Protein 3ZWF (pdb70)

CATH classification: 3.60.15.10

Sequence (518 aa):
MDVTFLGTGAAYPSPTRGASSAVVVLRCEGECWLFDCGEGTQTTQLMKSQLKAGRITKIFITHLHGDHFFGLPGLLCTTISLQSQPIEIYGPVGLRDFIWRTMELSHTELVFHYVVVHELVPTADQCPAQGRTILLDSEENSYLLFDDEQFVVKAFRLFHRIPSFGFSVVEKKVGRKICILGDCSSGVVGDGGVKLCFEADLLIHEATLDDAQMDKAKEHGHSTPQMAATFAKLCCRAKRLVLTHFSQRYQEVTLAEDFMVISIPIMDVTFLGTGAAYPSPTRGASSAVVVLRCEGECWLFDCGEGTQTTQLMKSQLKAGRITKIFITHLHGDHFFGLPGLLCTTISLQSVSKQPIEIYGPVGLRDFIWRTMELSHTELVFHYVVHELVPTADQCPAQGRTILLDSEENSYLLFDDEQFVVKAFRLFHRIPSFGFSSVVEKGRKICILGDCSSGVVGDGGVKLCFEADLLIHEATLDDAQMDKAKEHGHSTPQMAATFAKLCCRAKRLVLTHFSQRQEVTLAEDFMVISIPI

B-factor: mean 36.01, std 13.62, range [18.32, 132.37]

GO terms:
  GO:0072344 rescue of stalled cytosolic ribosome (P, IDA)
  GO:0005634 nucleus (C, IDA)
  GO:0005829 cytosol (C, IDA)
  GO:0042780 tRNA 3'-end processing (P, IDA)
  GO:0004549 tRNA-specific ribonuclease activity (F, IDA)
  GO:0042781 3'-tRNA processing endoribonuclease activity (F, EXP)
  GO:0005654 nucleoplasm (C, IDA)

Nearest PDB structures (foldseek):
  3zwf-assembly1_A  TM=1.004E+00  e=4.766E-61  Homo sapiens
  3zwf-assembly1_B  TM=9.864E-01  e=3.312E-57  Homo sapiens
  1y44-assembly1_A  TM=8.649E-01  e=3.195E-28  Bacillus subtilis
  2fk6-assembly1_A-2  TM=8.549E-01  e=3.438E-25  Bacillus subtilis
  8gyg-assembly1_A  TM=7.513E-01  e=4.691E-18  Paraglaciecola sp. T6c

Structure (mmCIF, N/CA/C/O backbone):
data_3ZWF
#
_entry.id   3ZWF
#
_cell.length_a   59.520
_cell.length_b   73.790
_cell.length_c   73.660
_cell.angle_alpha   90.00
_cell.angle_beta   98.69
_cell.angle_gamma   90.00
#
_symmetry.space_group_name_H-M   'P 1 21 1'
#
loop_
_entity.id
_entity.type
_entity.pdbx_description
1 polymer 'ZINC PHOSPHODIESTERASE ELAC PROTEIN 1'
2 non-polymer 1,2-ETHANEDIOL
3 non-polymer 'ZINC ION'
4 non-polymer 'PHOSPHATE ION'
5 non-polymer 'SODIUM ION'
6 water water
#
loop_
_atom_site.group_PDB
_atom_site.id
_atom_site.type_symbol
_atom_site.label_atom_id
_atom_site.label_alt_id
_atom_site.label_comp_id
_atom_site.label_asym_id
_atom_site.label_entity_id
_atom_site.label_seq_id
_atom_site.pdbx_PDB_ins_code
_atom_site.Cartn_x
_atom_site.Cartn_y
_atom_site.Cartn_z
_atom_site.occupancy
_atom_site.B_iso_or_equiv
_atom_site.auth_seq_id
_atom_site.auth_comp_id
_atom_site.auth_asym_id
_atom_site.auth_atom_id
_atom_site.pdbx_PDB_model_num
ATOM 1 N N . MET A 1 1 ? -41.656 10.680 -23.893 1.00 48.07 3 MET A N 1
ATOM 2 C CA . MET A 1 1 ? -40.454 9.991 -24.451 1.00 45.77 3 MET A CA 1
ATOM 3 C C . MET A 1 1 ? -39.294 10.965 -24.516 1.00 44.17 3 MET A C 1
ATOM 4 O O . MET A 1 1 ? -39.389 12.031 -25.120 1.00 42.73 3 MET A O 1
ATOM 9 N N . ASP A 1 2 ? -38.192 10.604 -23.875 1.00 39.32 4 ASP A N 1
ATOM 10 C CA . ASP A 1 2 ? -37.011 11.455 -23.949 1.00 38.30 4 ASP A CA 1
ATOM 11 C C . ASP A 1 2 ? -35.728 10.655 -24.041 1.00 35.19 4 ASP A C 1
ATOM 12 O O . ASP A 1 2 ? -35.694 9.459 -23.766 1.00 35.32 4 ASP A O 1
ATOM 17 N N . VAL A 1 3 ? -34.712 11.329 -24.542 1.00 33.43 5 VAL A N 1
ATOM 18 C CA . VAL A 1 3 ? -33.377 10.808 -24.652 1.00 32.25 5 VAL A CA 1
ATOM 19 C C . VAL A 1 3 ? -32.468 11.635 -23.749 1.00 31.31 5 VAL A C 1
ATOM 20 O O . VAL A 1 3 ? -32.459 12.848 -23.836 1.00 32.01 5 VAL A O 1
ATOM 24 N N . THR A 1 4 ? -31.718 10.961 -22.882 1.00 30.40 6 THR A N 1
ATOM 25 C CA . THR A 1 4 ? -30.755 11.615 -22.012 1.00 30.15 6 THR A CA 1
ATOM 26 C C . THR A 1 4 ? -29.332 11.143 -22.336 1.00 28.77 6 THR A C 1
ATOM 27 O O . THR A 1 4 ? -29.032 9.953 -22.264 1.00 28.15 6 THR A O 1
ATOM 31 N N . PHE A 1 5 ? -28.465 12.076 -22.690 1.00 28.76 7 PHE A N 1
ATOM 32 C CA . PHE A 1 5 ? -27.050 11.774 -22.936 1.00 28.04 7 PHE A CA 1
ATOM 33 C C . PHE A 1 5 ? -26.279 11.707 -21.644 1.00 27.69 7 PHE A C 1
ATOM 34 O O . PHE A 1 5 ? -26.200 12.679 -20.915 1.00 29.70 7 PHE A O 1
ATOM 42 N N . LEU A 1 6 ? -25.648 10.581 -21.366 1.00 26.94 8 LEU A N 1
ATOM 43 C CA . LEU A 1 6 ? -24.827 10.430 -20.183 1.00 27.95 8 LEU A CA 1
ATOM 44 C C . LEU A 1 6 ? -23.335 10.656 -20.471 1.00 29.85 8 LEU A C 1
ATOM 45 O O . LEU A 1 6 ? -22.598 11.217 -19.646 1.00 31.00 8 LEU A O 1
ATOM 50 N N . GLY A 1 7 ? -22.906 10.221 -21.641 1.00 26.53 9 GLY A N 1
ATOM 51 C CA . GLY A 1 7 ? -21.548 10.407 -22.092 1.00 25.26 9 GLY A CA 1
ATOM 52 C C . GLY A 1 7 ? -21.495 10.592 -23.582 1.00 25.51 9 GLY A C 1
ATOM 53 O O . GLY A 1 7 ? -22.076 9.779 -24.385 1.00 27.26 9 GLY A O 1
ATOM 54 N N . THR A 1 8 ? -20.790 11.631 -23.956 1.00 24.57 10 THR A N 1
ATOM 55 C CA . THR A 1 8 ? -20.755 12.169 -25.319 1.00 24.84 10 THR A CA 1
ATOM 56 C C . THR A 1 8 ? -19.340 12.189 -25.888 1.00 24.53 10 THR A C 1
ATOM 57 O O . THR A 1 8 ? -19.109 12.745 -26.934 1.00 24.97 10 THR A O 1
ATOM 61 N N . GLY A 1 9 ? -18.378 11.607 -25.167 1.00 24.08 11 GLY A N 1
ATOM 62 C CA . GLY A 1 9 ? -17.029 11.611 -25.668 1.00 23.99 11 GLY A CA 1
ATOM 63 C C . GLY A 1 9 ? -16.619 10.347 -26.391 1.00 23.48 11 GLY A C 1
ATOM 64 O O . GLY A 1 9 ? -17.170 9.235 -26.162 1.00 24.34 11 GLY A O 1
ATOM 65 N N . ALA A 1 10 ? -15.582 10.505 -27.203 1.00 23.65 12 ALA A N 1
ATOM 66 C CA . ALA A 1 10 ? -14.945 9.397 -27.948 1.00 23.41 12 ALA A CA 1
ATOM 67 C C . ALA A 1 10 ? -13.833 8.725 -27.185 1.00 23.20 12 ALA A C 1
ATOM 68 O O . ALA A 1 10 ? -13.078 9.383 -26.488 1.00 23.44 12 ALA A O 1
ATOM 70 N N . ALA A 1 11 ? -13.769 7.404 -27.332 1.00 22.88 13 ALA A N 1
ATOM 71 C CA . ALA A 1 11 ? -12.621 6.550 -26.977 1.00 23.06 13 ALA A CA 1
ATOM 72 C C . ALA A 1 11 ? -12.335 6.287 -25.491 1.00 22.99 13 ALA A C 1
ATOM 73 O O . ALA A 1 11 ? -11.830 5.214 -25.159 1.00 23.46 13 ALA A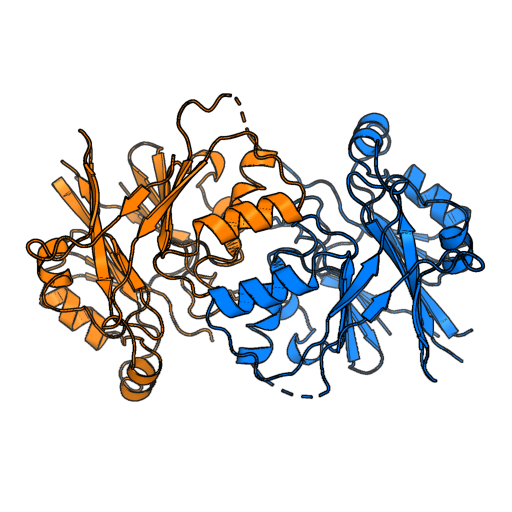 O 1
ATOM 75 N N . TYR A 1 12 ? -12.612 7.247 -24.620 1.00 23.18 14 TYR A N 1
ATOM 76 C CA . TYR A 1 12 ? -12.452 7.138 -23.188 1.00 23.40 14 TYR A CA 1
ATOM 77 C C . TYR A 1 12 ? -13.231 8.207 -22.485 1.00 23.89 14 TYR A C 1
ATOM 78 O O . TYR A 1 12 ? -13.548 9.238 -23.083 1.00 23.45 14 TYR A O 1
ATOM 87 N N . PRO A 1 13 ? -13.549 7.993 -21.213 1.00 23.24 15 PRO A N 1
ATOM 88 C CA . PRO A 1 13 ? -14.249 9.019 -20.464 1.00 23.98 15 PRO A CA 1
ATOM 89 C C . PRO A 1 13 ? -13.303 10.097 -20.030 1.00 24.94 15 PRO A C 1
ATOM 90 O O . PRO A 1 13 ? -12.162 9.784 -19.744 1.00 26.44 15 PRO A O 1
ATOM 94 N N . SER A 1 14 ? -13.782 11.333 -19.986 1.00 25.34 16 SER A N 1
ATOM 95 C CA . SER A 1 14 ? -13.022 12.460 -19.423 1.00 25.23 16 SER A CA 1
ATOM 96 C C . SER A 1 14 ? -13.897 13.231 -18.452 1.00 27.05 16 SER A C 1
ATOM 97 O O . SER A 1 14 ? -15.087 12.959 -18.329 1.00 30.12 16 SER A O 1
ATOM 100 N N . PRO A 1 15 ? -13.295 14.154 -17.705 1.00 28.77 17 PRO A N 1
ATOM 101 C CA . PRO A 1 15 ? -14.049 15.010 -16.802 1.00 32.50 17 PRO A CA 1
ATOM 102 C C . PRO A 1 15 ? -15.113 15.872 -17.510 1.00 32.97 17 PRO A C 1
ATOM 103 O O . PRO A 1 15 ? -16.132 16.207 -16.906 1.00 42.67 17 PRO A O 1
ATOM 107 N N . THR A 1 16 ? -14.907 16.163 -18.783 1.00 29.57 18 THR A N 1
ATOM 108 C CA . THR A 1 16 ? -15.878 17.021 -19.538 1.00 29.89 18 THR A CA 1
ATOM 109 C C . THR A 1 16 ? -16.881 16.258 -20.385 1.00 27.88 18 THR A C 1
ATOM 110 O O . THR A 1 16 ? -17.987 16.752 -20.658 1.00 28.49 18 THR A O 1
ATOM 114 N N . ARG A 1 17 ? -16.493 15.059 -20.821 1.00 26.24 19 ARG A N 1
ATOM 115 C CA . ARG A 1 17 ? -17.379 14.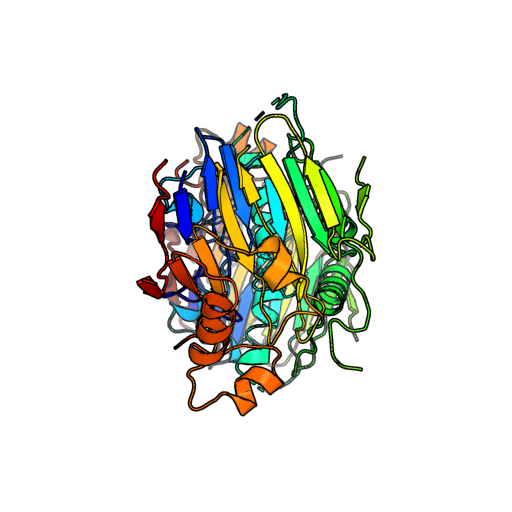169 -21.597 1.00 25.55 19 ARG A CA 1
ATOM 116 C C . ARG A 1 17 ? -17.176 12.706 -21.202 1.00 24.77 19 ARG A C 1
ATOM 117 O O . ARG A 1 17 ? -16.092 12.150 -21.412 1.00 24.40 19 ARG A O 1
ATOM 125 N N . GLY A 1 18 ? -18.220 12.119 -20.625 1.00 24.68 20 GLY A N 1
ATOM 126 C CA . GLY A 1 18 ? -18.210 10.709 -20.256 1.00 24.08 20 GLY A CA 1
ATOM 127 C C . GLY A 1 18 ? -18.110 9.811 -21.486 1.00 23.48 20 GLY A C 1
ATOM 128 O O . GLY A 1 18 ? -18.287 10.282 -22.624 1.00 23.56 20 GLY A O 1
ATOM 129 N N . ALA A 1 19 ? -17.756 8.563 -21.252 1.00 23.01 21 ALA A N 1
ATOM 130 C CA . ALA A 1 19 ? -17.773 7.563 -22.299 1.00 22.58 21 ALA A CA 1
ATOM 131 C C . ALA A 1 19 ? -19.205 7.268 -22.735 1.00 22.62 21 ALA A C 1
ATOM 132 O O . ALA A 1 19 ? -20.186 7.576 -22.035 1.00 24.02 21 ALA A O 1
ATOM 134 N N . SER A 1 20 ? -19.314 6.661 -23.905 1.00 22.42 22 SER A N 1
ATOM 135 C CA A SER A 1 20 ? -20.628 6.487 -24.542 0.50 22.61 22 SER A CA 1
ATOM 136 C CA B SER A 1 20 ? -20.612 6.463 -24.563 0.50 22.60 22 SER A CA 1
ATOM 137 C C . SER A 1 20 ? -21.705 5.868 -23.644 1.00 22.74 22 SER A C 1
ATOM 138 O O . SER A 1 20 ? -21.544 4.788 -23.089 1.00 22.70 22 SER A O 1
ATOM 143 N N . ALA A 1 21 ? -22.827 6.586 -23.518 1.00 23.28 23 ALA A N 1
ATOM 144 C CA . ALA A 1 21 ? -24.044 6.102 -22.870 1.00 23.65 23 ALA A CA 1
ATOM 145 C C . ALA A 1 21 ? -25.182 7.100 -23.136 1.00 24.41 23 ALA A C 1
ATOM 146 O O . ALA A 1 21 ? -25.017 8.307 -22.944 1.00 24.90 23 ALA A O 1
ATOM 148 N N . VAL A 1 22 ? -26.306 6.556 -23.554 1.00 24.78 24 VAL A N 1
ATOM 149 C CA A VAL A 1 22 ? -27.520 7.346 -23.810 0.50 25.69 24 VAL A CA 1
ATOM 150 C CA B VAL A 1 22 ? -27.507 7.359 -23.774 0.50 25.69 24 VAL A CA 1
ATOM 151 C C . VAL A 1 22 ? -28.700 6.545 -23.291 1.00 26.22 24 VAL A C 1
ATOM 152 O O . VAL A 1 22 ? -28.763 5.325 -23.519 1.00 25.90 24 VAL A O 1
ATOM 159 N N . VAL A 1 23 ? -29.643 7.207 -22.623 1.00 27.16 25 VAL A N 1
ATOM 160 C CA . VAL A 1 23 ? -30.861 6.559 -22.121 1.00 27.92 25 VAL A CA 1
ATOM 161 C C . VAL A 1 23 ? -32.114 7.054 -22.830 1.00 29.01 25 VAL A C 1
ATOM 162 O O . VAL A 1 23 ? -32.362 8.239 -22.919 1.00 29.67 25 VAL A O 1
ATOM 166 N N . LEU A 1 24 ? -32.868 6.098 -23.363 1.00 29.28 26 LEU A N 1
ATOM 167 C CA . LEU A 1 24 ? -34.209 6.317 -23.871 1.00 31.82 26 LEU A CA 1
ATOM 168 C C . LEU A 1 24 ? -35.231 5.938 -22.788 1.00 34.40 26 LEU A C 1
ATOM 169 O O . LEU A 1 24 ? -35.216 4.834 -22.211 1.00 33.11 26 LEU A O 1
ATOM 174 N N . ARG A 1 25 ? -36.133 6.871 -22.530 1.00 36.78 27 ARG A N 1
ATOM 175 C CA . ARG A 1 25 ? -37.106 6.731 -21.472 1.00 39.39 27 ARG A CA 1
ATOM 176 C C . ARG A 1 25 ? -38.477 6.844 -22.064 1.00 46.36 27 ARG A C 1
ATOM 177 O O . ARG A 1 25 ? -38.736 7.762 -22.812 1.00 43.50 27 ARG A O 1
ATOM 185 N N . CYS A 1 26 ? -39.316 5.866 -21.763 1.00 49.05 28 CYS A N 1
ATOM 186 C CA . CYS A 1 26 ? -40.736 5.884 -22.111 1.00 62.33 28 CYS A CA 1
ATOM 187 C C . CYS A 1 26 ? -41.545 5.502 -20.880 1.00 71.88 28 CYS A C 1
ATOM 188 O O . CYS A 1 26 ? -41.420 4.389 -20.376 1.00 59.08 28 CYS A O 1
ATOM 191 N N . GLU A 1 27 ? -42.354 6.438 -20.393 1.00 80.70 29 GLU A N 1
ATOM 192 C CA . GLU A 1 27 ? -43.288 6.177 -19.296 1.00 81.37 29 GLU A CA 1
ATOM 193 C C . GLU A 1 27 ? -42.599 5.495 -18.104 1.00 75.99 29 GLU A C 1
ATOM 194 O O . GLU A 1 27 ? -43.070 4.474 -17.603 1.00 83.71 29 GLU A O 1
ATOM 196 N N . GLY A 1 28 ? -41.471 6.064 -17.676 1.00 72.04 30 GLY A N 1
ATOM 197 C CA . GLY A 1 28 ? -40.718 5.567 -16.505 1.00 71.91 30 GLY A CA 1
ATOM 198 C C . GLY A 1 28 ? -39.766 4.395 -16.744 1.00 70.45 30 GLY A C 1
ATOM 199 O O . GLY A 1 28 ? -38.899 4.125 -15.908 1.00 78.20 30 GLY A O 1
ATOM 200 N N . GLU A 1 29 ? -39.954 3.691 -17.865 1.00 56.84 31 GLU A N 1
ATOM 201 C CA . GLU A 1 29 ? -39.074 2.589 -18.302 1.00 49.63 31 GLU A CA 1
ATOM 202 C C . GLU A 1 29 ? -37.864 3.115 -19.086 1.00 43.77 31 GLU A C 1
ATOM 203 O O . GLU A 1 29 ? -38.043 3.807 -20.101 1.00 41.33 31 GLU A O 1
ATOM 209 N N . CYS A 1 30 ? -36.652 2.774 -18.598 1.00 39.35 32 CYS A N 1
ATOM 210 C CA . CYS A 1 30 ? -35.376 3.232 -19.169 1.00 33.90 32 CYS A CA 1
ATOM 211 C C . CYS A 1 30 ? -34.667 2.138 -19.946 1.00 31.30 32 CYS A C 1
ATOM 212 O O . CYS A 1 30 ? -34.452 1.034 -19.428 1.00 30.48 32 CYS A O 1
ATOM 215 N N . TRP A 1 31 ? -34.269 2.464 -21.170 1.00 30.03 33 TRP A N 1
ATOM 216 C CA . TRP A 1 31 ? -33.371 1.627 -21.968 1.00 28.94 33 TRP A CA 1
ATOM 217 C C . TRP A 1 31 ? -32.021 2.330 -22.172 1.00 27.85 33 TRP A C 1
ATOM 218 O O . TRP A 1 31 ? -31.954 3.475 -22.631 1.00 27.93 33 TRP A O 1
ATOM 229 N N . LEU A 1 32 ? -30.955 1.637 -21.812 1.00 26.98 34 LEU A N 1
ATOM 230 C CA . LEU A 1 32 ? -29.611 2.169 -21.950 1.00 26.05 34 LEU A CA 1
ATOM 231 C C . LEU A 1 32 ? -28.926 1.678 -23.227 1.00 25.41 34 LEU A C 1
ATOM 232 O O . LEU A 1 32 ? -28.876 0.481 -23.511 1.00 25.54 34 LEU A O 1
ATOM 237 N N . PHE A 1 33 ? -28.374 2.616 -23.967 1.00 25.12 35 PHE A N 1
ATOM 238 C CA . PHE A 1 33 ? -27.635 2.357 -25.193 1.00 24.64 35 PHE A CA 1
ATOM 239 C C . PHE A 1 33 ? -26.182 2.723 -24.925 1.00 23.90 35 PHE A C 1
ATOM 240 O O . PHE A 1 33 ? -25.840 3.906 -24.765 1.00 23.90 35 PHE A O 1
ATOM 248 N N . ASP A 1 34 ? -25.368 1.670 -24.864 1.00 23.43 36 ASP A N 1
ATOM 249 C CA . ASP A 1 34 ? -23.938 1.696 -24.504 1.00 22.85 36 ASP A CA 1
ATOM 250 C C . ASP A 1 34 ? -23.700 2.021 -23.028 1.00 22.83 36 ASP A C 1
ATOM 251 O O . ASP A 1 34 ? -24.544 2.579 -22.323 1.00 23.26 36 ASP A O 1
ATOM 256 N N . CYS A 1 35 ? -22.538 1.593 -22.577 1.00 22.45 37 CYS A N 1
ATOM 257 C CA . CYS A 1 35 ? -22.220 1.621 -21.145 1.00 22.51 37 CYS A CA 1
ATOM 258 C C . CYS A 1 35 ? -20.716 1.697 -20.916 1.00 22.18 37 CYS A C 1
ATOM 259 O O . CYS A 1 35 ? -20.088 0.799 -20.380 1.00 22.41 37 CYS A O 1
ATOM 262 N N . GLY A 1 36 ? -20.124 2.756 -21.404 1.00 22.21 38 GLY A N 1
ATOM 263 C CA . GLY A 1 36 ? -18.707 3.050 -21.087 1.00 21.93 38 GLY A CA 1
ATOM 264 C C . GLY A 1 36 ? -18.427 3.209 -19.608 1.00 22.16 38 GLY A C 1
ATOM 265 O O . GLY A 1 36 ? -19.337 3.406 -18.781 1.00 22.48 38 GLY A O 1
ATOM 266 N N . GLU A 1 37 ? -17.140 3.152 -19.282 1.00 22.14 39 GLU A N 1
ATOM 267 C CA . GLU A 1 37 ? -16.714 3.332 -17.923 1.00 22.47 39 GLU A CA 1
ATOM 268 C C . GLU A 1 37 ? -17.229 4.663 -17.383 1.00 22.83 39 GLU A C 1
ATOM 269 O O . GLU A 1 37 ? -17.198 5.683 -18.077 1.00 22.83 39 GLU A O 1
ATOM 275 N N . GLY A 1 38 ? -17.757 4.639 -16.167 1.00 23.26 40 GLY A N 1
ATOM 276 C CA . GLY A 1 38 ? -18.332 5.819 -15.530 1.00 24.00 40 GLY A CA 1
ATOM 277 C C . GLY A 1 38 ? -19.805 6.069 -15.742 1.00 24.06 40 GLY A C 1
ATOM 278 O O . GLY A 1 38 ? -20.375 7.012 -15.181 1.00 24.94 40 GLY A O 1
ATOM 279 N N . THR A 1 39 ? -20.424 5.248 -16.566 1.00 23.68 41 THR A N 1
ATOM 280 C CA . THR A 1 39 ? -21.851 5.363 -16.775 1.00 24.02 41 THR A CA 1
ATOM 281 C C . THR A 1 39 ? -22.679 5.331 -15.497 1.00 24.78 41 THR A C 1
ATOM 282 O O . THR A 1 39 ? -23.549 6.162 -15.306 1.00 25.43 41 THR A O 1
ATOM 286 N N . GLN A 1 40 ? -22.341 4.445 -14.558 1.00 24.87 42 GLN A N 1
ATOM 287 C CA . GLN A 1 40 ? -23.130 4.381 -13.313 1.00 25.75 42 GLN A CA 1
ATOM 288 C C . GLN A 1 40 ? -23.095 5.701 -12.529 1.00 26.48 42 GLN A C 1
ATOM 289 O O . GLN A 1 40 ? -24.087 6.108 -11.913 1.00 27.38 42 GLN A O 1
ATOM 295 N N . THR A 1 41 ? -21.942 6.377 -12.522 1.00 26.25 43 THR A N 1
ATOM 296 C CA A THR A 1 41 ? -21.760 7.643 -11.813 0.50 27.02 43 THR A CA 1
ATOM 297 C CA B THR A 1 41 ? -21.788 7.640 -11.789 0.50 27.23 43 THR A CA 1
ATOM 298 C C . THR A 1 41 ? -22.469 8.782 -12.567 1.00 27.28 43 THR A C 1
ATOM 299 O O . THR A 1 41 ? -23.063 9.686 -11.977 1.00 28.26 43 THR A O 1
ATOM 306 N N . GLN A 1 42 ? -22.440 8.715 -13.889 1.00 26.54 44 GLN A N 1
ATOM 307 C CA . GLN A 1 42 ? -23.188 9.701 -14.682 1.00 26.88 44 GLN A CA 1
ATOM 308 C C . GLN A 1 42 ? -24.686 9.572 -14.384 1.00 27.65 44 GLN A C 1
ATOM 309 O O . GLN A 1 42 ? -25.390 10.571 -14.257 1.00 28.57 44 GLN A O 1
ATOM 315 N N . LEU A 1 43 ? -25.180 8.336 -14.344 1.00 27.39 45 LEU A N 1
ATOM 316 C CA . LEU A 1 43 ? -26.575 8.081 -13.951 1.00 28.27 45 LEU A CA 1
ATOM 317 C C . LEU A 1 43 ? -26.917 8.690 -12.614 1.00 29.70 45 LEU A C 1
ATOM 318 O O . LEU A 1 43 ? -27.929 9.371 -12.482 1.00 31.33 45 LEU A O 1
ATOM 323 N N . MET A 1 44 ? -26.030 8.518 -11.620 1.00 29.55 46 MET A N 1
ATOM 324 C CA . MET A 1 44 ? -26.273 9.109 -10.315 1.00 31.52 46 MET A CA 1
ATOM 325 C C . MET A 1 44 ? -26.412 10.623 -10.372 1.00 32.84 46 MET A C 1
ATOM 326 O O . MET A 1 44 ? -27.274 11.173 -9.713 1.00 35.90 46 MET A O 1
ATOM 331 N N . LYS A 1 45 ? -25.570 11.285 -11.175 1.00 32.04 47 LYS A N 1
ATOM 3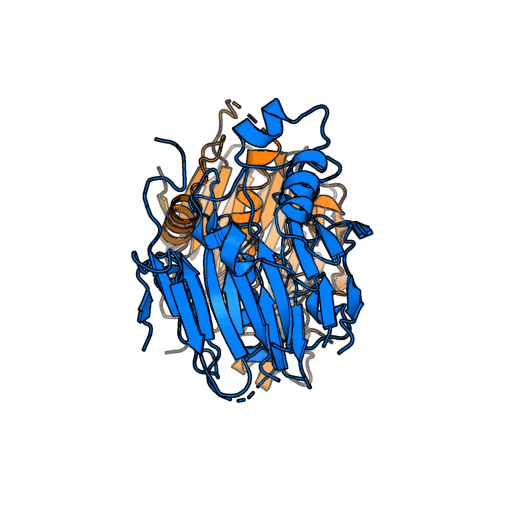32 C CA . LYS A 1 45 ? -25.552 12.740 -11.313 1.00 33.72 47 LYS A CA 1
ATOM 333 C C . LYS A 1 45 ? -26.776 13.238 -12.081 1.00 33.26 47 LYS A C 1
ATOM 334 O O . LYS A 1 45 ? -27.195 14.359 -11.897 1.00 34.96 47 LYS A O 1
ATOM 340 N N . SER A 1 46 ? -27.329 12.372 -12.925 1.00 31.96 48 SER A N 1
ATOM 341 C CA . SER A 1 46 ? -28.498 12.709 -13.739 1.00 32.62 48 SER A CA 1
ATOM 342 C C . SER A 1 46 ? -29.804 12.655 -12.942 1.00 35.57 48 SER A C 1
ATOM 343 O O . SER A 1 46 ? -29.835 12.217 -11.806 1.00 36.63 48 SER A O 1
ATOM 346 N N . GLN A 1 47 ? -30.902 13.074 -13.569 1.00 37.40 49 GLN A N 1
ATOM 347 C CA . GLN A 1 47 ? -32.252 12.884 -12.984 1.00 40.49 49 GLN A CA 1
ATOM 348 C C . GLN A 1 47 ? -32.808 11.463 -13.113 1.00 39.56 49 GLN A C 1
ATOM 349 O O . GLN A 1 47 ? -33.871 11.157 -12.580 1.00 44.55 49 GLN A O 1
ATOM 351 N N . LEU A 1 48 ? -32.084 10.593 -13.804 1.00 39.03 50 LEU A N 1
ATOM 352 C CA . LEU A 1 48 ? -32.501 9.200 -14.009 1.00 36.04 50 LEU A CA 1
ATOM 353 C C . LEU A 1 48 ? -32.072 8.328 -12.839 1.00 38.27 50 LEU A C 1
ATOM 354 O O . LEU A 1 48 ? -31.201 8.706 -12.061 1.00 37.95 50 LEU A O 1
ATOM 359 N N . LYS A 1 49 ? -32.672 7.148 -12.745 1.00 43.91 51 LYS A N 1
ATOM 360 C CA . LYS A 1 49 ? -32.335 6.173 -11.699 1.00 42.87 51 LYS A CA 1
ATOM 361 C C . LYS A 1 49 ? -31.955 4.828 -12.336 1.00 41.32 51 LYS A C 1
ATOM 362 O O . LYS A 1 49 ? -32.719 4.271 -13.142 1.00 38.41 51 LYS A O 1
ATOM 364 N N . ALA A 1 50 ? -30.764 4.338 -11.991 1.00 37.76 52 ALA A N 1
ATOM 365 C CA . ALA A 1 50 ? -30.239 3.058 -12.499 1.00 38.73 52 ALA A CA 1
ATOM 366 C C . ALA A 1 50 ? -31.251 1.928 -12.323 1.00 41.67 52 ALA A C 1
ATOM 367 O O . ALA A 1 50 ? -31.430 1.079 -13.207 1.00 38.96 52 ALA A O 1
ATOM 369 N N . GLY A 1 51 ? -31.933 1.944 -11.183 1.00 42.19 53 GLY A N 1
ATOM 370 C CA . GLY A 1 51 ? -32.940 0.924 -10.850 1.00 42.88 53 GLY A CA 1
ATOM 371 C C . GLY A 1 51 ? -34.129 0.812 -11.787 1.00 43.21 53 GLY A C 1
ATOM 372 O O . GLY A 1 51 ? -34.846 -0.178 -11.747 1.00 43.75 53 GLY A O 1
ATOM 373 N N . ARG A 1 52 ? -34.351 1.823 -12.627 1.00 41.26 54 ARG A N 1
ATOM 374 C CA . ARG A 1 52 ? -35.451 1.804 -13.607 1.00 39.96 54 ARG A CA 1
ATOM 375 C C . ARG A 1 52 ? -35.040 1.221 -14.970 1.00 36.97 54 ARG A C 1
ATOM 376 O O . ARG A 1 52 ? -35.849 1.139 -15.888 1.00 35.90 54 ARG A O 1
ATOM 380 N N . ILE A 1 53 ? -33.779 0.829 -15.112 1.00 33.55 55 ILE A N 1
ATOM 381 C CA . ILE A 1 53 ? -33.272 0.325 -16.400 1.00 31.26 55 ILE A CA 1
ATOM 382 C C . ILE A 1 53 ? -33.765 -1.093 -16.604 1.00 31.39 55 ILE A C 1
ATOM 383 O O . ILE A 1 53 ? -33.502 -1.954 -15.770 1.00 32.59 55 ILE A O 1
ATOM 388 N N . THR A 1 54 ? -34.473 -1.346 -17.703 1.00 30.88 56 THR A N 1
ATOM 389 C CA . THR A 1 54 ? -34.994 -2.691 -17.996 1.00 32.13 56 THR A CA 1
ATOM 390 C C . THR A 1 54 ? -34.307 -3.399 -19.177 1.00 30.54 56 THR A C 1
ATOM 391 O O . THR A 1 54 ? -34.388 -4.626 -19.328 1.00 30.81 56 THR A O 1
ATOM 395 N N . LYS A 1 55 ? -33.648 -2.611 -20.015 1.00 29.46 57 LYS A N 1
ATOM 396 C CA . LYS A 1 55 ? -32.933 -3.128 -21.167 1.00 28.66 57 LYS A CA 1
ATOM 397 C C . LYS A 1 55 ? -31.664 -2.334 -21.408 1.00 27.53 57 LYS A C 1
ATOM 398 O O . LYS A 1 55 ? -31.625 -1.132 -21.179 1.00 27.48 57 LYS A O 1
ATOM 404 N N . ILE A 1 56 ? -30.660 -3.039 -21.914 1.00 26.78 58 ILE A N 1
ATOM 405 C CA . ILE A 1 56 ? -29.377 -2.479 -22.269 1.00 25.81 58 ILE A CA 1
ATOM 406 C C . ILE A 1 56 ? -28.953 -2.986 -23.631 1.00 25.50 58 ILE A C 1
ATOM 407 O O . ILE A 1 56 ? -29.043 -4.192 -23.921 1.00 25.74 58 ILE A O 1
ATOM 412 N N . PHE A 1 57 ? -28.514 -2.074 -24.477 1.00 25.12 59 PHE A N 1
ATOM 413 C CA . PHE A 1 57 ? -28.113 -2.358 -25.832 1.00 24.96 59 PHE A CA 1
ATOM 414 C C . PHE A 1 57 ? -26.676 -1.889 -26.027 1.00 24.17 59 PHE A C 1
ATOM 415 O O . PHE A 1 57 ? -26.391 -0.706 -25.866 1.00 24.03 59 PHE A O 1
ATOM 423 N N . ILE A 1 58 ? -25.805 -2.799 -26.457 1.00 23.93 60 ILE A N 1
ATOM 424 C CA . ILE A 1 58 ? -24.381 -2.469 -26.685 1.00 23.35 60 ILE A CA 1
ATOM 425 C C . ILE A 1 58 ? -24.032 -2.516 -28.150 1.00 23.47 60 ILE A C 1
ATOM 426 O O . ILE A 1 58 ? -24.289 -3.535 -28.831 1.00 23.88 60 ILE A O 1
ATOM 431 N N . THR A 1 59 ? -23.533 -1.390 -28.677 1.00 23.27 61 THR A N 1
ATOM 432 C CA . THR A 1 59 ? -23.318 -1.233 -30.150 1.00 23.55 61 THR A CA 1
ATOM 433 C C . THR A 1 59 ? -22.111 -2.009 -30.665 1.00 23.50 61 THR A C 1
ATOM 434 O O . THR A 1 59 ? -22.127 -2.538 -31.752 1.00 23.96 61 THR A O 1
ATOM 438 N N . HIS A 1 60 ? -21.063 -2.135 -29.827 1.00 23.08 62 HIS A N 1
ATOM 439 C CA . HIS A 1 60 ? -19.844 -2.817 -30.216 1.00 23.16 62 HIS A CA 1
ATOM 440 C C . HIS A 1 60 ? -18.949 -3.018 -29.014 1.00 22.81 62 HIS A C 1
ATOM 441 O O . HIS A 1 60 ? -19.070 -2.266 -28.055 1.00 22.44 62 HIS A O 1
ATOM 448 N N . LEU A 1 61 ? -18.056 -3.993 -29.139 1.00 23.06 63 LEU A N 1
ATOM 449 C CA . LEU A 1 61 ? -17.185 -4.353 -28.017 1.00 22.91 63 LEU A CA 1
ATOM 450 C C . LEU A 1 61 ? -15.858 -3.584 -28.006 1.00 22.81 63 LEU A C 1
ATOM 451 O O . LEU A 1 61 ? -14.779 -4.203 -27.926 1.00 24.14 63 LEU A O 1
ATOM 456 N N . HIS A 1 62 ? -15.948 -2.247 -28.030 1.00 22.51 64 HIS A N 1
ATOM 457 C CA . HIS A 1 62 ? -14.837 -1.363 -27.663 1.00 22.42 64 HIS A CA 1
ATOM 458 C C . HIS A 1 62 ? -15.102 -0.910 -26.259 1.00 22.07 64 HIS A C 1
ATOM 459 O O . HIS A 1 62 ? -16.225 -0.686 -25.883 1.00 21.88 64 HIS A O 1
ATOM 466 N N . GLY A 1 63 ? -14.054 -0.792 -25.443 1.00 22.13 65 GLY A N 1
ATOM 467 C CA . GLY A 1 63 ? -14.241 -0.583 -24.030 1.00 21.97 65 GLY A CA 1
ATOM 468 C C . GLY A 1 63 ? -15.019 0.653 -23.599 1.00 21.74 65 GLY A C 1
ATOM 469 O O . GLY A 1 63 ? -15.730 0.619 -22.583 1.00 21.69 65 GLY A O 1
ATOM 470 N N . ASP A 1 64 ? -14.942 1.720 -24.394 1.00 21.75 66 ASP A N 1
ATOM 471 C CA . ASP A 1 64 ? -15.662 2.964 -24.141 1.00 21.70 66 ASP A CA 1
ATOM 472 C C . ASP A 1 64 ? -17.175 2.838 -24.362 1.00 21.65 66 ASP A C 1
ATOM 473 O O . ASP A 1 64 ? -17.911 3.796 -24.124 1.00 21.76 66 ASP A O 1
ATOM 478 N N . HIS A 1 65 ? -17.603 1.640 -24.784 1.00 21.63 67 HIS A N 1
ATOM 479 C CA . HIS A 1 65 ? -19.023 1.327 -24.924 1.00 21.72 67 HIS A CA 1
ATOM 480 C C . HIS A 1 65 ? -19.530 0.208 -24.006 1.00 21.77 67 HIS A C 1
ATOM 481 O O . HIS A 1 65 ? -20.738 -0.080 -24.033 1.00 21.97 67 HIS A O 1
ATOM 488 N N . PHE A 1 66 ? -18.652 -0.471 -23.249 1.00 21.73 68 PHE A N 1
ATOM 489 C CA . PHE A 1 66 ? -19.118 -1.554 -22.389 1.00 21.91 68 PHE A CA 1
ATOM 490 C C . PHE A 1 66 ? -18.357 -1.810 -21.095 1.00 21.99 68 PHE A C 1
ATOM 491 O O . PHE A 1 66 ? -18.852 -2.539 -20.255 1.00 22.24 68 PHE A O 1
ATOM 499 N N . PHE A 1 67 ? -17.202 -1.188 -20.915 1.00 21.90 69 PHE A N 1
ATOM 500 C CA . PHE A 1 67 ? -16.420 -1.451 -19.701 1.00 22.12 69 PHE A CA 1
ATOM 501 C C . PHE A 1 67 ? -17.157 -1.016 -18.434 1.00 22.31 69 PHE A C 1
ATOM 502 O O . PHE A 1 67 ? -16.794 -1.478 -17.338 1.00 22.63 69 PHE A O 1
ATOM 510 N N . GLY A 1 68 ? -18.121 -0.113 -18.546 1.00 22.26 70 GLY A N 1
ATOM 511 C CA . GLY A 1 68 ? -18.974 0.281 -17.420 1.00 22.63 70 GLY A CA 1
ATOM 512 C C . GLY A 1 68 ? -20.072 -0.692 -17.013 1.00 22.95 70 GLY A C 1
ATOM 513 O O . GLY A 1 68 ? -20.758 -0.495 -15.999 1.00 23.41 70 GLY A O 1
ATOM 514 N N . LEU A 1 69 ? -20.278 -1.718 -17.825 1.00 22.83 71 LEU A N 1
ATOM 515 C CA . LEU A 1 69 ? -21.404 -2.649 -17.627 1.00 23.22 71 LEU A CA 1
ATOM 516 C C . LEU A 1 69 ? -21.364 -3.492 -16.343 1.00 23.74 71 LEU A C 1
ATOM 517 O O . LEU A 1 69 ? -22.342 -3.566 -15.617 1.00 24.26 71 LEU A O 1
ATOM 522 N N . PRO A 1 70 ? -20.211 -4.088 -16.006 1.00 23.94 72 PRO A N 1
ATOM 523 C CA . PRO A 1 70 ? -20.183 -4.880 -14.763 1.00 25.65 72 PRO A CA 1
ATOM 524 C C . PRO A 1 70 ? -20.496 -4.046 -13.537 1.00 24.77 72 PRO A C 1
ATOM 525 O O . PRO A 1 70 ? -21.281 -4.467 -12.667 1.00 25.44 72 PRO A O 1
ATOM 529 N N . GLY A 1 71 ? -19.879 -2.864 -13.474 1.00 24.49 73 GLY A N 1
ATOM 530 C CA . GLY A 1 71 ? -20.118 -1.930 -12.387 1.00 24.98 73 GLY A CA 1
ATOM 531 C C . GLY A 1 71 ? -21.555 -1.517 -12.285 1.00 25.44 73 GLY A C 1
ATOM 532 O O . GLY A 1 71 ? -22.122 -1.495 -11.201 1.00 26.98 73 GLY A O 1
ATOM 533 N N . LEU A 1 72 ? -22.143 -1.176 -13.427 1.00 25.57 74 LEU A N 1
ATOM 534 C CA . LEU A 1 72 ? -23.550 -0.796 -13.477 1.00 25.64 74 LEU A CA 1
ATOM 535 C C . LEU A 1 72 ? -24.461 -1.897 -12.912 1.00 26.03 74 LEU A C 1
ATOM 536 O O . LEU A 1 72 ? -25.348 -1.616 -12.115 1.00 26.84 74 LEU A O 1
ATOM 541 N N . LEU A 1 73 ? -24.273 -3.136 -13.360 1.00 26.34 75 LEU A N 1
ATOM 542 C CA . LEU A 1 73 ? -25.122 -4.254 -12.894 1.00 26.60 75 LEU A CA 1
ATOM 543 C C . LEU A 1 73 ? -24.967 -4.439 -11.390 1.00 28.04 75 LEU A C 1
ATOM 544 O O . LEU A 1 73 ? -25.945 -4.599 -10.667 1.00 29.34 75 LEU A O 1
ATOM 549 N N . CYS A 1 74 ? -23.727 -4.385 -10.918 1.00 28.57 76 CYS A N 1
ATOM 550 C CA . CYS A 1 74 ? -23.446 -4.554 -9.483 1.00 30.16 76 CYS A CA 1
ATOM 551 C C . CYS A 1 74 ? -24.180 -3.514 -8.647 1.00 31.73 76 CYS A C 1
ATOM 552 O O . CYS A 1 74 ? -24.793 -3.818 -7.629 1.00 34.02 76 CYS A O 1
ATOM 555 N N . THR A 1 75 ? -24.105 -2.276 -9.094 1.00 34.99 77 THR A N 1
ATOM 556 C CA A THR A 1 75 ? -24.671 -1.157 -8.351 0.50 34.20 77 THR A CA 1
ATOM 557 C CA B THR A 1 75 ? -24.693 -1.147 -8.354 0.50 38.35 77 THR A CA 1
ATOM 558 C C . THR A 1 75 ? -26.212 -1.204 -8.396 1.00 35.84 77 THR A C 1
ATOM 559 O O . THR A 1 75 ? -26.871 -0.999 -7.376 1.00 41.68 77 THR A O 1
ATOM 566 N N . ILE A 1 76 ? -26.783 -1.548 -9.555 1.00 37.79 78 ILE A N 1
ATOM 567 C CA . ILE A 1 76 ? -28.227 -1.786 -9.651 1.00 36.38 78 ILE A CA 1
ATOM 568 C C . ILE A 1 76 ? -28.662 -2.852 -8.618 1.00 39.40 78 ILE A C 1
ATOM 569 O O . ILE A 1 76 ? -29.635 -2.678 -7.894 1.00 54.01 78 ILE A O 1
ATOM 574 N N . SER A 1 77 ? -27.915 -3.942 -8.544 1.00 37.60 79 SER A N 1
ATOM 575 C CA . SER A 1 77 ? -28.213 -5.003 -7.581 1.00 36.75 79 SER A CA 1
ATOM 576 C C . SER A 1 77 ? -28.111 -4.502 -6.129 1.00 43.85 79 SER A C 1
ATOM 577 O O . SER A 1 77 ? -29.037 -4.684 -5.339 1.00 48.18 79 SER A O 1
ATOM 580 N N . LEU A 1 78 ? -26.978 -3.883 -5.802 1.00 41.77 80 LEU A N 1
ATOM 581 C CA . LEU A 1 78 ? -26.711 -3.359 -4.439 1.00 54.16 80 LEU A CA 1
ATOM 582 C C . LEU A 1 78 ? -27.813 -2.437 -3.954 1.00 54.42 80 LEU A C 1
ATOM 583 O O . LEU A 1 78 ? -28.137 -2.408 -2.766 1.00 70.38 80 LEU A O 1
ATOM 588 N N . GLN A 1 79 ? -28.352 -1.660 -4.882 1.00 56.35 81 GLN A N 1
ATOM 589 C CA . GLN A 1 79 ? -29.335 -0.618 -4.551 1.00 71.86 81 GLN A CA 1
ATOM 590 C C . GLN A 1 79 ? -30.804 -1.023 -4.717 1.00 74.12 81 GLN A C 1
ATOM 591 O O . GLN A 1 79 ? -31.696 -0.235 -4.420 1.00 93.61 81 GLN A O 1
ATOM 597 N N . SER A 1 80 ? -31.065 -2.246 -5.167 1.00 78.31 82 SER A N 1
ATOM 598 C CA . SER A 1 80 ? -32.441 -2.726 -5.297 1.00 79.80 82 SER A CA 1
ATOM 599 C C . SER A 1 80 ? -32.731 -3.819 -4.268 1.00 82.14 82 SER A C 1
ATOM 600 O O . SER A 1 80 ? -33.399 -4.805 -4.562 1.00 86.62 82 SER A O 1
ATOM 603 N N . GLN A 1 87 ? -38.927 -7.684 -13.004 1.00 58.80 89 GLN A N 1
ATOM 604 C CA . GLN A 1 87 ? -38.621 -8.350 -14.275 1.00 75.69 89 GLN A CA 1
ATOM 605 C C . GLN A 1 87 ? -37.111 -8.535 -14.480 1.00 64.59 89 GLN A C 1
ATOM 606 O O . GLN A 1 87 ? -36.289 -7.834 -13.861 1.00 59.58 89 GLN A O 1
ATOM 608 N N . PRO A 1 88 ? -36.737 -9.489 -15.347 1.00 56.95 90 PRO A N 1
ATOM 609 C CA . PRO A 1 88 ? -35.335 -9.592 -15.729 1.00 55.63 90 PRO A CA 1
ATOM 610 C C . PRO A 1 88 ? -34.891 -8.416 -16.603 1.00 57.42 90 PRO A C 1
ATOM 611 O O . PRO A 1 88 ? -35.705 -7.850 -17.336 1.00 56.64 90 PRO A O 1
ATOM 615 N N . ILE A 1 89 ? -33.612 -8.063 -16.497 1.00 41.43 91 ILE A N 1
ATOM 616 C CA . ILE A 1 89 ? -32.981 -7.096 -17.393 1.00 36.36 91 ILE A CA 1
ATOM 617 C C . ILE A 1 89 ? -32.498 -7.836 -18.663 1.00 32.57 91 ILE A C 1
ATOM 618 O O . ILE A 1 89 ? -31.797 -8.831 -18.598 1.00 32.88 91 ILE A O 1
ATOM 623 N N . GLU A 1 90 ? -32.871 -7.308 -19.817 1.00 30.79 92 GLU A N 1
ATOM 624 C CA . GLU A 1 90 ? -32.414 -7.867 -21.092 1.00 29.74 92 GLU A CA 1
ATOM 625 C C . GLU A 1 90 ? -31.258 -7.082 -21.638 1.00 28.40 92 GLU A C 1
ATOM 626 O O . GLU A 1 90 ? -31.325 -5.843 -21.746 1.00 28.61 92 GLU A O 1
ATOM 632 N N . ILE A 1 91 ? -30.202 -7.791 -22.011 1.00 27.22 93 ILE A N 1
ATOM 633 C CA . ILE A 1 91 ? -29.017 -7.166 -22.547 1.00 26.37 93 ILE A CA 1
ATOM 634 C C . ILE A 1 91 ? -28.786 -7.672 -23.959 1.00 26.19 93 ILE A C 1
ATOM 635 O O . ILE A 1 91 ? -28.730 -8.886 -24.189 1.00 26.55 93 ILE A O 1
ATOM 640 N N . TYR A 1 92 ? -28.679 -6.751 -24.900 1.00 25.99 94 TYR A N 1
ATOM 641 C CA . TYR A 1 92 ? -28.402 -7.086 -26.295 1.00 25.95 94 TYR A CA 1
ATOM 642 C C . TYR A 1 92 ? -27.040 -6.585 -26.700 1.00 25.24 94 TYR A C 1
ATOM 643 O O . TYR A 1 92 ? -26.719 -5.424 -26.455 1.00 24.92 94 TYR A O 1
ATOM 652 N N . GLY A 1 93 ? -26.211 -7.422 -27.302 1.00 25.10 95 GLY A N 1
ATOM 653 C CA . GLY A 1 93 ? -24.927 -6.938 -27.814 1.00 24.62 95 GLY A CA 1
ATOM 654 C C . GLY A 1 93 ? -24.191 -7.981 -28.612 1.00 24.77 95 GLY A C 1
ATOM 655 O O . GLY A 1 93 ? -24.737 -9.068 -28.867 1.00 25.25 95 GLY A O 1
ATOM 656 N N . PRO A 1 94 ? -23.011 -7.633 -29.120 1.00 24.51 96 PRO A N 1
ATOM 657 C CA . PRO A 1 94 ? -22.304 -8.564 -29.949 1.00 24.84 96 PRO A CA 1
ATOM 658 C C . PRO A 1 94 ? -21.898 -9.860 -29.258 1.00 24.95 96 PRO A C 1
ATOM 659 O O . PRO A 1 94 ? -21.691 -9.885 -28.064 1.00 24.63 96 PRO A O 1
ATOM 663 N N . VAL A 1 95 ? -21.775 -10.918 -30.051 1.00 25.52 97 VAL A N 1
ATOM 664 C CA . VAL A 1 95 ? -21.159 -12.165 -29.587 1.00 25.76 97 VAL A CA 1
ATOM 665 C C . VAL A 1 95 ? -19.899 -11.860 -28.774 1.00 25.34 97 VAL A C 1
ATOM 666 O O . VAL A 1 95 ? -19.014 -11.145 -29.236 1.00 25.27 97 VAL A O 1
ATOM 670 N N . GLY A 1 96 ? -19.816 -12.472 -27.590 1.00 25.26 98 GLY A N 1
ATOM 671 C CA . GLY A 1 96 ? -18.705 -12.282 -26.659 1.00 25.03 98 GLY A CA 1
ATOM 672 C C . GLY A 1 96 ? -19.153 -11.592 -25.393 1.00 24.60 98 GLY A C 1
ATOM 673 O O . GLY A 1 96 ? -18.519 -11.738 -24.310 1.00 24.89 98 GLY A O 1
ATOM 674 N N . LEU A 1 97 ? -20.236 -10.836 -25.495 1.00 24.38 99 LEU A N 1
ATOM 675 C CA . LEU A 1 97 ? -20.708 -10.053 -24.353 1.00 24.13 99 LEU A CA 1
ATOM 676 C C . LEU A 1 97 ? -21.238 -10.930 -23.203 1.00 24.41 99 LEU A C 1
ATOM 677 O O . LEU A 1 97 ? -21.013 -10.640 -22.030 1.00 24.38 99 LEU A O 1
ATOM 682 N N . ARG A 1 98 ? -21.969 -11.985 -23.543 1.00 24.80 100 ARG A N 1
ATOM 683 C CA . ARG A 1 98 ? -22.568 -12.815 -22.503 1.00 25.16 100 ARG A CA 1
ATOM 684 C C . ARG A 1 98 ? -21.492 -13.404 -21.573 1.00 25.25 100 ARG A C 1
ATOM 685 O O . ARG A 1 98 ? -21.607 -13.324 -20.346 1.00 25.50 100 ARG A O 1
ATOM 693 N N . ASP A 1 99 ? -20.461 -13.989 -22.173 1.00 25.33 101 ASP A N 1
ATOM 694 C CA . ASP A 1 99 ? -19.373 -14.636 -21.376 1.00 26.45 101 ASP A CA 1
ATOM 695 C C . ASP A 1 99 ? -18.602 -13.605 -20.577 1.00 25.52 101 ASP A C 1
ATOM 696 O O . ASP A 1 99 ? -18.213 -13.859 -19.443 1.00 25.88 101 ASP A O 1
ATOM 701 N N . PHE A 1 100 ? -18.405 -12.413 -21.146 1.00 24.91 102 PHE A N 1
ATOM 702 C CA . PHE A 1 100 ? -17.737 -11.332 -20.464 1.00 24.74 102 PHE A CA 1
ATOM 703 C C . PHE A 1 100 ? -18.447 -11.008 -19.162 1.00 25.15 102 PHE A C 1
ATOM 704 O O . PHE A 1 100 ? -17.824 -10.909 -18.092 1.00 25.16 102 PHE A O 1
ATOM 712 N N . ILE A 1 101 ? -19.754 -10.827 -19.232 1.00 24.80 103 ILE A N 1
ATOM 713 C CA . ILE A 1 101 ? -20.544 -10.477 -18.045 1.00 25.09 103 ILE A CA 1
ATOM 714 C C . ILE A 1 101 ? -20.518 -11.640 -17.014 1.00 25.67 103 ILE A C 1
ATOM 715 O O . ILE A 1 101 ? -20.249 -11.428 -15.822 1.00 26.05 103 ILE A O 1
ATOM 720 N N . TRP A 1 102 ? -20.755 -12.872 -17.477 1.00 25.85 104 TRP A N 1
ATOM 721 C CA . TRP A 1 102 ? -20.807 -14.019 -16.594 1.00 28.00 104 TRP A CA 1
ATOM 722 C C . TRP A 1 102 ? -19.486 -14.175 -15.833 1.00 27.25 104 TRP A C 1
ATOM 723 O O . TRP A 1 102 ? -19.454 -14.349 -14.610 1.00 30.23 104 TRP A O 1
ATOM 734 N N . ARG A 1 103 ? -18.397 -14.128 -16.583 1.00 26.52 105 ARG A N 1
ATOM 735 C CA . ARG A 1 103 ? -17.052 -14.402 -16.005 1.00 27.61 105 ARG A CA 1
ATOM 736 C C . ARG A 1 103 ? -16.694 -13.292 -15.035 1.00 26.97 105 ARG A C 1
ATOM 737 O O . ARG A 1 103 ? -16.099 -13.531 -13.971 1.00 27.61 105 ARG A O 1
ATOM 745 N N . THR A 1 104 ? -17.054 -12.059 -15.395 1.00 26.46 106 THR A N 1
ATOM 746 C CA . THR A 1 104 ? -16.712 -10.888 -14.557 1.00 26.63 106 THR A CA 1
ATOM 747 C C . THR A 1 104 ? -17.494 -10.918 -13.229 1.00 27.23 106 THR A C 1
ATOM 748 O O . THR A 1 104 ? -16.952 -10.649 -12.161 1.00 27.86 106 THR A O 1
ATOM 752 N N . MET A 1 105 ? -18.759 -11.312 -13.298 1.00 27.20 107 MET A N 1
ATOM 753 C CA . MET A 1 105 ? -19.572 -11.478 -12.083 1.00 27.93 107 MET A CA 1
ATOM 754 C C . MET A 1 105 ? -19.009 -12.599 -11.199 1.00 28.68 107 MET A C 1
ATOM 755 O O . MET A 1 105 ? -18.948 -12.460 -9.972 1.00 29.47 107 MET A O 1
ATOM 760 N N . GLU A 1 106 ? -18.622 -13.707 -11.828 1.00 28.52 108 GLU A N 1
ATOM 761 C CA . GLU A 1 106 ? -18.054 -14.841 -11.086 1.00 30.46 108 GLU A CA 1
ATOM 762 C C . GLU A 1 106 ? -16.740 -14.425 -10.425 1.00 29.81 108 GLU A C 1
ATOM 763 O O . GLU A 1 106 ? -16.509 -14.729 -9.244 1.00 32.16 108 GLU A O 1
ATOM 769 N N . LEU A 1 107 ? -15.876 -13.758 -11.200 1.00 29.22 109 LEU A N 1
ATOM 770 C CA . LEU A 1 107 ? -14.526 -13.365 -10.706 1.00 29.75 109 LEU A CA 1
ATOM 771 C C . LEU A 1 107 ? -14.645 -12.452 -9.499 1.00 30.35 109 LEU A C 1
ATOM 772 O O . LEU A 1 107 ? -13.808 -12.515 -8.550 1.00 31.30 109 LEU A O 1
ATOM 777 N N . SER A 1 108 ? -15.647 -11.570 -9.528 1.00 29.96 110 SER A N 1
ATOM 778 C CA . SER A 1 108 ? -15.816 -10.551 -8.468 1.00 30.60 110 SER A CA 1
ATOM 779 C C . SER A 1 108 ? -16.724 -11.041 -7.325 1.00 32.08 110 SER A C 1
ATOM 780 O O . SER A 1 108 ? -17.086 -10.255 -6.440 1.00 33.99 110 SER A O 1
ATOM 783 N N . HIS A 1 109 ? -17.116 -12.310 -7.396 1.00 32.62 111 HIS A N 1
ATOM 784 C CA . HIS A 1 109 ? -18.036 -12.944 -6.430 1.00 35.44 111 HIS A CA 1
ATOM 785 C C . HIS A 1 109 ? -19.298 -12.116 -6.206 1.00 36.39 111 HIS A C 1
ATOM 786 O O . HIS A 1 109 ? -19.743 -11.889 -5.095 1.00 36.89 111 HIS A O 1
ATOM 793 N N . THR A 1 110 ? -19.874 -11.672 -7.310 1.00 37.35 112 THR A N 1
ATOM 794 C CA . THR A 1 110 ? -21.125 -10.934 -7.283 1.00 36.20 112 THR A CA 1
ATOM 795 C C . THR A 1 110 ? -22.278 -11.891 -7.551 1.00 36.40 112 THR A C 1
ATOM 796 O O . THR A 1 110 ? -22.307 -12.566 -8.589 1.00 35.63 112 THR A O 1
ATOM 800 N N . GLU A 1 111 ? -23.229 -11.923 -6.625 1.00 38.65 113 GLU A N 1
ATOM 801 C CA . GLU A 1 111 ? -24.529 -12.570 -6.827 1.00 40.84 113 GLU A CA 1
ATOM 802 C C . GLU A 1 111 ? -25.555 -11.464 -7.022 1.00 41.74 113 GLU A C 1
ATOM 803 O O . GLU A 1 111 ? -25.979 -10.816 -6.064 1.00 44.16 113 GLU A O 1
ATOM 805 N N . LEU A 1 112 ? -25.920 -11.207 -8.272 1.00 37.46 114 LEU A N 1
ATOM 806 C CA . LEU A 1 112 ? -26.895 -10.146 -8.564 1.00 36.32 114 LEU A CA 1
ATOM 807 C C . LEU A 1 112 ? -28.272 -10.569 -8.046 1.00 37.70 114 LEU A C 1
ATOM 808 O O . LEU A 1 112 ? -28.645 -11.727 -8.159 1.00 37.78 114 LEU A O 1
ATOM 813 N N . VAL A 1 113 ? -29.016 -9.639 -7.469 1.00 40.29 115 VAL A N 1
ATOM 814 C CA . VAL A 1 113 ? -30.313 -9.971 -6.865 1.00 40.12 115 VAL A CA 1
ATOM 815 C C . VAL A 1 113 ? -31.438 -10.037 -7.910 1.00 38.70 115 VAL A C 1
ATOM 816 O O . VAL A 1 113 ? -32.529 -10.493 -7.620 1.00 40.44 115 VAL A O 1
ATOM 820 N N . PHE A 1 114 ? -31.150 -9.582 -9.123 1.00 37.04 116 PHE A N 1
ATOM 821 C CA . PHE A 1 114 ? -32.087 -9.657 -10.252 1.00 35.72 116 PHE A CA 1
ATOM 822 C C . PHE A 1 114 ? -31.552 -10.644 -11.278 1.00 35.91 116 PHE A C 1
ATOM 823 O O . PHE A 1 114 ? -30.365 -10.951 -11.304 1.00 38.76 116 PHE A O 1
ATOM 831 N N . HIS A 1 115 ? -32.458 -11.156 -12.102 1.00 36.39 117 HIS A N 1
ATOM 832 C CA . HIS A 1 115 ? -32.119 -12.006 -13.231 1.00 37.26 117 HIS A CA 1
ATOM 833 C C . HIS A 1 115 ? -31.803 -11.130 -14.421 1.00 34.95 117 HIS A C 1
ATOM 834 O O . HIS A 1 115 ? -32.400 -10.062 -14.603 1.00 33.99 117 HIS A O 1
ATOM 836 N N . TYR A 1 116 ? -30.835 -11.571 -15.216 1.00 34.32 118 TYR A N 1
ATOM 837 C CA . TYR A 1 116 ? -30.581 -10.929 -16.504 1.00 33.93 118 TYR A CA 1
ATOM 838 C C . TYR A 1 116 ? -30.382 -11.994 -17.584 1.00 31.99 118 TYR A C 1
ATOM 839 O O . TYR A 1 116 ? -30.071 -13.137 -17.293 1.00 32.23 118 TYR A O 1
ATOM 848 N N . VAL A 1 117 ? -30.564 -11.578 -18.825 1.00 30.49 119 VAL A N 1
ATOM 849 C CA A VAL A 1 117 ? -30.305 -12.440 -19.988 0.50 29.99 119 VAL A CA 1
ATOM 850 C CA B VAL A 1 117 ? -30.344 -12.421 -20.012 0.50 30.79 119 VAL A CA 1
ATOM 851 C C . VAL A 1 117 ? -29.550 -11.613 -21.028 1.00 29.08 119 VAL A C 1
ATOM 852 O O . VAL A 1 117 ? -29.795 -10.417 -21.189 1.00 28.91 119 VAL A O 1
ATOM 859 N N . VAL A 1 118 ? -28.604 -12.268 -21.694 1.00 27.62 120 VAL A N 1
ATOM 860 C CA . VAL A 1 118 ? -27.842 -11.610 -22.744 1.00 26.51 120 VAL A CA 1
ATOM 861 C C . VAL A 1 118 ? -28.142 -12.277 -24.080 1.00 26.81 120 VAL A C 1
ATOM 862 O O . VAL A 1 118 ? -27.965 -13.506 -24.261 1.00 27.09 120 VAL A O 1
ATOM 866 N N . HIS A 1 119 ? -28.663 -11.478 -25.003 1.00 26.89 121 HIS A N 1
ATOM 867 C CA . HIS A 1 119 ? -28.969 -11.928 -26.380 1.00 27.31 121 HIS A CA 1
ATOM 868 C C . HIS A 1 119 ? -27.871 -11.419 -27.275 1.00 26.77 121 HIS A C 1
ATOM 869 O O . HIS A 1 119 ? -27.567 -10.185 -27.244 1.00 26.81 121 HIS A O 1
ATOM 876 N N . GLU A 1 120 ? -27.183 -12.333 -27.951 1.00 26.88 122 GLU A N 1
ATOM 877 C CA . GLU A 1 120 ? -26.027 -11.975 -28.751 1.00 26.52 122 GLU A CA 1
ATOM 878 C C . GLU A 1 120 ? -26.327 -11.824 -30.232 1.00 27.03 122 GLU A C 1
ATOM 879 O O . GLU A 1 120 ? -26.899 -12.722 -30.821 1.00 28.64 122 GLU A O 1
ATOM 885 N N . LEU A 1 121 ? -25.854 -10.714 -30.793 1.00 26.69 123 LEU A N 1
ATOM 886 C CA . LEU A 1 121 ? -25.910 -10.455 -32.232 1.00 27.42 123 LEU A CA 1
ATOM 887 C C . LEU A 1 121 ? -24.684 -10.977 -32.940 1.00 27.32 123 LEU A C 1
ATOM 888 O O . LEU A 1 121 ? -23.557 -10.703 -32.529 1.00 26.74 123 LEU A O 1
ATOM 893 N N . VAL A 1 122 ? -24.894 -11.759 -33.989 1.00 28.22 124 VAL A N 1
ATOM 894 C CA . VAL A 1 122 ? -23.792 -12.374 -34.740 1.00 28.62 124 VAL A CA 1
ATOM 895 C C . VAL A 1 122 ? -23.439 -11.445 -35.899 1.00 28.87 124 VAL A C 1
ATOM 896 O O . VAL A 1 122 ? -24.241 -11.299 -36.888 1.00 29.66 124 VAL A O 1
ATOM 900 N N . PRO A 1 123 ? -22.264 -10.824 -35.827 1.00 28.37 125 PRO A N 1
ATOM 901 C CA . PRO A 1 123 ? -21.852 -9.952 -36.910 1.00 28.67 125 PRO A CA 1
ATOM 902 C C . PRO A 1 123 ? -21.409 -10.704 -38.173 1.00 29.86 125 PRO A C 1
ATOM 903 O O . PRO A 1 123 ? -21.197 -11.924 -38.163 1.00 30.40 125 PRO A O 1
ATOM 907 N N . THR A 1 124 ? -21.283 -9.953 -39.257 1.00 30.37 126 THR A N 1
ATOM 908 C CA . THR A 1 124 ? -20.722 -10.487 -40.492 1.00 31.62 126 THR A CA 1
ATOM 909 C C . THR A 1 124 ? -19.315 -9.905 -40.658 1.00 31.78 126 THR A C 1
ATOM 910 O O . THR A 1 124 ? -19.014 -8.812 -40.167 1.00 30.90 126 THR A O 1
ATOM 914 N N . ALA A 1 125 ? -18.489 -10.654 -41.387 1.00 34.35 127 ALA A N 1
ATOM 915 C CA . ALA A 1 125 ? -17.055 -10.347 -41.547 1.00 35.14 127 ALA A CA 1
ATOM 916 C C . ALA A 1 125 ? -16.832 -9.017 -42.291 1.00 34.97 127 ALA A C 1
ATOM 917 O O . ALA A 1 125 ? -15.830 -8.330 -42.072 1.00 36.29 127 ALA A O 1
ATOM 919 N N . ASP A 1 126 ? -17.789 -8.636 -43.143 1.00 34.71 128 ASP A N 1
ATOM 920 C CA . ASP A 1 126 ? -17.660 -7.393 -43.926 1.00 35.70 128 ASP A CA 1
ATOM 921 C C . ASP A 1 126 ? -18.045 -6.120 -43.143 1.00 33.15 128 ASP A C 1
ATOM 922 O O . ASP A 1 126 ? -18.163 -5.064 -43.709 1.00 34.43 128 ASP A O 1
ATOM 927 N N . GLN A 1 127 ? -18.199 -6.251 -41.826 1.00 31.20 129 GLN A N 1
ATOM 928 C CA . GLN A 1 127 ? -18.450 -5.122 -40.950 1.00 29.86 129 GLN A CA 1
ATOM 929 C C . GLN A 1 127 ? -17.153 -4.510 -40.447 1.00 29.72 129 GLN A C 1
ATOM 930 O O . GLN A 1 127 ? -17.190 -3.553 -39.713 1.00 28.47 129 GLN A O 1
ATOM 936 N N . CYS A 1 128 ? -16.022 -5.105 -40.800 1.00 31.30 130 CYS A N 1
ATOM 937 C CA . CYS A 1 128 ? -14.749 -4.527 -40.397 1.00 32.95 130 CYS A CA 1
ATOM 938 C C . CYS A 1 128 ? -13.665 -4.898 -41.396 1.00 35.72 130 CYS A C 1
ATOM 939 O O . CYS A 1 128 ? -13.898 -5.705 -42.275 1.00 35.45 130 CYS A O 1
ATOM 942 N N . PRO A 1 129 ? -12.469 -4.299 -41.273 1.00 40.89 131 PRO A N 1
ATOM 943 C CA . PRO A 1 129 ? -11.488 -4.516 -42.334 1.00 46.59 131 PRO A CA 1
ATOM 944 C C . PRO A 1 129 ? -10.967 -5.944 -42.391 1.00 46.97 131 PRO A C 1
ATOM 945 O O . PRO A 1 129 ? -11.004 -6.665 -41.393 1.00 42.67 131 PRO A O 1
ATOM 949 N N . ALA A 1 130 ? -10.511 -6.337 -43.578 1.00 56.62 132 ALA A N 1
ATOM 950 C CA . ALA A 1 130 ? -9.934 -7.651 -43.800 1.00 65.09 132 ALA A CA 1
ATOM 951 C C . ALA A 1 130 ? -8.474 -7.623 -43.375 1.00 64.22 132 ALA A C 1
ATOM 952 O O . ALA A 1 130 ? -8.167 -7.454 -42.193 1.00 75.71 132 ALA A O 1
ATOM 954 N N . GLN A 1 150 ? -33.481 -18.013 -21.236 1.00 71.58 152 GLN A N 1
ATOM 955 C CA . GLN A 1 150 ? -32.096 -18.091 -21.688 1.00 54.69 152 GLN A CA 1
ATOM 956 C C . GLN A 1 150 ? -31.835 -17.232 -22.944 1.00 43.60 152 GLN A C 1
ATOM 957 O O . GLN A 1 150 ? -32.738 -16.829 -23.709 1.00 44.17 152 GLN A O 1
ATOM 959 N N . GLY A 1 151 ? -30.558 -16.960 -23.127 1.00 35.21 153 GLY A N 1
ATOM 960 C CA . GLY A 1 151 ? -30.114 -15.985 -24.101 1.00 33.04 153 GLY A CA 1
ATOM 961 C C . GLY A 1 151 ? -30.162 -16.557 -25.490 1.00 30.50 153 GLY A C 1
ATOM 962 O O . GLY A 1 151 ? -29.956 -17.742 -25.707 1.00 32.09 153 GLY A O 1
ATOM 963 N N . ARG A 1 152 ? -30.430 -15.683 -26.438 1.00 29.44 154 ARG A N 1
ATOM 964 C CA . ARG A 1 152 ? -30.522 -16.058 -27.836 1.00 30.03 154 ARG A CA 1
ATOM 965 C C . ARG A 1 152 ? -29.216 -15.718 -28.549 1.00 29.25 154 ARG A C 1
ATOM 966 O O . ARG A 1 152 ? -28.450 -14.860 -28.096 1.00 28.40 154 ARG A O 1
ATOM 974 N N . THR A 1 153 ? -28.960 -16.423 -29.634 1.00 29.79 155 THR A N 1
ATOM 975 C CA . THR A 1 153 ? -27.950 -16.078 -30.639 1.00 29.56 155 THR A CA 1
ATOM 976 C C . THR A 1 153 ? -28.698 -15.636 -31.904 1.00 30.27 155 THR A C 1
ATOM 977 O O . THR A 1 153 ? -29.300 -16.468 -32.572 1.00 31.29 155 THR A O 1
ATOM 981 N N . ILE A 1 154 ? -28.615 -14.345 -32.192 1.00 29.79 156 ILE A N 1
ATOM 982 C CA . ILE A 1 154 ? -29.468 -13.653 -33.153 1.00 30.41 156 ILE A CA 1
ATOM 983 C C . ILE A 1 154 ? -28.714 -13.465 -34.450 1.00 30.66 156 ILE A C 1
ATOM 984 O O . ILE A 1 154 ? -27.694 -12.772 -34.505 1.00 29.93 156 ILE A O 1
ATOM 989 N N . LEU A 1 155 ? -29.292 -14.030 -35.513 1.00 31.86 157 LEU A N 1
ATOM 990 C CA . LEU A 1 155 ? -28.665 -14.014 -36.830 1.00 32.44 157 LEU A CA 1
ATOM 991 C C . LEU A 1 155 ? -29.206 -12.877 -37.663 1.00 33.29 157 LEU A C 1
ATOM 992 O O . LEU A 1 155 ? -30.359 -12.481 -37.527 1.00 36.03 157 LEU A O 1
ATOM 997 N N . LEU A 1 156 ? -28.376 -12.378 -38.566 1.00 33.42 158 LEU A N 1
ATOM 998 C CA . LEU A 1 156 ? -28.842 -11.442 -39.577 1.00 34.25 158 LEU A CA 1
ATOM 999 C C . LEU A 1 156 ? -29.905 -12.093 -40.432 1.00 37.13 158 LEU A C 1
ATOM 1000 O O . LEU A 1 156 ? -29.751 -13.213 -40.873 1.00 37.82 158 LEU A O 1
ATOM 1005 N N . ASP A 1 157 ? -31.001 -11.401 -40.618 1.00 37.82 159 ASP A N 1
ATOM 1006 C CA . ASP A 1 157 ? -32.018 -11.892 -41.517 1.00 44.75 159 ASP A CA 1
ATOM 1007 C C . ASP A 1 157 ? -31.654 -11.431 -42.916 1.00 44.83 159 ASP A C 1
ATOM 1008 O O . ASP A 1 157 ? -31.626 -10.242 -43.163 1.00 57.46 159 ASP A O 1
ATOM 1013 N N . SER A 1 158 ? -31.425 -12.372 -43.824 1.00 68.78 160 SER A N 1
ATOM 1014 C CA . SER A 1 158 ? -30.912 -12.038 -45.158 1.00 88.91 160 SER A CA 1
ATOM 1015 C C . SER A 1 158 ? -31.939 -11.326 -46.030 1.00 91.83 160 SER A C 1
ATOM 1016 O O . SER A 1 158 ? -31.566 -10.560 -46.905 1.00 108.93 160 SER A O 1
ATOM 1019 N N . GLU A 1 159 ? -33.221 -11.593 -45.802 1.00 70.43 161 GLU A N 1
ATOM 1020 C CA . GLU A 1 159 ? -34.282 -10.910 -46.557 1.00 72.67 161 GLU A CA 1
ATOM 1021 C C . GLU A 1 159 ? -34.374 -9.428 -46.146 1.00 67.10 161 GLU A C 1
ATOM 1022 O O . GLU A 1 159 ? -34.386 -8.533 -46.988 1.00 67.06 161 GLU A O 1
ATOM 1024 N N . GLU A 1 160 ? -34.409 -9.191 -44.839 1.00 63.21 162 GLU A N 1
ATOM 1025 C CA . GLU A 1 160 ? -34.552 -7.846 -44.254 1.00 56.16 162 GLU A CA 1
ATOM 1026 C C . GLU A 1 160 ? -33.209 -7.122 -43.977 1.00 50.87 162 GLU A C 1
ATOM 1027 O O . GLU A 1 160 ? -33.176 -5.921 -43.769 1.00 45.82 162 GLU A O 1
ATOM 1033 N N . ASN A 1 161 ? -32.114 -7.870 -43.966 1.00 50.91 163 ASN A N 1
ATOM 1034 C CA . ASN A 1 161 ? -30.792 -7.288 -43.658 1.00 47.81 163 ASN A CA 1
ATOM 1035 C C . ASN A 1 161 ? -30.761 -6.600 -42.280 1.00 44.49 163 ASN A C 1
ATOM 1036 O O . ASN A 1 161 ? -30.090 -5.587 -42.089 1.00 37.65 163 ASN A O 1
ATOM 1041 N N . SER A 1 162 ? -31.479 -7.192 -41.333 1.00 39.99 164 SER A N 1
ATOM 1042 C CA . SER A 1 162 ? -31.557 -6.686 -39.956 1.00 37.55 164 SER A CA 1
ATOM 1043 C C . SER A 1 162 ? -31.671 -7.824 -38.960 1.00 35.52 164 SER A C 1
ATOM 1044 O O . SER A 1 162 ? -31.876 -8.977 -39.342 1.00 36.07 164 SER A O 1
ATOM 1047 N N . TYR A 1 163 ? -31.535 -7.477 -37.686 1.00 32.61 165 TYR A N 1
ATOM 1048 C CA . TYR A 1 163 ? -31.678 -8.412 -36.579 1.00 32.27 165 TYR A CA 1
ATOM 1049 C C . TYR A 1 163 ? -32.922 -8.019 -35.805 1.00 33.98 165 TYR A C 1
ATOM 1050 O O . TYR A 1 163 ? -33.029 -6.864 -35.354 1.00 35.35 165 TYR A O 1
ATOM 1059 N N . LEU A 1 164 ? -33.834 -8.971 -35.599 1.00 33.91 166 LEU A N 1
ATOM 1060 C CA . LEU A 1 164 ? -35.036 -8.701 -34.802 1.00 35.50 166 LEU A CA 1
ATOM 1061 C C . LEU A 1 164 ? -34.699 -8.890 -33.343 1.00 35.47 166 LEU A C 1
ATOM 1062 O O . LEU A 1 164 ? -34.313 -9.976 -32.924 1.00 35.97 166 LEU A O 1
ATOM 1067 N N . LEU A 1 165 ? -34.773 -7.808 -32.570 1.00 35.92 167 LEU A N 1
ATOM 1068 C CA . LEU A 1 165 ? -34.478 -7.907 -31.139 1.00 33.62 167 LEU A CA 1
ATOM 1069 C C . LEU A 1 165 ? -35.769 -8.295 -30.400 1.00 37.46 167 LEU A C 1
ATOM 1070 O O . LEU A 1 165 ? -35.820 -9.325 -29.714 1.00 38.90 167 LEU A O 1
ATOM 1075 N N . PHE A 1 166 ? -36.819 -7.501 -30.588 1.00 38.28 168 PHE A N 1
ATOM 1076 C CA . PHE A 1 166 ? -38.154 -7.850 -30.079 1.00 41.37 168 PHE A CA 1
ATOM 1077 C C . PHE A 1 166 ? -39.235 -7.055 -30.765 1.00 43.07 168 PHE A C 1
ATOM 1078 O O . PHE A 1 166 ? -38.980 -5.991 -31.321 1.00 41.06 168 PHE A O 1
ATOM 1086 N N . ASP A 1 167 ? -40.435 -7.630 -30.754 1.00 44.17 169 ASP A N 1
ATOM 1087 C CA . ASP A 1 167 ? -41.593 -7.069 -31.389 1.00 50.84 169 ASP A CA 1
ATOM 1088 C C . ASP A 1 167 ? -42.807 -7.339 -30.519 1.00 67.14 169 ASP A C 1
ATOM 1089 O O . ASP A 1 167 ? -43.366 -8.434 -30.558 1.00 59.90 169 ASP A O 1
ATOM 1094 N N . ASP A 1 168 ? -43.210 -6.353 -29.728 1.00 58.98 170 ASP A N 1
ATOM 1095 C CA . ASP A 1 168 ? -44.461 -6.472 -28.957 1.00 58.39 170 ASP A CA 1
ATOM 1096 C C . ASP A 1 168 ? -45.512 -5.429 -29.378 1.00 56.07 170 ASP A C 1
ATOM 1097 O O . ASP A 1 168 ? -45.414 -4.821 -30.442 1.00 50.59 170 ASP A O 1
ATOM 1102 N N . GLU A 1 169 ? -46.535 -5.254 -28.550 1.00 57.65 171 GLU A N 1
ATOM 1103 C CA . GLU A 1 169 ? -47.643 -4.363 -28.859 1.00 61.89 171 GLU A CA 1
ATOM 1104 C C . GLU A 1 169 ? -47.238 -2.886 -28.835 1.00 56.26 171 GLU A C 1
ATOM 1105 O O . GLU A 1 169 ? -47.854 -2.056 -29.500 1.00 63.83 171 GLU A O 1
ATOM 1111 N N . GLN A 1 170 ? -46.197 -2.579 -28.077 1.00 55.24 172 GLN A N 1
ATOM 1112 C CA . GLN A 1 170 ? -45.741 -1.200 -27.883 1.00 50.17 172 GLN A CA 1
ATOM 1113 C C . GLN A 1 170 ? -44.604 -0.805 -28.834 1.00 46.19 172 GLN A C 1
ATOM 1114 O O . GLN A 1 170 ? -44.586 0.297 -29.372 1.00 45.30 172 GLN A O 1
ATOM 1116 N N . PHE A 1 171 ? -43.643 -1.702 -29.021 1.00 44.51 173 PHE A N 1
ATOM 1117 C CA . PHE A 1 171 ? -42.409 -1.390 -29.754 1.00 42.66 173 PHE A CA 1
ATOM 1118 C C . PHE A 1 171 ? -41.973 -2.501 -30.681 1.00 43.29 173 PHE A C 1
ATOM 1119 O O . PHE A 1 171 ? -42.170 -3.682 -30.396 1.00 46.99 173 PHE A O 1
ATOM 1127 N N . VAL A 1 172 ? -41.323 -2.116 -31.767 1.00 41.26 174 VAL A N 1
ATOM 1128 C CA . VAL A 1 172 ? -40.494 -3.050 -32.548 1.00 41.78 174 VAL A CA 1
ATOM 1129 C C . VAL A 1 172 ? -39.087 -2.498 -32.527 1.00 38.55 174 VAL A C 1
ATOM 1130 O O . VAL A 1 172 ? -38.869 -1.337 -32.926 1.00 39.55 174 VAL A O 1
ATOM 1134 N N . VAL A 1 173 ? -38.147 -3.315 -32.052 1.00 35.58 175 VAL A N 1
ATOM 1135 C CA . VAL A 1 173 ? -36.734 -2.935 -31.987 1.00 33.74 175 VAL A CA 1
ATOM 1136 C C . VAL A 1 173 ? -35.860 -3.892 -32.796 1.00 33.16 175 VAL A C 1
ATOM 1137 O O . VAL A 1 173 ? -35.972 -5.122 -32.684 1.00 35.08 175 VAL A O 1
ATOM 1141 N N . LYS A 1 174 ? -35.032 -3.307 -33.658 1.00 32.37 176 LYS A N 1
ATOM 1142 C CA . LYS A 1 174 ? -34.171 -4.052 -34.574 1.00 32.30 176 LYS A CA 1
ATOM 1143 C C . LYS A 1 174 ? -32.778 -3.492 -34.522 1.00 31.37 176 LYS A C 1
ATOM 1144 O O . LYS A 1 174 ? -32.601 -2.340 -34.132 1.00 31.67 176 LYS A O 1
ATOM 1150 N N . ALA A 1 175 ? -31.799 -4.320 -34.886 1.00 30.10 177 ALA A N 1
ATOM 1151 C CA . ALA A 1 175 ? -30.420 -3.862 -35.076 1.00 29.18 177 ALA A CA 1
ATOM 1152 C C . ALA A 1 175 ? -30.053 -3.997 -36.558 1.00 29.78 177 ALA A C 1
ATOM 1153 O O . ALA A 1 175 ? -30.643 -4.777 -37.316 1.00 30.76 177 ALA A O 1
ATOM 1155 N N . PHE A 1 176 ? -29.068 -3.218 -36.957 1.00 29.29 178 PHE A N 1
ATOM 1156 C CA . PHE A 1 176 ? -28.510 -3.297 -38.299 1.00 29.85 178 PHE A CA 1
ATOM 1157 C C . PHE A 1 176 ? -26.994 -3.097 -38.251 1.00 29.03 178 PHE A C 1
ATOM 1158 O O . PHE A 1 176 ? -26.447 -2.586 -37.274 1.00 29.27 178 PHE A O 1
ATOM 1166 N N . ARG A 1 177 ? -26.341 -3.504 -39.328 1.00 29.58 179 ARG A N 1
ATOM 1167 C CA . ARG A 1 177 ? -24.893 -3.595 -39.374 1.00 29.10 179 ARG A CA 1
ATOM 1168 C C . ARG A 1 177 ? -24.269 -2.279 -39.818 1.00 28.95 179 ARG A C 1
ATOM 1169 O O . ARG A 1 177 ? -24.719 -1.650 -40.813 1.00 29.72 179 ARG A O 1
ATOM 1177 N N . LEU A 1 178 ? -23.235 -1.920 -39.067 1.00 28.05 180 LEU A N 1
ATOM 1178 C CA . LEU A 1 178 ? -22.350 -0.800 -39.363 1.00 27.85 180 LEU A CA 1
ATOM 1179 C C . LEU A 1 178 ? -20.933 -1.269 -39.635 1.00 27.90 180 LEU A C 1
ATOM 1180 O O . LEU A 1 178 ? -20.586 -2.405 -39.321 1.00 27.99 180 LEU A O 1
ATOM 1185 N N . PHE A 1 179 ? -20.141 -0.421 -40.278 1.00 28.14 181 PHE A N 1
ATOM 1186 C CA . PHE A 1 179 ? -18.738 -0.697 -40.555 1.00 28.34 181 PHE A CA 1
ATOM 1187 C C . PHE A 1 179 ? -17.880 0.092 -39.574 1.00 27.48 181 PHE A C 1
ATOM 1188 O O . PHE A 1 179 ? -18.006 1.308 -39.482 1.00 27.22 181 PHE A O 1
ATOM 1196 N N . HIS A 1 180 ? -17.007 -0.610 -38.852 1.00 27.16 182 HIS A N 1
ATOM 1197 C CA . HIS A 1 180 ? -16.129 0.018 -37.897 1.00 26.52 182 HIS A CA 1
ATOM 1198 C C . HIS A 1 180 ? -14.828 -0.803 -37.834 1.00 26.85 182 HIS A C 1
ATOM 1199 O O . HIS A 1 180 ? -14.667 -1.782 -38.578 1.00 28.16 182 HIS A O 1
ATOM 1206 N N . ARG A 1 181 ? -13.901 -0.437 -36.948 1.00 26.59 183 ARG A N 1
ATOM 1207 C CA . ARG A 1 181 ? -12.656 -1.200 -36.780 1.00 27.04 183 ARG A CA 1
ATOM 1208 C C . ARG A 1 181 ? -12.933 -2.617 -36.296 1.00 26.83 183 ARG A C 1
ATOM 1209 O O . ARG A 1 181 ? -12.208 -3.571 -36.621 1.00 27.53 183 ARG A O 1
ATOM 1217 N N . ILE A 1 182 ? -14.001 -2.762 -35.511 1.00 26.11 184 ILE A N 1
ATOM 1218 C CA . ILE A 1 182 ? -14.574 -4.076 -35.175 1.00 26.10 184 ILE A CA 1
ATOM 1219 C C . ILE A 1 182 ? -16.040 -3.958 -35.543 1.00 25.98 184 ILE A C 1
ATOM 1220 O O . ILE A 1 182 ? -16.510 -2.838 -35.784 1.00 25.85 184 ILE A O 1
ATOM 1225 N N . PRO A 1 183 ? -16.771 -5.089 -35.612 1.00 26.21 185 PRO A N 1
ATOM 1226 C CA . PRO A 1 183 ? -18.166 -4.937 -36.006 1.00 26.27 185 PRO A CA 1
ATOM 1227 C C . PRO A 1 183 ? -18.983 -4.100 -35.024 1.00 25.50 185 PRO A C 1
ATOM 1228 O O . PRO A 1 183 ? -18.824 -4.211 -33.796 1.00 24.99 185 PRO A O 1
ATOM 1232 N N . SER A 1 184 ? -19.842 -3.265 -35.582 1.00 25.64 186 SER A N 1
ATOM 1233 C CA . SER A 1 184 ? -20.622 -2.347 -34.813 1.00 25.13 186 SER A CA 1
ATOM 1234 C C . SER A 1 184 ? -22.053 -2.318 -35.352 1.00 25.61 186 SER A C 1
ATOM 1235 O O . SER A 1 184 ? -22.294 -2.646 -36.522 1.00 26.35 186 SER A O 1
ATOM 1238 N N . PHE A 1 185 ? -22.980 -1.973 -34.461 1.00 25.32 187 PHE A N 1
ATOM 1239 C CA . PHE A 1 185 ? -24.410 -2.047 -34.734 1.00 25.86 187 PHE A CA 1
ATOM 1240 C C . PHE A 1 185 ? -25.096 -0.735 -34.450 1.00 25.82 187 PHE A C 1
ATOM 1241 O O . PHE A 1 185 ? -24.703 0.041 -33.589 1.00 25.26 187 PHE A O 1
ATOM 1249 N N . GLY A 1 186 ? -26.135 -0.493 -35.241 1.00 26.57 188 GLY A N 1
ATOM 1250 C CA . GLY A 1 186 ? -27.125 0.505 -34.939 1.00 26.81 188 GLY A CA 1
ATOM 1251 C C . GLY A 1 186 ? -28.445 -0.134 -34.527 1.00 27.36 188 GLY A C 1
ATOM 1252 O O . GLY A 1 186 ? -28.736 -1.321 -34.841 1.00 27.74 188 GLY A O 1
ATOM 1253 N N . PHE A 1 187 ? -29.236 0.629 -33.800 1.00 27.49 189 PHE A N 1
ATOM 1254 C CA . PHE A 1 187 ? -30.499 0.169 -33.268 1.00 28.12 189 PHE A CA 1
ATOM 1255 C C . PHE A 1 187 ? -31.597 1.108 -33.700 1.00 29.05 189 PHE A C 1
ATOM 1256 O O . PHE A 1 187 ? -31.443 2.340 -33.650 1.00 28.95 189 PHE A O 1
ATOM 1264 N N . SER A 1 188 ? -32.692 0.493 -34.160 1.00 30.10 190 SER A N 1
ATOM 1265 C CA . SER A 1 188 ? -33.890 1.196 -34.524 1.00 32.31 190 SER A CA 1
ATOM 1266 C C . SER A 1 188 ? -35.003 0.883 -33.528 1.00 32.66 190 SER A C 1
ATOM 1267 O O . SER A 1 188 ? -35.362 -0.287 -33.337 1.00 33.88 190 SER A O 1
ATOM 1270 N N . VAL A 1 189 ? -35.589 1.922 -32.947 1.00 32.26 191 VAL A N 1
ATOM 1271 C CA . VAL A 1 189 ? -36.711 1.756 -32.037 1.00 33.11 191 VAL A CA 1
ATOM 1272 C C . VAL A 1 189 ? -37.948 2.408 -32.650 1.00 35.26 191 VAL A C 1
ATOM 1273 O O . VAL A 1 189 ? -37.971 3.629 -32.883 1.00 35.17 191 VAL A O 1
ATOM 1277 N N . VAL A 1 190 ? -38.957 1.590 -32.903 1.00 36.29 192 VAL A N 1
ATOM 1278 C CA . VAL A 1 190 ? -40.230 2.084 -33.442 1.00 39.59 192 VAL A CA 1
ATOM 1279 C C . VAL A 1 190 ? -41.339 1.878 -32.425 1.00 41.11 192 VAL A C 1
ATOM 1280 O O . VAL A 1 190 ? -41.607 0.769 -31.986 1.00 41.30 192 VAL A O 1
ATOM 1284 N N . GLU A 1 191 ? -41.970 2.978 -32.052 1.00 42.63 193 GLU A N 1
ATOM 1285 C CA . GLU A 1 191 ? -43.154 2.951 -31.213 1.00 47.43 193 GLU A CA 1
ATOM 1286 C C . GLU A 1 191 ? -44.354 2.671 -32.117 1.00 50.19 193 GLU A C 1
ATOM 1287 O O . GLU A 1 191 ? -44.427 3.186 -33.236 1.00 59.94 193 GLU A O 1
ATOM 1293 N N . LYS A 1 192 ? -45.279 1.832 -31.663 1.00 50.43 194 LYS A N 1
ATOM 1294 C CA . LYS A 1 192 ? -46.483 1.547 -32.449 1.00 53.58 194 LYS A CA 1
ATOM 1295 C C . LYS A 1 192 ? -47.627 2.460 -32.036 1.00 59.86 194 LYS A C 1
ATOM 1296 O O . LYS A 1 192 ? -47.776 2.772 -30.859 1.00 62.75 194 LYS A O 1
ATOM 1302 N N . LYS A 1 193 ? -48.419 2.883 -33.023 1.00 65.47 195 LYS A N 1
ATOM 1303 C CA . LYS A 1 193 ? -49.455 3.905 -32.855 1.00 69.40 195 LYS A CA 1
ATOM 1304 C C . LYS A 1 193 ? -50.883 3.330 -32.943 1.00 80.50 195 LYS A C 1
ATOM 1305 O O . LYS A 1 193 ? -51.103 2.106 -32.967 1.00 89.32 195 LYS A O 1
ATOM 1309 N N . VAL A 1 242 ? -44.659 3.705 -37.213 1.00 62.88 244 VAL A N 1
ATOM 1310 C CA . VAL A 1 242 ? -45.984 4.321 -37.136 1.00 65.72 244 VAL A CA 1
ATOM 1311 C C . VAL A 1 242 ? -45.935 5.529 -36.190 1.00 64.09 244 VAL A C 1
ATOM 1312 O O . VAL A 1 242 ? -46.178 6.681 -36.577 1.00 57.53 244 VAL A O 1
ATOM 1314 N N . GLY A 1 243 ? -45.623 5.243 -34.937 1.00 57.40 245 GLY A N 1
ATOM 1315 C CA . GLY A 1 243 ? -45.447 6.273 -33.936 1.00 54.17 245 GLY A CA 1
ATOM 1316 C C . GLY A 1 243 ? -44.056 6.858 -34.105 1.00 56.04 245 GLY A C 1
ATOM 1317 O O . GLY A 1 243 ? -43.553 7.013 -35.230 1.00 57.66 245 GLY A O 1
ATOM 1318 N N . ARG A 1 244 ? -43.414 7.141 -32.985 1.00 48.36 246 ARG A N 1
ATOM 1319 C CA . ARG A 1 244 ? -42.101 7.741 -33.018 1.00 44.46 246 ARG A CA 1
ATOM 1320 C C . ARG A 1 244 ? -41.047 6.695 -33.387 1.00 41.14 246 ARG A C 1
ATOM 1321 O O . ARG A 1 244 ? -41.202 5.513 -33.095 1.00 41.29 246 ARG A O 1
ATOM 1329 N N . LYS A 1 245 ? -39.983 7.158 -34.042 1.00 39.30 247 LYS A N 1
ATOM 1330 C CA . LYS A 1 245 ? -38.846 6.319 -34.436 1.00 37.05 247 LYS A CA 1
ATOM 1331 C C . LYS A 1 245 ? -37.555 6.999 -33.982 1.00 35.34 247 LYS A C 1
ATOM 1332 O O . LYS A 1 245 ? -37.263 8.131 -34.353 1.00 35.39 247 LYS A O 1
ATOM 1338 N N . ILE A 1 246 ? -36.803 6.264 -33.164 1.00 34.14 248 ILE A N 1
ATOM 1339 C CA . ILE A 1 246 ? -35.508 6.696 -32.662 1.00 33.22 248 ILE A CA 1
ATOM 1340 C C . ILE A 1 246 ? -34.442 5.700 -33.124 1.00 31.70 248 ILE A C 1
ATOM 1341 O O . ILE A 1 246 ? -34.592 4.510 -32.916 1.00 31.61 248 ILE A O 1
ATOM 1346 N N . CYS A 1 247 ? -33.415 6.213 -33.795 1.00 31.01 249 CYS A N 1
ATOM 1347 C CA . CYS A 1 247 ? -32.305 5.396 -34.283 1.00 30.11 249 CYS A CA 1
ATOM 1348 C C . CYS A 1 247 ? -30.996 5.884 -33.652 1.00 28.96 249 CYS A C 1
ATOM 1349 O O . CYS A 1 247 ? -30.695 7.062 -33.662 1.00 28.93 249 CYS A O 1
ATOM 1352 N N . ILE A 1 248 ? -30.253 4.934 -33.120 1.00 28.14 250 ILE A N 1
ATOM 1353 C CA . ILE A 1 248 ? -29.020 5.208 -32.373 1.00 27.29 250 ILE A CA 1
ATOM 1354 C C . ILE A 1 248 ? -27.944 4.336 -32.990 1.00 26.59 250 ILE A C 1
ATOM 1355 O O . ILE A 1 248 ? -28.052 3.091 -32.934 1.00 26.55 250 ILE A O 1
ATOM 1360 N N . LEU A 1 249 ? -26.944 4.965 -33.608 1.00 26.31 251 LEU A N 1
ATOM 1361 C CA . LEU A 1 249 ? -25.888 4.232 -34.302 1.00 25.99 251 LEU A CA 1
ATOM 1362 C C . LEU A 1 249 ? -24.594 4.200 -33.483 1.00 25.17 251 LEU A C 1
ATOM 1363 O O . LEU A 1 249 ? -24.161 5.251 -32.986 1.00 25.17 251 LEU A O 1
ATOM 1368 N N . GLY A 1 250 ? -24.001 3.015 -33.370 1.00 24.88 252 GLY A N 1
ATOM 1369 C CA . GLY A 1 250 ? -22.640 2.882 -32.811 1.00 24.30 252 GLY A CA 1
ATOM 1370 C C . GLY A 1 250 ? -21.578 3.540 -33.684 1.00 24.36 252 GLY A C 1
ATOM 1371 O O . GLY A 1 250 ? -21.849 4.043 -34.799 1.00 24.85 252 GLY A O 1
ATOM 1372 N N . ASP A 1 251 ? -20.348 3.539 -33.173 1.00 23.98 253 ASP A N 1
ATOM 1373 C CA . ASP A 1 251 ? -19.192 4.041 -33.916 1.00 24.13 253 ASP A CA 1
ATOM 1374 C C . ASP A 1 251 ? -19.193 3.386 -35.294 1.00 24.69 253 ASP A C 1
ATOM 1375 O O . ASP A 1 251 ? -19.439 2.199 -35.447 1.00 24.82 253 ASP A O 1
ATOM 1380 N N . CYS A 1 252 ? -18.892 4.198 -36.294 1.00 25.13 254 CYS A N 1
ATOM 1381 C CA . CYS A 1 252 ? -18.899 3.733 -37.693 1.00 25.88 254 CYS A CA 1
ATOM 1382 C C . CYS A 1 252 ? -18.315 4.781 -38.633 1.00 26.38 254 CYS A C 1
ATOM 1383 O O . CYS A 1 252 ? -18.315 5.963 -38.340 1.00 26.19 254 CYS A O 1
ATOM 1386 N N . SER A 1 253 ? -17.891 4.273 -39.785 1.00 28.11 255 SER A N 1
ATOM 1387 C CA A SER A 1 253 ? -17.491 5.044 -40.957 0.50 29.25 255 SER A CA 1
ATOM 1388 C CA B SER A 1 253 ? -17.507 5.064 -40.956 0.50 27.92 255 SER A CA 1
ATOM 1389 C C . SER A 1 253 ? -18.509 4.875 -42.092 1.00 29.65 255 SER A C 1
ATOM 1390 O O . SER A 1 253 ? -18.358 5.465 -43.169 1.00 30.65 255 SER A O 1
ATOM 1395 N N . GLY A 1 254 ? -19.522 4.056 -41.847 1.00 29.29 256 GLY A N 1
ATOM 1396 C CA . GLY A 1 254 ? -20.576 3.799 -42.824 1.00 30.79 256 GLY A CA 1
ATOM 1397 C C . GLY A 1 254 ? -21.489 2.654 -42.394 1.00 31.32 256 GLY A C 1
ATOM 1398 O O . GLY A 1 254 ? -21.282 2.015 -41.354 1.00 30.32 256 GLY A O 1
ATOM 1399 N N . VAL A 1 255 ? -22.512 2.414 -43.210 1.00 34.56 257 VAL A N 1
ATOM 1400 C CA . VAL A 1 255 ? -23.504 1.379 -42.955 1.00 34.83 257 VAL A CA 1
ATOM 1401 C C . VAL A 1 255 ? -23.249 0.282 -43.972 1.00 39.44 257 VAL A C 1
ATOM 1402 O O . VAL A 1 255 ? -22.905 0.579 -45.118 1.00 42.98 257 VAL A O 1
ATOM 1406 N N . VAL A 1 256 ? -23.464 -0.977 -43.584 1.00 34.35 258 VAL A N 1
ATOM 1407 C CA . VAL A 1 256 ? -23.171 -2.086 -44.446 1.00 36.96 258 VAL A CA 1
ATOM 1408 C C . VAL A 1 256 ? -24.462 -2.461 -45.152 1.00 44.83 258 VAL A C 1
ATOM 1409 O O . VAL A 1 256 ? -25.417 -2.909 -44.511 1.00 45.90 258 VAL A O 1
ATOM 1413 N N . GLY A 1 257 ? -24.472 -2.225 -46.455 1.00 49.11 259 GLY A N 1
ATOM 1414 C CA . GLY A 1 257 ? -25.635 -2.516 -47.301 1.00 49.96 259 GLY A CA 1
ATOM 1415 C C . GLY A 1 257 ? -26.823 -1.633 -46.975 1.00 49.60 259 GLY A C 1
ATOM 1416 O O . GLY A 1 257 ? -26.662 -0.555 -46.404 1.00 48.13 259 GLY A O 1
ATOM 1417 N N . ASP A 1 258 ? -28.024 -2.127 -47.314 1.00 51.92 260 ASP A N 1
ATOM 1418 C CA . ASP A 1 258 ? -29.272 -1.315 -47.275 1.00 49.76 260 ASP A CA 1
ATOM 1419 C C . ASP A 1 258 ? -30.194 -1.543 -46.042 1.00 51.71 260 ASP A C 1
ATOM 1420 O O . ASP A 1 258 ? -31.136 -0.785 -45.803 1.00 51.12 260 ASP A O 1
ATOM 1422 N N . GLY A 1 259 ? -29.882 -2.535 -45.209 1.00 50.15 261 GLY A N 1
ATOM 1423 C CA . GLY A 1 259 ? -30.656 -2.735 -43.962 1.00 50.64 261 GLY A CA 1
ATOM 1424 C C . GLY A 1 259 ? -30.810 -1.481 -43.102 1.00 55.28 261 GLY A C 1
ATOM 1425 O O . GLY A 1 259 ? -31.867 -1.223 -42.507 1.00 63.15 261 GLY A O 1
ATOM 1426 N N . GLY A 1 260 ? -29.744 -0.694 -43.050 1.00 58.10 262 GLY A N 1
ATOM 1427 C CA . GLY A 1 260 ? -29.684 0.500 -42.200 1.00 55.09 262 GLY A CA 1
ATOM 1428 C C . GLY A 1 260 ? -30.429 1.715 -42.719 1.00 48.72 262 GLY A C 1
ATOM 1429 O O . GLY A 1 260 ? -31.114 2.412 -41.967 1.00 48.60 262 GLY A O 1
ATOM 1430 N N . VAL A 1 261 ? -30.284 2.002 -44.001 1.00 56.89 263 VAL A N 1
ATOM 1431 C CA . VAL A 1 261 ? -30.994 3.148 -44.585 1.00 48.82 263 VAL A CA 1
ATOM 1432 C C . VAL A 1 261 ? -32.516 2.981 -44.467 1.00 53.93 263 VAL A C 1
ATOM 1433 O O . VAL A 1 261 ? -33.273 3.955 -44.208 1.00 46.23 263 VAL A O 1
ATOM 1437 N N . LYS A 1 262 ? -32.950 1.731 -44.656 1.00 49.90 264 LYS A N 1
ATOM 1438 C CA . LYS A 1 262 ? -34.368 1.393 -44.649 1.00 50.30 264 LYS A CA 1
ATOM 1439 C C . LYS A 1 262 ? -34.931 1.539 -43.240 1.00 44.61 264 LYS A C 1
ATOM 1440 O O . LYS A 1 262 ? -36.005 2.084 -43.055 1.00 44.91 264 LYS A O 1
ATOM 1442 N N . LEU A 1 263 ? -34.183 1.062 -42.245 1.00 43.83 265 LEU A N 1
ATOM 1443 C CA . LEU A 1 263 ? -34.653 1.106 -40.858 1.00 40.15 265 LEU A CA 1
ATOM 1444 C C . LEU A 1 263 ? -34.691 2.502 -40.260 1.00 41.55 265 LEU A C 1
ATOM 1445 O O . LEU A 1 263 ? -35.504 2.773 -39.391 1.00 48.50 265 LEU A O 1
ATOM 1450 N N . CYS A 1 264 ? -33.831 3.372 -40.758 1.00 37.02 266 CYS A N 1
ATOM 1451 C CA . CYS A 1 264 ? -33.704 4.745 -40.226 1.00 36.68 266 CYS A CA 1
ATOM 1452 C C . CYS A 1 264 ? -34.589 5.744 -40.928 1.00 37.41 266 CYS A C 1
ATOM 1453 O O . CYS A 1 264 ? -34.574 6.927 -40.569 1.00 38.50 266 CYS A O 1
ATOM 1456 N N . PHE A 1 265 ? -35.339 5.281 -41.934 1.00 39.23 267 PHE A N 1
ATOM 1457 C CA . PHE A 1 265 ? -36.142 6.172 -42.756 1.00 41.94 267 PHE A CA 1
ATOM 1458 C C . PHE A 1 265 ? -37.091 7.009 -41.905 1.00 41.02 267 PHE A C 1
ATOM 1459 O O . PHE A 1 265 ? -37.847 6.478 -41.103 1.00 42.28 267 PHE A O 1
ATOM 1467 N N . GLU A 1 266 ? -37.037 8.312 -42.110 1.00 41.10 268 GLU A N 1
ATOM 1468 C CA . GLU A 1 266 ? -37.869 9.301 -41.394 1.00 43.10 268 GLU A CA 1
ATOM 1469 C C . GLU A 1 266 ? -37.780 9.192 -39.865 1.00 43.04 268 GLU A C 1
ATOM 1470 O O . GLU A 1 266 ? -38.736 9.501 -39.140 1.00 44.97 268 GLU A O 1
ATOM 1476 N N . ALA A 1 267 ? -36.604 8.787 -39.377 1.00 38.79 269 ALA A N 1
ATOM 1477 C CA . ALA A 1 267 ? -36.334 8.827 -37.935 1.00 36.97 269 ALA A CA 1
ATOM 1478 C C . ALA A 1 267 ? -36.683 10.197 -37.356 1.00 36.83 269 ALA A C 1
ATOM 1479 O O . ALA A 1 267 ? -36.283 11.247 -37.893 1.00 37.84 269 ALA A O 1
ATOM 1481 N N . ASP A 1 268 ? -37.395 10.172 -36.239 1.00 36.73 270 ASP A N 1
ATOM 1482 C CA . ASP A 1 268 ? -37.696 11.386 -35.484 1.00 37.44 270 ASP A CA 1
ATOM 1483 C C . ASP A 1 268 ? -36.481 11.933 -34.790 1.00 36.79 270 ASP A C 1
ATOM 1484 O O . ASP A 1 268 ? -36.329 13.143 -34.648 1.00 39.90 270 ASP A O 1
ATOM 1489 N N . LEU A 1 269 ? -35.620 11.017 -34.361 1.00 34.68 271 LEU A N 1
ATOM 1490 C CA . LEU A 1 269 ? -34.311 11.357 -33.829 1.00 33.13 271 LEU A CA 1
ATOM 1491 C C . LEU A 1 269 ? -33.306 10.333 -34.338 1.00 31.99 271 LEU A C 1
ATOM 1492 O O . LEU A 1 269 ? -33.535 9.124 -34.243 1.00 31.85 271 LEU A O 1
ATOM 1497 N N . LEU A 1 270 ? -32.217 10.820 -34.905 1.00 31.35 272 LEU A N 1
ATOM 1498 C CA . LEU A 1 270 ? -31.104 9.998 -35.348 1.00 30.45 272 LEU A CA 1
ATOM 1499 C C . LEU A 1 270 ? -29.840 10.433 -34.581 1.00 29.32 272 LEU A C 1
ATOM 1500 O O . LEU A 1 270 ? -29.436 11.583 -34.685 1.00 29.37 272 LEU A O 1
ATOM 1505 N N . ILE A 1 271 ? -29.270 9.510 -33.814 1.00 28.48 273 ILE A N 1
ATOM 1506 C CA . ILE A 1 271 ? -28.026 9.742 -33.014 1.00 27.54 273 ILE A CA 1
ATOM 1507 C C . ILE A 1 271 ? -26.855 9.075 -33.734 1.00 26.91 273 ILE A C 1
ATOM 1508 O O . ILE A 1 271 ? -26.884 7.875 -34.037 1.00 26.79 273 ILE A O 1
ATOM 1513 N N . HIS A 1 272 ? -25.886 9.896 -34.108 1.00 26.71 274 HIS A N 1
ATOM 1514 C CA . HIS A 1 272 ? -24.771 9.472 -34.943 1.00 26.39 274 HIS A CA 1
ATOM 1515 C C . HIS A 1 272 ? -23.459 10.041 -34.360 1.00 25.81 274 HIS A C 1
ATOM 1516 O O . HIS A 1 272 ? -23.415 11.161 -33.879 1.00 25.91 274 HIS A O 1
ATOM 1523 N N . GLU A 1 273 ? -22.395 9.256 -34.468 1.00 25.37 275 GLU A N 1
ATOM 1524 C CA . GLU A 1 273 ? -21.083 9.816 -34.102 1.00 25.03 275 GLU A CA 1
ATOM 1525 C C . GLU A 1 273 ? -20.532 10.860 -35.086 1.00 25.44 275 GLU A C 1
ATOM 1526 O O . GLU A 1 273 ? -20.840 10.898 -36.272 1.00 25.95 275 GLU A O 1
ATOM 1532 N N . ALA A 1 274 ? -19.738 11.757 -34.550 1.00 25.33 276 ALA A N 1
ATOM 1533 C CA . ALA A 1 274 ? -18.896 12.637 -35.364 1.00 25.69 276 ALA A CA 1
ATOM 1534 C C . ALA A 1 274 ? -17.591 12.865 -34.614 1.00 25.41 276 ALA A C 1
ATOM 1535 O O . ALA A 1 274 ? -17.387 13.918 -34.021 1.00 25.52 276 ALA A O 1
ATOM 1537 N N . THR A 1 275 ? -16.759 11.831 -34.637 1.00 25.18 277 THR A N 1
ATOM 1538 C CA . THR A 1 275 ? -15.546 11.805 -33.808 1.00 24.99 277 THR A CA 1
ATOM 1539 C C . THR A 1 275 ? -14.585 12.955 -34.112 1.00 25.43 277 THR A C 1
ATOM 1540 O O . THR A 1 275 ? -14.064 13.621 -33.194 1.00 25.86 277 THR A O 1
ATOM 1544 N N . LEU A 1 276 ? -14.381 13.227 -35.404 1.00 25.92 278 LEU A N 1
ATOM 1545 C CA . LEU A 1 276 ? -13.437 14.238 -35.824 1.00 26.46 278 LEU A CA 1
ATOM 1546 C C . LEU A 1 276 ? -14.136 15.207 -36.768 1.00 26.94 278 LEU A C 1
ATOM 1547 O O . LEU A 1 276 ? -15.186 14.899 -37.327 1.00 26.97 278 LEU A O 1
ATOM 1552 N N . ASP A 1 277 ? -13.523 16.360 -36.939 1.00 27.46 279 ASP A N 1
ATOM 1553 C CA . ASP A 1 277 ? -14.053 17.368 -37.847 1.00 29.45 279 ASP A CA 1
ATOM 1554 C C . ASP A 1 277 ? -13.772 16.962 -39.293 1.00 28.77 279 ASP A C 1
ATOM 1555 O O . ASP A 1 277 ? -12.959 16.067 -39.573 1.00 28.67 279 ASP A O 1
ATOM 1560 N N . ASP A 1 278 ? -14.456 17.601 -40.215 1.00 29.92 280 ASP A N 1
ATOM 1561 C CA . ASP A 1 278 ? -14.407 17.184 -41.636 1.00 30.59 280 ASP A CA 1
ATOM 1562 C C . ASP A 1 278 ? -13.020 17.264 -42.256 1.00 31.41 280 ASP A C 1
ATOM 1563 O O . ASP A 1 278 ? -12.699 16.493 -43.141 1.00 33.14 280 ASP A O 1
ATOM 1568 N N . ALA A 1 279 ? -12.213 18.219 -41.812 1.00 32.35 281 ALA A N 1
ATOM 1569 C CA . ALA A 1 279 ? -10.835 18.343 -42.306 1.00 35.12 281 ALA A CA 1
ATOM 1570 C C . ALA A 1 279 ? -9.992 17.083 -41.991 1.00 35.62 281 ALA A C 1
ATOM 1571 O O . ALA A 1 279 ? -8.983 16.826 -42.632 1.00 37.98 281 ALA A O 1
ATOM 1573 N N . GLN A 1 280 ? -10.416 16.314 -40.999 1.00 32.80 282 GLN A N 1
ATOM 1574 C CA . GLN A 1 280 ? -9.730 15.035 -40.636 1.00 33.32 282 GLN A CA 1
ATOM 1575 C C . GLN A 1 280 ? -10.478 13.784 -41.084 1.00 32.20 282 GLN A C 1
ATOM 1576 O O . GLN A 1 280 ? -10.374 12.713 -40.458 1.00 30.87 282 GLN A O 1
ATOM 1582 N N . MET A 1 281 ? -11.195 13.901 -42.195 1.00 32.10 283 MET A N 1
ATOM 1583 C CA . MET A 1 281 ? -12.018 12.808 -42.708 1.00 33.66 283 MET A CA 1
ATOM 1584 C C . MET A 1 281 ? -11.178 11.562 -42.984 1.00 34.97 283 MET A C 1
ATOM 1585 O O . MET A 1 281 ? -11.613 10.461 -42.675 1.00 33.81 283 MET A O 1
ATOM 1590 N N . ASP A 1 282 ? -9.995 11.740 -43.563 1.00 35.98 284 ASP A N 1
ATOM 1591 C CA . ASP A 1 282 ? -9.113 10.594 -43.858 1.00 39.38 284 ASP A CA 1
ATOM 1592 C C . ASP A 1 282 ? -8.734 9.846 -42.581 1.00 35.92 284 ASP A C 1
ATOM 1593 O O . ASP A 1 282 ? -8.870 8.627 -42.512 1.00 39.33 284 ASP A O 1
ATOM 1598 N N . LYS A 1 283 ? -8.309 10.580 -41.563 1.00 34.75 285 LYS A N 1
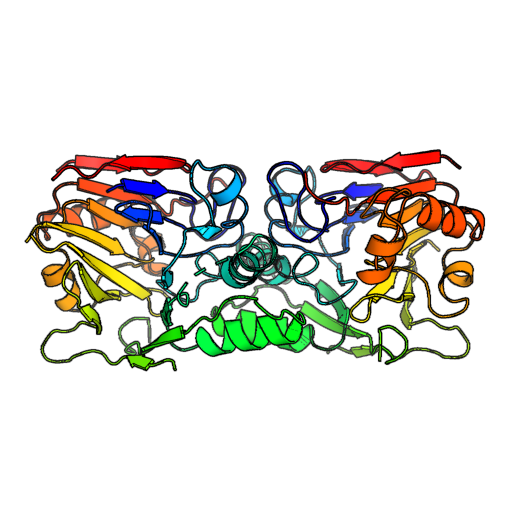ATOM 1599 C CA . LYS A 1 283 ? -8.018 9.997 -40.271 1.00 34.77 285 LYS A CA 1
ATOM 1600 C C . LYS A 1 283 ? -9.253 9.332 -39.640 1.00 34.39 285 LYS A C 1
ATOM 1601 O O . LYS A 1 283 ? -9.169 8.222 -39.104 1.00 31.48 285 LYS A O 1
ATOM 1607 N N . ALA A 1 284 ? -10.400 10.003 -39.736 1.00 30.01 286 ALA A N 1
ATOM 1608 C CA . ALA A 1 284 ? -11.651 9.445 -39.208 1.00 28.88 286 ALA A CA 1
ATOM 1609 C C . ALA A 1 284 ? -11.949 8.069 -39.836 1.00 29.64 286 ALA A C 1
ATOM 1610 O O . ALA A 1 284 ? -12.146 7.073 -39.139 1.00 29.80 286 ALA A O 1
ATOM 1612 N N . LYS A 1 285 ? -11.925 8.005 -41.154 1.00 30.76 287 LYS A N 1
ATOM 1613 C CA . LYS A 1 285 ? -12.260 6.770 -41.865 1.00 32.81 287 LYS A CA 1
ATOM 1614 C C . LYS A 1 285 ? -11.262 5.675 -41.544 1.00 35.20 287 LYS A C 1
ATOM 1615 O O . LYS A 1 285 ? -11.638 4.528 -41.369 1.00 33.21 287 LYS A O 1
ATOM 1621 N N . GLU A 1 286 ? -9.988 6.048 -41.450 1.00 35.74 288 GLU A N 1
ATOM 1622 C CA . GLU A 1 286 ? -8.911 5.105 -41.055 1.00 35.72 288 GLU A CA 1
ATOM 1623 C C . GLU A 1 286 ? -9.231 4.397 -39.734 1.00 34.63 288 GLU A C 1
ATOM 1624 O O . GLU A 1 286 ? -8.915 3.221 -39.565 1.00 34.33 288 GLU A O 1
ATOM 1626 N N . HIS A 1 287 ? -9.862 5.110 -38.809 1.00 30.92 289 HIS A N 1
ATOM 1627 C CA . HIS A 1 287 ? -10.232 4.570 -37.504 1.00 31.22 289 HIS A CA 1
ATOM 1628 C C . HIS A 1 287 ? -11.670 4.095 -37.394 1.00 28.89 289 HIS A C 1
ATOM 1629 O O . HIS A 1 287 ? -12.149 3.851 -36.281 1.00 29.61 289 HIS A O 1
ATOM 1636 N N . GLY A 1 288 ? -12.347 3.973 -38.531 1.00 27.40 290 GLY A N 1
ATOM 1637 C CA . GLY A 1 288 ? -13.754 3.511 -38.554 1.00 26.93 290 GLY A CA 1
ATOM 1638 C C . GLY A 1 288 ? -14.740 4.502 -37.960 1.00 26.34 290 GLY A C 1
ATOM 1639 O O . GLY A 1 288 ? -15.785 4.126 -37.386 1.00 25.96 290 GLY A O 1
ATOM 1640 N N . HIS A 1 289 ? -14.414 5.787 -38.128 1.00 26.40 291 HIS A N 1
ATOM 1641 C CA . HIS A 1 289 ? -15.204 6.875 -37.589 1.00 25.97 291 HIS A CA 1
ATOM 1642 C C . HIS A 1 289 ? -15.795 7.753 -38.715 1.00 26.55 291 HIS A C 1
ATOM 1643 O O . HIS A 1 289 ? -15.451 7.597 -39.884 1.00 27.31 291 HIS A O 1
ATOM 1650 N N . SER A 1 290 ? -16.638 8.672 -38.274 1.00 26.29 292 SER A N 1
ATOM 1651 C CA . SER A 1 290 ? -17.321 9.654 -39.145 1.00 26.85 292 SER A CA 1
ATOM 1652 C C . SER A 1 290 ? -17.005 11.087 -38.739 1.00 26.79 292 SER A C 1
ATOM 1653 O O . SER A 1 290 ? -16.585 11.401 -37.606 1.00 26.28 292 SER A O 1
ATOM 1656 N N . THR A 1 291 ? -17.236 11.970 -39.688 1.00 27.46 293 THR A N 1
ATOM 1657 C CA . THR A 1 291 ? -17.135 13.401 -39.451 1.00 27.58 293 THR A CA 1
ATOM 1658 C C . THR A 1 291 ? -18.548 14.019 -39.609 1.00 27.86 293 THR A C 1
ATOM 1659 O O . THR A 1 291 ? -19.494 13.321 -39.998 1.00 28.03 293 THR A O 1
ATOM 1663 N N . PRO A 1 292 ? -18.710 15.316 -39.275 1.00 28.01 294 PRO A N 1
ATOM 1664 C CA . PRO A 1 292 ? -20.075 15.823 -39.350 1.00 28.39 294 PRO A CA 1
ATOM 1665 C C . PRO A 1 292 ? -20.706 15.772 -40.751 1.00 29.27 294 PRO A C 1
ATOM 1666 O O . PRO A 1 292 ? -21.895 15.509 -40.861 1.00 29.55 294 PRO A O 1
ATOM 1670 N N . GLN A 1 293 ? -19.903 15.991 -41.782 1.00 29.80 295 GLN A N 1
ATOM 1671 C CA . GLN A 1 293 ? -20.450 15.916 -43.152 1.00 30.80 295 GLN A CA 1
ATOM 1672 C C . GLN A 1 293 ? -20.915 14.499 -43.490 1.00 30.83 295 GLN A C 1
ATOM 1673 O O . GLN A 1 293 ? -21.899 14.306 -44.183 1.00 31.55 295 GLN A O 1
ATOM 1679 N N . MET A 1 294 ? -20.225 13.492 -42.962 1.00 30.11 296 MET A N 1
ATOM 1680 C CA . MET A 1 294 ? -20.611 12.096 -43.260 1.00 30.18 296 MET A CA 1
ATOM 1681 C C . MET A 1 294 ? -21.925 11.765 -42.566 1.00 29.90 296 MET A C 1
ATOM 1682 O O . MET A 1 294 ? -22.841 11.142 -43.167 1.00 30.52 296 MET A O 1
ATOM 1687 N N . ALA A 1 295 ? -22.050 12.238 -41.330 1.00 29.16 297 ALA A N 1
ATOM 1688 C CA . ALA A 1 295 ? -23.262 12.021 -40.547 1.00 28.99 297 ALA A CA 1
ATOM 1689 C C . ALA A 1 295 ? -24.458 12.753 -41.193 1.00 29.98 297 ALA A C 1
ATOM 1690 O O . ALA A 1 295 ? -25.552 12.197 -41.306 1.00 30.55 297 ALA A O 1
ATOM 1692 N N . ALA A 1 296 ? -24.208 13.989 -41.616 1.00 30.42 298 ALA A N 1
ATOM 1693 C CA . ALA A 1 296 ? -25.228 14.863 -42.204 1.00 31.81 298 ALA A CA 1
ATOM 1694 C C . ALA A 1 296 ? -25.762 14.267 -43.514 1.00 34.47 298 ALA A C 1
ATOM 1695 O O . ALA A 1 296 ? -26.953 14.309 -43.805 1.00 33.94 298 ALA A O 1
ATOM 1697 N N . THR A 1 297 ? -24.848 13.694 -44.284 1.00 35.97 299 THR A N 1
ATOM 1698 C CA . THR A 1 297 ? -25.186 13.090 -45.556 1.00 35.29 299 THR A CA 1
ATOM 1699 C C . THR A 1 297 ? -26.069 11.854 -45.317 1.00 34.98 299 THR A C 1
ATOM 1700 O O . THR A 1 297 ? -27.083 11.633 -46.029 1.00 36.27 299 THR A O 1
ATOM 1704 N N . PHE A 1 298 ? -25.715 11.052 -44.316 1.00 33.69 300 PHE A N 1
ATOM 1705 C CA . PHE A 1 298 ? -26.565 9.905 -43.941 1.00 33.20 300 PHE A CA 1
ATOM 1706 C C . PHE A 1 298 ? -27.949 10.342 -43.428 1.00 33.76 300 PHE A C 1
ATOM 1707 O O . PHE A 1 298 ? -28.968 9.749 -43.795 1.00 36.22 300 PHE A O 1
ATOM 1715 N N . ALA A 1 299 ? -27.977 11.385 -42.594 1.00 32.97 301 ALA A N 1
ATOM 1716 C CA . ALA A 1 299 ? -29.255 11.932 -42.081 1.00 33.91 301 ALA A CA 1
ATOM 1717 C C . ALA A 1 299 ? -30.177 12.422 -43.207 1.00 35.56 301 ALA A C 1
ATOM 1718 O O . ALA A 1 299 ? -31.392 12.182 -43.189 1.00 39.18 301 ALA A O 1
ATOM 1720 N N . LYS A 1 300 ? -29.571 13.077 -44.188 1.00 35.68 302 LYS A N 1
ATOM 1721 C CA . LYS A 1 300 ? -30.297 13.557 -45.401 1.00 39.44 302 LYS A CA 1
ATOM 1722 C C . LYS A 1 300 ? -30.802 12.379 -46.236 1.00 40.31 302 LYS A C 1
ATOM 1723 O O . LYS A 1 300 ? -31.943 12.359 -46.715 1.00 44.06 302 LYS A O 1
ATOM 1726 N N . LEU A 1 301 ? -29.966 11.364 -46.400 1.00 38.85 303 LEU A N 1
ATOM 1727 C CA . LEU A 1 301 ? -30.349 10.179 -47.167 1.00 41.07 303 LEU A CA 1
ATOM 1728 C C . LEU A 1 301 ? -31.557 9.442 -46.538 1.00 42.35 303 LEU A C 1
ATOM 1729 O O . LEU A 1 301 ? -32.465 8.999 -47.274 1.00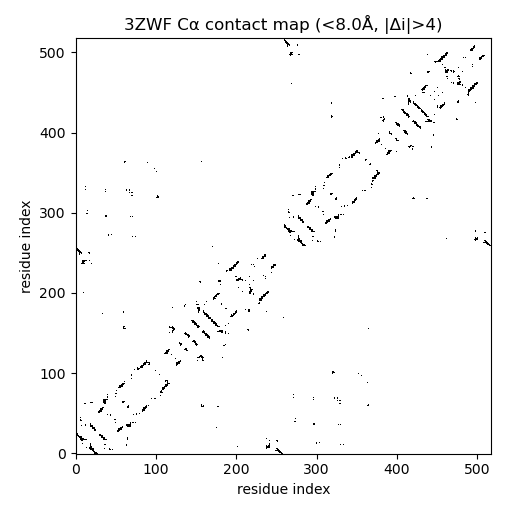 44.71 303 LEU A O 1
ATOM 1734 N N . CYS A 1 302 ? -31.607 9.360 -45.208 1.00 40.73 304 CYS A N 1
ATOM 1735 C CA A CYS A 1 302 ? -32.695 8.745 -44.430 0.50 42.44 304 CYS A CA 1
ATOM 1736 C CA B CYS A 1 302 ? -32.743 8.673 -44.549 0.50 43.30 304 CYS A CA 1
ATOM 1737 C C . CYS A 1 302 ? -33.891 9.626 -44.148 1.00 44.25 304 CYS A C 1
ATOM 1738 O O . CYS A 1 302 ? -34.852 9.184 -43.503 1.00 46.08 304 CYS A O 1
ATOM 1743 N N . ARG A 1 303 ? -33.818 10.881 -44.586 1.00 43.28 305 ARG A N 1
ATOM 1744 C CA . ARG A 1 303 ? -34.845 11.894 -44.295 1.00 43.37 305 ARG A CA 1
ATOM 1745 C C . ARG A 1 303 ? -35.146 11.969 -42.787 1.00 42.41 305 ARG A C 1
ATOM 1746 O O . ARG A 1 303 ? -36.285 12.117 -42.362 1.00 42.45 305 ARG A O 1
ATOM 1748 N N . ALA A 1 304 ? -34.102 11.866 -41.955 1.00 40.80 306 ALA A N 1
ATOM 1749 C CA . ALA A 1 304 ? -34.290 12.039 -40.532 1.00 40.21 306 ALA A CA 1
ATOM 1750 C C . ALA A 1 304 ? -34.738 13.442 -40.194 1.00 40.39 306 ALA A C 1
ATOM 1751 O O . ALA A 1 304 ? -34.297 14.434 -40.790 1.00 44.01 306 ALA A O 1
ATOM 1753 N N . LYS A 1 305 ? -35.627 13.551 -39.216 1.00 42.28 307 LYS A N 1
ATOM 1754 C CA . LYS A 1 305 ? -36.155 14.860 -38.805 1.00 42.74 307 LYS A CA 1
ATOM 1755 C C . LYS A 1 305 ? -35.158 15.678 -38.011 1.00 41.21 307 LYS A C 1
ATOM 1756 O O . LYS A 1 305 ? -35.081 16.888 -38.152 1.00 40.94 307 LYS A O 1
ATOM 1760 N N . ARG A 1 306 ? -34.413 14.999 -37.140 1.00 38.44 308 ARG A N 1
ATOM 1761 C CA . ARG A 1 306 ? -33.435 15.631 -36.292 1.00 38.24 308 ARG A CA 1
ATOM 1762 C C . ARG A 1 306 ? -32.198 14.705 -36.210 1.00 34.53 308 ARG A C 1
ATOM 1763 O O . ARG A 1 306 ? -32.314 13.483 -36.075 1.00 33.41 308 ARG A O 1
ATOM 1771 N N . LEU A 1 307 ? -31.025 15.320 -36.341 1.00 32.32 309 LEU A N 1
ATOM 1772 C CA . LEU A 1 307 ? -29.743 14.633 -36.203 1.00 31.05 309 LEU A CA 1
ATOM 1773 C C . LEU A 1 307 ? -29.047 15.137 -34.939 1.00 30.35 309 LEU A C 1
ATOM 1774 O O . LEU A 1 307 ? -28.939 16.308 -34.756 1.00 30.69 309 LEU A O 1
ATOM 1779 N N . VAL A 1 308 ? -28.637 14.207 -34.086 1.00 29.52 310 VAL A N 1
ATOM 1780 C CA . VAL A 1 308 ? -27.845 14.545 -32.895 1.00 28.89 310 VAL A CA 1
ATOM 1781 C C . VAL A 1 308 ? -26.485 13.897 -33.071 1.00 27.90 310 VAL A C 1
ATOM 1782 O O . VAL A 1 308 ? -26.374 12.689 -33.220 1.00 27.60 310 VAL A O 1
ATOM 1786 N N . LEU A 1 309 ? -25.440 14.721 -32.995 1.00 27.64 311 LEU A N 1
ATOM 1787 C CA . LEU A 1 309 ? -24.052 14.256 -33.113 1.00 26.88 311 LEU A CA 1
ATOM 1788 C C . LEU A 1 309 ? -23.464 14.079 -31.719 1.00 26.37 311 LEU A C 1
ATOM 1789 O O . LEU A 1 309 ? -23.769 14.838 -30.798 1.00 26.68 311 LEU A O 1
ATOM 1794 N N . THR A 1 310 ? -22.674 13.027 -31.613 1.00 25.73 312 THR A N 1
ATOM 1795 C CA . THR A 1 310 ? -22.073 12.660 -30.329 1.00 25.30 312 THR A CA 1
ATOM 1796 C C . THR A 1 310 ? -20.776 11.942 -30.581 1.00 24.77 312 THR A C 1
ATOM 1797 O O . THR A 1 310 ? -20.263 11.906 -31.690 1.00 24.80 312 THR A O 1
ATOM 1801 N N . HIS A 1 311 ? -20.169 11.445 -29.491 1.00 24.44 313 HIS A N 1
ATOM 1802 C CA . HIS A 1 311 ? -18.880 10.729 -29.576 1.00 24.07 313 HIS A CA 1
ATOM 1803 C C . HIS A 1 311 ? -17.797 11.601 -30.166 1.00 24.26 313 HIS A C 1
ATOM 1804 O O . HIS A 1 311 ? -17.078 11.204 -31.063 1.00 24.24 313 HIS A O 1
ATOM 1811 N N . PHE A 1 312 ? -17.631 12.768 -29.565 1.00 24.55 314 PHE A N 1
ATOM 1812 C CA . PHE A 1 312 ? -16.627 13.723 -29.957 1.00 24.84 314 PHE A CA 1
ATOM 1813 C C . PHE A 1 312 ? -15.235 13.456 -29.382 1.00 25.10 314 PHE A C 1
ATOM 1814 O O . PHE A 1 312 ? -15.108 13.060 -28.245 1.00 24.69 314 PHE A O 1
ATOM 1822 N N . SER A 1 313 ? -14.222 13.604 -30.233 1.00 25.87 315 SER A N 1
ATOM 1823 C CA . SER A 1 313 ? -12.837 13.506 -29.821 1.00 26.84 315 SER A CA 1
ATOM 1824 C C . SER A 1 313 ? -12.628 14.346 -28.545 1.00 25.89 315 SER A C 1
ATOM 1825 O O . SER A 1 313 ? -13.113 15.493 -28.428 1.00 25.81 315 SER A O 1
ATOM 1828 N N . GLN A 1 314 ? -11.894 13.738 -27.597 1.00 25.57 316 GLN A N 1
ATOM 1829 C CA . GLN A 1 314 ? -11.661 14.398 -26.318 1.00 27.55 316 GLN A CA 1
ATOM 1830 C C . GLN A 1 314 ? -10.590 15.501 -26.477 1.00 37.22 316 GLN A C 1
ATOM 1831 O O . GLN A 1 314 ? -9.738 15.450 -27.366 1.00 37.81 316 GLN A O 1
ATOM 1837 N N . ARG A 1 315 ? -10.672 16.506 -25.616 1.00 42.26 317 ARG A N 1
ATOM 1838 C CA . ARG A 1 315 ? -9.697 17.592 -25.610 1.00 66.05 317 ARG A CA 1
ATOM 1839 C C . ARG A 1 315 ? -8.473 17.020 -24.900 1.00 84.97 317 ARG A C 1
ATOM 1840 O O . ARG A 1 315 ? -8.379 17.087 -23.676 1.00 106.28 317 ARG A O 1
ATOM 1842 N N . TYR A 1 316 ? -7.593 16.378 -25.674 1.00 109.19 318 TYR A N 1
ATOM 1843 C CA . TYR A 1 316 ? -6.305 15.862 -25.175 1.00 105.95 318 TYR A CA 1
ATOM 1844 C C . TYR A 1 316 ? -5.136 16.395 -26.012 1.00 104.23 318 TYR A C 1
ATOM 1845 O O . TYR A 1 316 ? -4.509 15.654 -26.778 1.00 64.72 318 TYR A O 1
ATOM 1854 N N . GLN A 1 344 ? -33.002 20.432 -42.396 1.00 62.71 346 GLN A N 1
ATOM 1855 C CA . GLN A 1 344 ? -32.355 19.462 -41.519 1.00 78.50 346 GLN A CA 1
ATOM 1856 C C . GLN A 1 344 ? -31.843 20.122 -40.222 1.00 87.67 346 GLN A C 1
ATOM 1857 O O . GLN A 1 344 ? -31.009 21.026 -40.280 1.00 96.13 346 GLN A O 1
ATOM 1859 N N . GLU A 1 345 ? -32.340 19.661 -39.067 1.00 67.89 347 GLU A N 1
ATOM 1860 C CA . GLU A 1 345 ? -31.910 20.183 -37.756 1.00 47.32 347 GLU A CA 1
ATOM 1861 C C . GLU A 1 345 ? -30.774 19.345 -37.185 1.00 39.72 347 GLU A C 1
ATOM 1862 O O . GLU A 1 345 ? -30.927 18.131 -37.086 1.00 36.66 347 GLU A O 1
ATOM 1868 N N . VAL A 1 346 ? -29.661 19.981 -36.807 1.00 36.58 348 VAL A N 1
ATOM 1869 C CA . VAL A 1 346 ? -28.493 19.267 -36.216 1.00 34.29 348 VAL A CA 1
ATOM 1870 C C . VAL A 1 346 ? -28.147 19.792 -34.825 1.00 35.01 348 VAL A C 1
ATOM 1871 O O . VAL A 1 346 ? -27.962 21.016 -34.641 1.00 37.87 348 VAL A O 1
ATOM 1875 N N . THR A 1 347 ? -28.063 18.885 -33.862 1.00 33.27 349 THR A N 1
ATOM 1876 C CA . THR A 1 347 ? -27.812 19.229 -32.475 1.00 32.80 349 THR A CA 1
ATOM 1877 C C . THR A 1 347 ? -26.511 18.565 -32.028 1.00 31.22 349 THR A C 1
ATOM 1878 O O . THR A 1 347 ? -26.238 17.435 -32.430 1.00 30.13 349 THR A O 1
ATOM 1882 N N . LEU A 1 348 ? -25.694 19.294 -31.255 1.00 30.53 350 LEU A N 1
ATOM 1883 C CA . LEU A 1 348 ? -24.468 18.701 -30.678 1.00 30.31 350 LEU A CA 1
ATOM 1884 C C . LEU A 1 348 ? -24.747 18.249 -29.259 1.00 29.13 350 LEU A C 1
ATOM 1885 O O . LEU A 1 348 ? -25.066 19.053 -28.388 1.00 31.19 350 LEU A O 1
ATOM 1890 N N . ALA A 1 349 ? -24.573 16.947 -29.026 1.00 28.69 351 ALA A N 1
ATOM 1891 C CA . ALA A 1 349 ? -24.803 16.354 -27.716 1.00 27.87 351 ALA A CA 1
ATOM 1892 C C . ALA A 1 349 ? -23.783 16.884 -26.691 1.00 28.18 351 ALA A C 1
ATOM 1893 O O . ALA A 1 349 ? -22.614 17.101 -27.010 1.00 27.66 351 ALA A O 1
ATOM 1895 N N . GLU A 1 350 ? -24.285 17.135 -25.502 1.00 29.19 352 GLU A N 1
ATOM 1896 C CA . GLU A 1 350 ? -23.452 17.358 -24.315 1.00 30.22 352 GLU A CA 1
ATOM 1897 C C . GLU A 1 350 ? -23.922 16.416 -23.220 1.00 29.13 352 GLU A C 1
ATOM 1898 O O . GLU A 1 350 ? -25.089 16.031 -23.199 1.00 28.92 352 GLU A O 1
ATOM 1904 N N . ASP A 1 351 ? -23.028 16.061 -22.272 1.00 28.39 353 ASP A N 1
ATOM 1905 C CA . ASP A 1 351 ? -23.460 15.244 -21.166 1.00 28.61 353 ASP A CA 1
ATOM 1906 C C . ASP A 1 351 ? -24.609 15.960 -20.429 1.00 29.84 353 ASP A C 1
ATOM 1907 O O . ASP A 1 351 ? -24.574 17.189 -20.181 1.00 30.64 353 ASP A O 1
ATOM 1912 N N . PHE A 1 352 ? -25.609 15.144 -20.107 1.00 30.06 354 PHE A N 1
ATOM 1913 C CA . PHE A 1 352 ? -26.816 15.485 -19.314 1.00 31.34 354 PHE A CA 1
ATOM 1914 C C . PHE A 1 352 ? -27.885 16.218 -20.106 1.00 32.00 354 PHE A C 1
ATOM 1915 O O . PHE A 1 352 ? -28.943 16.573 -19.568 1.00 33.23 354 PHE A O 1
ATOM 1923 N N . MET A 1 353 ? -27.618 16.401 -21.395 1.00 31.29 355 MET A N 1
ATOM 1924 C CA . MET A 1 353 ? -28.623 16.939 -22.302 1.00 32.20 355 MET A CA 1
ATOM 1925 C C . MET A 1 353 ? -29.809 15.968 -22.369 1.00 32.16 355 MET A C 1
ATOM 1926 O O . MET A 1 353 ? -29.637 14.749 -22.449 1.00 31.34 355 MET A O 1
ATOM 1931 N N . VAL A 1 354 ? -31.017 16.534 -22.279 1.00 33.48 356 VAL A N 1
ATOM 1932 C CA . VAL A 1 354 ? -32.228 15.769 -22.442 1.00 34.01 356 VAL A CA 1
ATOM 1933 C C . VAL A 1 354 ? -32.990 16.325 -23.624 1.00 34.58 356 VAL A C 1
ATOM 1934 O O . VAL A 1 354 ? -33.215 17.510 -23.681 1.00 35.47 356 VAL A O 1
ATOM 1938 N N . ILE A 1 355 ? -33.342 15.456 -24.560 1.00 34.13 357 ILE A N 1
ATOM 1939 C CA . ILE A 1 355 ? -34.155 15.816 -25.727 1.00 35.48 357 ILE A CA 1
ATOM 1940 C C . ILE A 1 355 ? -35.472 15.055 -25.641 1.00 36.06 357 ILE A C 1
ATOM 1941 O O . ILE A 1 355 ? -35.487 13.861 -25.533 1.00 35.20 357 ILE A O 1
ATOM 1946 N N . SER A 1 356 ? -36.575 15.794 -25.733 1.00 39.16 358 SER A N 1
ATOM 1947 C CA . SER A 1 356 ? -37.913 15.243 -25.600 1.00 42.03 358 SER A CA 1
ATOM 1948 C C . SER A 1 356 ? -38.396 14.989 -27.025 1.00 45.28 358 SER A C 1
ATOM 1949 O O . SER A 1 356 ? -38.131 15.808 -27.899 1.00 44.12 358 SER A O 1
ATOM 1952 N N . ILE A 1 357 ? -39.090 13.873 -27.277 1.00 44.21 359 ILE A N 1
ATOM 1953 C CA . ILE A 1 357 ? -39.601 13.601 -28.633 1.00 48.88 359 ILE A CA 1
ATOM 1954 C C . ILE A 1 357 ? -41.125 13.656 -28.568 1.00 52.78 359 ILE A C 1
ATOM 1955 O O . ILE A 1 357 ? -41.762 12.777 -27.997 1.00 47.23 359 ILE A O 1
ATOM 1960 N N . PRO A 1 358 ? -41.718 14.719 -29.130 1.00 49.80 360 PRO A N 1
ATOM 1961 C CA . PRO A 1 358 ? -43.168 14.819 -29.083 1.00 48.89 360 PRO A CA 1
ATOM 1962 C C . PRO A 1 358 ? -43.824 13.828 -30.033 1.00 47.97 360 PRO A C 1
ATOM 1963 O O . PRO A 1 358 ? -43.205 13.363 -30.996 1.00 45.86 360 PRO A O 1
ATOM 1967 N N . ILE A 1 359 ? -45.083 13.535 -29.745 1.00 60.94 361 ILE A N 1
ATOM 1968 C CA . ILE A 1 359 ? -45.895 12.661 -30.582 1.00 76.90 361 ILE A CA 1
ATOM 1969 C C . ILE A 1 359 ? -46.443 13.443 -31.780 1.00 51.44 361 ILE A C 1
ATOM 1970 O O . ILE A 1 359 ? -45.702 14.071 -32.538 1.00 68.40 361 ILE A O 1
ATOM 1975 N N . MET B 1 1 ? 7.942 11.948 -1.333 1.00 40.93 3 MET B N 1
ATOM 1976 C CA . MET B 1 1 ? 7.131 10.718 -1.222 1.00 38.00 3 MET B CA 1
ATOM 1977 C C . MET B 1 1 ? 5.744 11.067 -0.723 1.00 36.23 3 MET B C 1
ATOM 1978 O O . MET B 1 1 ? 5.568 11.646 0.353 1.00 35.79 3 MET B O 1
ATOM 1983 N N . ASP B 1 2 ? 4.750 10.794 -1.550 1.00 33.00 4 ASP B N 1
ATOM 1984 C CA . ASP B 1 2 ? 3.392 11.178 -1.208 1.00 32.32 4 ASP B CA 1
ATOM 1985 C C . ASP B 1 2 ? 2.321 10.229 -1.715 1.00 30.86 4 ASP B C 1
ATOM 1986 O O . ASP B 1 2 ? 2.566 9.468 -2.624 1.00 30.26 4 ASP B O 1
ATOM 1991 N N . VAL B 1 3 ? 1.189 10.239 -1.027 1.00 30.48 5 VAL B N 1
ATOM 1992 C CA . VAL B 1 3 ? 0.024 9.478 -1.444 1.00 29.28 5 VAL B CA 1
ATOM 1993 C C . VAL B 1 3 ? -1.086 10.460 -1.848 1.00 29.06 5 VAL B C 1
ATOM 1994 O O . VAL B 1 3 ? -1.356 11.435 -1.154 1.00 29.79 5 VAL B O 1
ATOM 1998 N N . THR B 1 4 ? -1.660 10.223 -3.031 1.00 28.19 6 THR B N 1
ATOM 1999 C CA . THR B 1 4 ? -2.800 11.011 -3.523 1.00 27.95 6 THR B CA 1
ATOM 2000 C C . THR B 1 4 ? -4.025 10.090 -3.582 1.00 27.06 6 THR B C 1
ATOM 2001 O O . THR B 1 4 ? -3.978 9.035 -4.226 1.00 26.36 6 THR B O 1
ATOM 2005 N N . PHE B 1 5 ? -5.057 10.417 -2.821 1.00 27.27 7 PHE B N 1
ATOM 2006 C CA . PHE B 1 5 ? -6.294 9.634 -2.826 1.00 26.66 7 PHE B CA 1
ATOM 2007 C C . PHE B 1 5 ? -7.134 9.983 -4.019 1.00 26.21 7 PHE B C 1
ATOM 2008 O O . PHE B 1 5 ? -7.522 11.138 -4.189 1.00 26.83 7 PHE B O 1
ATOM 2016 N N . LEU B 1 6 ? -7.467 8.996 -4.839 1.00 25.44 8 LEU B N 1
ATOM 2017 C CA . LEU B 1 6 ? -8.311 9.214 -6.003 1.00 25.09 8 LEU B CA 1
ATOM 2018 C C . LEU B 1 6 ? -9.753 8.862 -5.742 1.00 25.06 8 LEU B C 1
ATOM 2019 O O . LEU B 1 6 ? -10.681 9.523 -6.265 1.00 26.91 8 LEU B O 1
ATOM 2024 N N . GLY B 1 7 ? -9.957 7.826 -4.948 1.00 25.11 9 GLY B N 1
ATOM 2025 C CA . GLY B 1 7 ? -11.279 7.389 -4.576 1.00 25.32 9 GLY B CA 1
ATOM 2026 C C . GLY B 1 7 ? -11.276 6.855 -3.179 1.00 25.92 9 GLY B C 1
ATOM 2027 O O . GLY B 1 7 ? -10.459 5.983 -2.813 1.00 27.09 9 GLY B O 1
ATOM 2028 N N . THR B 1 8 ? -12.212 7.383 -2.403 1.00 26.15 10 THR B N 1
ATOM 2029 C CA . THR B 1 8 ? -12.312 7.136 -0.987 1.00 26.87 10 THR B CA 1
ATOM 2030 C C . THR B 1 8 ? -13.626 6.507 -0.573 1.00 27.27 10 THR B C 1
ATOM 2031 O O . THR B 1 8 ? -13.921 6.405 0.603 1.00 28.09 10 THR B O 1
ATOM 2035 N N . GLY B 1 9 ? -14.430 6.088 -1.537 1.00 26.86 11 GLY B N 1
ATOM 2036 C CA . GLY B 1 9 ? -15.720 5.504 -1.208 1.00 27.41 11 GLY B CA 1
ATOM 2037 C C . GLY B 1 9 ? -15.742 3.984 -1.217 1.00 27.19 11 GLY B C 1
ATOM 2038 O O . GLY B 1 9 ? -14.921 3.327 -1.878 1.00 28.54 11 GLY B O 1
ATOM 2039 N N . ALA B 1 10 ? -16.694 3.451 -0.458 1.00 27.96 12 ALA B N 1
ATOM 2040 C CA . ALA B 1 10 ? -16.936 2.009 -0.337 1.00 28.00 12 ALA B CA 1
ATOM 2041 C C . ALA B 1 10 ? -17.921 1.534 -1.398 1.00 27.87 12 ALA B C 1
ATOM 2042 O O . ALA B 1 10 ? -18.870 2.236 -1.754 1.00 28.27 12 ALA B O 1
ATOM 2044 N N . ALA B 1 11 ? -17.650 0.334 -1.909 1.00 27.38 13 ALA B N 1
ATOM 2045 C CA . ALA B 1 11 ? -18.570 -0.520 -2.726 1.00 27.55 13 ALA B CA 1
ATOM 2046 C C . ALA B 1 11 ? -18.859 -0.100 -4.160 1.00 27.69 13 ALA B C 1
ATOM 2047 O O . ALA B 1 11 ? -19.068 -0.975 -5.044 1.00 27.68 13 ALA B O 1
ATOM 2049 N N . TYR B 1 12 ? -18.887 1.209 -4.409 1.00 27.34 14 TYR B N 1
ATOM 2050 C CA . TYR B 1 12 ? -19.099 1.759 -5.756 1.00 27.38 14 TYR B CA 1
ATOM 2051 C C . TYR B 1 12 ? -18.669 3.224 -5.800 1.00 27.21 14 TYR B C 1
ATOM 2052 O O . TYR B 1 12 ? -18.608 3.872 -4.763 1.00 26.95 14 TYR B O 1
ATOM 2061 N N . PRO B 1 13 ? -18.395 3.752 -7.003 1.00 26.31 15 PRO B N 1
ATOM 2062 C CA . PRO B 1 13 ? -18.092 5.133 -7.163 1.00 26.86 15 PRO B CA 1
ATOM 2063 C C . PRO B 1 13 ? -19.336 5.984 -7.118 1.00 27.48 15 PRO B C 1
ATOM 2064 O O . PRO B 1 13 ? -20.385 5.581 -7.594 1.00 28.41 15 PRO B O 1
ATOM 2068 N N . SER B 1 14 ? -19.212 7.145 -6.516 1.00 27.06 16 SER B N 1
ATOM 2069 C CA . SER B 1 14 ? -20.299 8.112 -6.492 1.00 28.79 16 SER B CA 1
ATOM 2070 C C . SER B 1 14 ? -19.779 9.469 -6.939 1.00 28.96 16 SER B C 1
ATOM 2071 O O . SER B 1 14 ? -18.557 9.631 -7.150 1.00 31.05 16 SER B O 1
ATOM 2074 N N . PRO B 1 15 ? -20.686 10.440 -7.085 1.00 31.12 17 PRO B N 1
ATOM 2075 C CA . PRO B 1 15 ? -20.285 11.790 -7.458 1.00 32.66 17 PRO B CA 1
ATOM 2076 C C . PRO B 1 15 ? -19.426 12.475 -6.394 1.00 36.23 17 PRO B C 1
ATOM 2077 O O . PRO B 1 15 ? -18.625 13.335 -6.723 1.00 41.55 17 PRO B O 1
ATOM 2081 N N . THR B 1 16 ? -19.542 12.038 -5.144 1.00 32.84 18 THR B N 1
ATOM 2082 C CA . THR B 1 16 ? -18.785 12.664 -4.040 1.00 33.28 18 THR B CA 1
ATOM 2083 C C . THR B 1 16 ? -17.516 11.918 -3.608 1.00 30.03 18 THR B C 1
ATOM 2084 O O . THR B 1 16 ? -16.565 12.496 -3.052 1.00 29.87 18 THR B O 1
ATOM 2088 N N . ARG B 1 17 ? -17.503 10.613 -3.844 1.00 28.88 19 ARG B N 1
ATOM 2089 C CA . ARG B 1 17 ? -16.349 9.756 -3.532 1.00 27.71 19 ARG B CA 1
ATOM 2090 C C . ARG B 1 17 ? -16.200 8.700 -4.607 1.00 26.77 19 ARG B C 1
ATOM 2091 O O . ARG B 1 17 ? -17.065 7.827 -4.781 1.00 26.79 19 ARG B O 1
ATOM 2099 N N . GLY B 1 18 ? -15.075 8.752 -5.308 1.00 26.08 20 GLY B N 1
ATOM 2100 C CA . GLY B 1 18 ? -14.722 7.703 -6.263 1.00 25.27 20 GLY B CA 1
ATOM 2101 C C . GLY B 1 18 ? -14.488 6.346 -5.629 1.00 25.04 20 GLY B C 1
ATOM 2102 O O . GLY B 1 18 ? -14.355 6.209 -4.414 1.00 25.44 20 GLY B O 1
ATOM 2103 N N . ALA B 1 19 ? -14.465 5.314 -6.447 1.00 24.51 21 ALA B N 1
ATOM 2104 C CA . ALA B 1 19 ? -14.144 3.944 -5.994 1.00 24.31 21 ALA B CA 1
ATOM 2105 C C . ALA B 1 19 ? -12.673 3.844 -5.667 1.00 24.01 21 ALA B C 1
ATOM 2106 O O . ALA B 1 19 ? -11.857 4.692 -6.069 1.00 25.03 21 ALA B O 1
ATOM 2108 N N . SER B 1 20 ? -12.322 2.812 -4.900 1.00 24.05 22 SER B N 1
ATOM 2109 C CA A SER B 1 20 ? -10.990 2.715 -4.311 0.50 24.01 22 SER B CA 1
ATOM 2110 C CA B SER B 1 20 ? -10.994 2.705 -4.312 0.50 24.01 22 SER B CA 1
ATOM 2111 C C . SER B 1 20 ? -9.852 2.907 -5.310 1.00 23.55 22 SER B C 1
ATOM 2112 O O . SER B 1 20 ? -9.771 2.213 -6.322 1.00 23.30 22 SER B O 1
ATOM 2117 N N . ALA B 1 21 ? -8.949 3.839 -4.976 1.00 23.78 23 ALA B N 1
ATOM 2118 C CA . ALA B 1 21 ? -7.711 4.057 -5.714 1.00 23.61 23 ALA B CA 1
ATOM 2119 C C . ALA B 1 21 ? -6.866 5.105 -4.977 1.00 24.16 23 ALA B C 1
ATOM 2120 O O . ALA B 1 21 ? -7.361 6.184 -4.637 1.00 24.53 23 ALA B O 1
ATOM 2122 N N A VAL B 1 22 ? -5.595 4.770 -4.782 0.50 24.32 24 VAL B N 1
ATOM 2123 N N B VAL B 1 22 ? -5.608 4.767 -4.703 0.50 24.34 24 VAL B N 1
ATOM 2124 C CA A VAL B 1 22 ? -4.617 5.688 -4.163 0.50 24.98 24 VAL B CA 1
ATOM 2125 C CA B VAL B 1 22 ? -4.651 5.768 -4.194 0.50 24.99 24 VAL B CA 1
ATOM 2126 C C A VAL B 1 22 ? -3.322 5.557 -4.951 0.50 25.04 24 VAL B C 1
ATOM 2127 C C B VAL B 1 22 ? -3.347 5.579 -4.948 0.50 25.04 24 VAL B C 1
ATOM 2128 O O A VAL B 1 22 ? -2.917 4.435 -5.299 0.50 25.85 24 VAL B O 1
ATOM 2129 O O B VAL B 1 22 ? -2.972 4.454 -5.277 0.50 25.02 24 VAL B O 1
ATOM 2136 N N . VAL B 1 23 ? -2.656 6.673 -5.196 1.00 25.55 25 VAL B N 1
ATOM 2137 C CA . VAL B 1 23 ? -1.352 6.656 -5.881 1.00 25.89 25 VAL B CA 1
ATOM 2138 C C . VAL B 1 23 ? -0.213 7.067 -4.960 1.00 26.82 25 VAL B C 1
ATOM 2139 O O . VAL B 1 23 ? -0.268 8.113 -4.338 1.00 27.40 25 VAL B O 1
ATOM 2143 N N . LEU B 1 24 ? 0.791 6.192 -4.896 1.00 27.04 26 LEU B N 1
ATOM 2144 C CA . LEU B 1 24 ? 2.032 6.464 -4.183 1.00 28.07 26 LEU B CA 1
ATOM 2145 C C . LEU B 1 24 ? 3.073 6.946 -5.207 1.00 28.76 26 LEU B C 1
ATOM 2146 O O . LEU B 1 24 ? 3.333 6.317 -6.246 1.00 28.39 26 LEU B O 1
ATOM 2151 N N . ARG B 1 25 ? 3.648 8.094 -4.907 1.00 30.84 27 ARG B N 1
ATOM 2152 C CA . ARG B 1 25 ? 4.597 8.712 -5.791 1.00 34.10 27 ARG B CA 1
ATOM 2153 C C . ARG B 1 25 ? 5.928 8.809 -5.072 1.00 45.69 27 ARG B C 1
ATOM 2154 O O . ARG B 1 25 ? 5.987 9.243 -3.927 1.00 41.57 27 ARG B O 1
ATOM 2162 N N . CYS B 1 26 ? 6.967 8.375 -5.767 1.00 50.13 28 CYS B N 1
ATOM 2163 C CA . CYS B 1 26 ? 8.353 8.582 -5.357 1.00 69.40 28 CYS B CA 1
ATOM 2164 C C . CYS B 1 26 ? 9.159 9.060 -6.574 1.00 58.19 28 CYS B C 1
ATOM 2165 O O . CYS B 1 26 ? 9.305 8.336 -7.563 1.00 56.23 28 CYS B O 1
ATOM 2168 N N . GLU B 1 27 ? 9.665 10.282 -6.510 1.00 55.49 29 GLU B N 1
ATOM 2169 C CA . GLU B 1 27 ? 10.567 10.797 -7.547 1.00 62.66 29 GLU B CA 1
ATOM 2170 C C . GLU B 1 27 ? 9.994 10.654 -8.975 1.00 65.29 29 GLU B C 1
ATOM 2171 O O . GLU B 1 27 ? 10.669 10.169 -9.885 1.00 66.02 29 GLU B O 1
ATOM 2173 N N . GLY B 1 28 ? 8.736 11.059 -9.147 1.00 55.02 30 GLY B N 1
ATOM 2174 C CA . GLY B 1 28 ? 8.044 11.019 -10.459 1.00 54.15 30 GLY B CA 1
ATOM 2175 C C . GLY B 1 28 ? 7.469 9.668 -10.894 1.00 52.33 30 GLY B C 1
ATOM 2176 O O . GLY B 1 28 ? 6.639 9.616 -11.818 1.00 52.03 30 GLY B O 1
ATOM 2177 N N . GLU B 1 29 ? 7.922 8.593 -10.240 1.00 49.01 31 GLU B N 1
ATOM 2178 C CA . GLU B 1 29 ? 7.404 7.211 -10.457 1.00 46.88 31 GLU B CA 1
ATOM 2179 C C . GLU B 1 29 ? 6.165 6.947 -9.596 1.00 40.91 31 GLU B C 1
ATOM 2180 O O . GLU B 1 29 ? 6.203 7.134 -8.361 1.00 38.70 31 GLU B O 1
ATOM 2186 N N . CYS B 1 30 ? 5.071 6.579 -10.271 1.00 38.94 32 CYS B N 1
ATOM 2187 C CA . CYS B 1 30 ? 3.764 6.419 -9.646 1.00 31.71 32 CYS B CA 1
ATOM 2188 C C . CYS B 1 30 ? 3.422 4.940 -9.535 1.00 28.27 32 CYS B C 1
ATOM 2189 O O . CYS B 1 30 ? 3.458 4.212 -10.532 1.00 27.47 32 CYS B O 1
ATOM 2192 N N . TRP B 1 31 ? 2.997 4.543 -8.340 1.00 27.28 33 TRP B N 1
ATOM 2193 C CA . TRP B 1 31 ? 2.380 3.248 -8.109 1.00 26.54 33 TRP B CA 1
ATOM 2194 C C . TRP B 1 31 ? 0.929 3.343 -7.693 1.00 25.72 33 TRP B C 1
ATOM 2195 O O . TRP B 1 31 ? 0.581 4.075 -6.763 1.00 26.86 33 TRP B O 1
ATOM 2206 N N . LEU B 1 32 ? 0.062 2.638 -8.419 1.00 25.02 34 LEU B N 1
ATOM 2207 C CA . LEU B 1 32 ? -1.371 2.678 -8.128 1.00 24.38 34 LEU B CA 1
ATOM 2208 C C . LEU B 1 32 ? -1.802 1.516 -7.256 1.00 24.13 34 LEU B C 1
ATOM 2209 O O . LEU B 1 32 ? -1.514 0.363 -7.566 1.00 24.05 34 LEU B O 1
ATOM 2214 N N . PHE B 1 33 ? -2.535 1.825 -6.200 1.00 24.11 35 PHE B N 1
ATOM 2215 C CA . PHE B 1 33 ? -3.102 0.845 -5.283 1.00 24.03 35 PHE B CA 1
ATOM 2216 C C . PHE B 1 33 ? -4.607 0.882 -5.403 1.00 23.61 35 PHE B C 1
ATOM 2217 O O . PHE B 1 33 ? -5.255 1.876 -4.979 1.00 23.89 35 PHE B O 1
ATOM 2225 N N . ASP B 1 34 ? -5.126 -0.173 -6.034 1.00 23.26 36 ASP B N 1
ATOM 2226 C CA . ASP B 1 34 ? -6.514 -0.381 -6.377 1.00 22.97 36 ASP B CA 1
ATOM 2227 C C . ASP B 1 34 ? -6.946 0.514 -7.553 1.00 22.72 36 ASP B C 1
ATOM 2228 O O . ASP B 1 34 ? -6.347 1.567 -7.840 1.00 22.83 36 ASP B O 1
ATOM 2233 N N . CYS B 1 35 ? -7.971 0.043 -8.239 1.00 22.50 37 CYS B N 1
ATOM 2234 C CA . CYS B 1 35 ? -8.403 0.658 -9.483 1.00 22.35 37 CYS B CA 1
ATOM 2235 C C . CYS B 1 35 ? -9.888 0.407 -9.723 1.00 22.33 37 CYS B C 1
ATOM 2236 O O . CYS B 1 35 ? -10.294 -0.233 -10.710 1.00 22.25 37 CYS B O 1
ATOM 2239 N N . GLY B 1 36 ? -10.715 0.930 -8.844 1.00 22.54 38 GLY B N 1
ATOM 2240 C CA . GLY B 1 36 ? -12.150 0.954 -9.087 1.00 22.72 38 GLY B CA 1
ATOM 2241 C C . GLY B 1 36 ? -12.578 1.718 -10.345 1.00 22.68 38 GLY B C 1
ATOM 2242 O O . GLY B 1 36 ? -11.830 2.498 -10.944 1.00 22.57 38 GLY B O 1
ATOM 2243 N N . GLU B 1 37 ? -13.812 1.470 -10.726 1.00 22.91 39 GLU B N 1
ATOM 2244 C CA . GLU B 1 37 ? -14.369 2.175 -11.852 1.00 23.03 39 GLU B CA 1
ATOM 2245 C C . GLU B 1 37 ? -14.267 3.692 -11.673 1.00 23.17 39 GLU B C 1
ATOM 2246 O O . GLU B 1 37 ? -14.530 4.213 -10.589 1.00 23.42 39 GLU B O 1
ATOM 2252 N N . GLY B 1 38 ? -13.821 4.406 -12.714 1.00 23.13 40 GLY B N 1
ATOM 2253 C CA . GLY B 1 38 ? -13.631 5.825 -12.671 1.00 23.37 40 GLY B CA 1
ATOM 2254 C C . GLY B 1 38 ? -12.256 6.316 -12.294 1.00 23.26 40 GLY B C 1
ATOM 2255 O O . GLY B 1 38 ? -12.040 7.510 -12.285 1.00 23.56 40 GLY B O 1
ATOM 2256 N N . THR B 1 39 ? -11.367 5.386 -11.928 1.00 22.95 41 THR B N 1
ATOM 2257 C CA . THR B 1 39 ? -10.008 5.768 -11.544 1.00 22.98 41 THR B CA 1
ATOM 2258 C C . THR B 1 39 ? -9.318 6.587 -12.643 1.00 23.20 41 THR B C 1
ATOM 2259 O O . THR B 1 39 ? -8.720 7.626 -12.381 1.00 23.55 41 THR B O 1
ATOM 2263 N N . GLN B 1 40 ? -9.495 6.165 -13.904 1.00 23.15 42 GLN B N 1
ATOM 2264 C CA . GLN B 1 40 ? -8.815 6.901 -14.957 1.00 23.51 42 GLN B CA 1
ATOM 2265 C C . GLN B 1 40 ? -9.257 8.387 -15.044 1.00 23.97 42 GLN B C 1
ATOM 2266 O O . GLN B 1 40 ? -8.433 9.274 -15.319 1.00 24.82 42 GLN B O 1
ATOM 2272 N N . THR B 1 41 ? -10.544 8.671 -14.804 1.00 23.98 43 THR B N 1
ATOM 2273 C CA A THR B 1 41 ? -11.062 10.026 -14.858 0.50 24.50 43 THR B CA 1
ATOM 2274 C CA B THR B 1 41 ? -11.064 10.050 -14.854 0.50 24.51 43 THR B CA 1
ATOM 2275 C C . THR B 1 41 ? -10.615 10.824 -13.605 1.00 24.74 43 THR B C 1
ATOM 2276 O O . THR B 1 41 ? -10.335 12.000 -13.668 1.00 25.29 43 THR B O 1
ATOM 2283 N N . GLN B 1 42 ? -10.550 10.139 -12.464 1.00 24.42 44 GLN B N 1
ATOM 2284 C CA . GLN B 1 42 ? -10.019 10.790 -11.268 1.00 24.74 44 GLN B CA 1
ATOM 2285 C C . GLN B 1 42 ? -8.549 11.187 -11.478 1.00 25.01 44 GLN B C 1
ATOM 2286 O O . GLN B 1 42 ? -8.132 12.292 -11.118 1.00 25.62 44 GLN B O 1
ATOM 2292 N N . LEU B 1 43 ? -7.771 10.317 -12.077 1.00 24.70 45 LEU B N 1
ATOM 2293 C CA . LEU B 1 43 ? -6.405 10.648 -12.496 1.00 25.12 45 LEU B CA 1
ATOM 2294 C C . LEU B 1 43 ? -6.322 11.872 -13.366 1.00 25.78 45 LEU B C 1
ATOM 2295 O O . LEU B 1 43 ? -5.522 12.740 -13.120 1.00 26.45 45 LEU B O 1
ATOM 2300 N N . MET B 1 44 ? -7.200 11.943 -14.387 1.00 25.70 46 MET B N 1
ATOM 2301 C CA . MET B 1 44 ? -7.222 13.071 -15.260 1.00 26.41 46 MET B CA 1
ATOM 2302 C C . MET B 1 44 ? -7.453 14.379 -14.478 1.00 27.00 46 MET B C 1
ATOM 2303 O O . MET B 1 44 ? -6.846 15.400 -14.787 1.00 27.82 46 MET B O 1
ATOM 2308 N N . LYS B 1 45 ? -8.353 14.351 -13.498 1.00 26.74 47 LYS B N 1
ATOM 2309 C CA . LYS B 1 45 ? -8.693 15.545 -12.690 1.00 27.40 47 LYS B CA 1
ATOM 2310 C C . LYS B 1 45 ? -7.554 15.940 -11.750 1.00 27.86 47 LYS B C 1
ATOM 2311 O O . LYS B 1 45 ? -7.444 17.103 -11.392 1.00 28.70 47 LYS B O 1
ATOM 2317 N N . SER B 1 46 ? -6.763 14.948 -11.379 1.00 27.40 48 SER B N 1
ATOM 2318 C CA . SER B 1 46 ? -5.654 15.143 -10.420 1.00 27.87 48 SER B CA 1
ATOM 2319 C C . SER B 1 46 ? -4.437 15.754 -11.093 1.00 28.64 48 SER B C 1
ATOM 2320 O O . SER B 1 46 ? -4.376 15.885 -12.302 1.00 29.08 48 SER B O 1
ATOM 2323 N N . GLN B 1 47 ? -3.418 16.102 -10.293 1.00 29.33 49 GLN B N 1
ATOM 2324 C CA . GLN B 1 47 ? -2.148 16.516 -10.873 1.00 30.22 49 GLN B CA 1
ATOM 2325 C C . GLN B 1 47 ? -1.304 15.387 -11.462 1.00 29.88 49 GLN B C 1
ATOM 2326 O O . GLN B 1 47 ? -0.325 15.634 -12.167 1.00 31.11 49 GLN B O 1
ATOM 2332 N N . LEU B 1 48 ? -1.681 14.152 -11.182 1.00 28.95 50 LEU B N 1
ATOM 2333 C CA . LEU B 1 48 ? -0.942 12.976 -11.645 1.00 29.77 50 LEU B CA 1
ATOM 2334 C C . LEU B 1 48 ? -1.252 12.676 -13.102 1.00 31.70 50 LEU B C 1
ATOM 2335 O O . LEU B 1 48 ? -2.253 13.165 -13.654 1.00 30.73 50 LEU B O 1
ATOM 2340 N N . LYS B 1 49 ? -0.376 11.911 -13.730 1.00 32.72 51 LYS B N 1
ATOM 2341 C CA . LYS B 1 49 ? -0.556 11.522 -15.134 1.00 35.57 51 LYS B CA 1
ATOM 2342 C C . LYS B 1 49 ? -0.502 10.011 -15.229 1.00 32.97 51 LYS B C 1
ATOM 2343 O O . LYS B 1 49 ? 0.455 9.382 -14.735 1.00 34.52 51 LYS B O 1
ATOM 2348 N N . ALA B 1 50 ? -1.539 9.432 -15.839 1.00 32.41 52 ALA B N 1
ATOM 2349 C CA . ALA B 1 50 ? -1.650 7.967 -15.994 1.00 29.77 52 ALA B CA 1
ATOM 2350 C C . ALA B 1 50 ? -0.403 7.358 -16.616 1.00 33.65 52 ALA B C 1
ATOM 2351 O O . ALA B 1 50 ? 0.048 6.264 -16.212 1.00 31.81 52 ALA B O 1
ATOM 2353 N N . GLY B 1 51 ? 0.196 8.088 -17.547 1.00 34.37 53 GLY B N 1
ATOM 2354 C CA . GLY B 1 51 ? 1.415 7.650 -18.245 1.00 38.94 53 GLY B CA 1
ATOM 2355 C C . GLY B 1 51 ? 2.643 7.416 -17.390 1.00 41.19 53 GLY B C 1
ATOM 2356 O O . GLY B 1 51 ? 3.581 6.749 -17.825 1.00 39.80 53 GLY B O 1
ATOM 2357 N N . ARG B 1 52 ? 2.641 7.960 -16.177 1.00 37.48 54 ARG B N 1
ATOM 2358 C CA . ARG B 1 52 ? 3.765 7.775 -15.235 1.00 34.48 54 ARG B CA 1
ATOM 2359 C C . ARG B 1 52 ? 3.607 6.562 -14.299 1.00 31.93 54 ARG B C 1
ATOM 2360 O O . ARG B 1 52 ? 4.476 6.284 -13.505 1.00 30.95 54 ARG B O 1
ATOM 2365 N N . ILE B 1 53 ? 2.505 5.839 -14.422 1.00 28.45 55 ILE B N 1
ATOM 2366 C CA . ILE B 1 53 ? 2.241 4.684 -13.564 1.00 27.07 55 ILE B CA 1
ATOM 2367 C C . ILE B 1 53 ? 3.097 3.517 -14.054 1.00 27.44 55 ILE B C 1
ATOM 2368 O O . ILE B 1 53 ? 2.990 3.112 -15.212 1.00 27.60 55 ILE B O 1
ATOM 2373 N N . THR B 1 54 ? 3.948 2.977 -13.171 1.00 27.79 56 THR B N 1
ATOM 2374 C CA . THR B 1 54 ? 4.818 1.848 -13.526 1.00 28.42 56 THR B CA 1
ATOM 2375 C C . THR B 1 54 ? 4.404 0.509 -12.868 1.00 27.65 56 THR B C 1
ATOM 2376 O O . THR B 1 54 ? 4.828 -0.566 -13.299 1.00 27.94 56 THR B O 1
ATOM 2380 N N . LYS B 1 55 ? 3.623 0.611 -11.802 1.00 26.92 57 LYS B N 1
ATOM 2381 C CA . LYS B 1 55 ? 3.149 -0.547 -11.081 1.00 26.39 57 LYS B CA 1
ATOM 2382 C C . LYS B 1 55 ? 1.770 -0.319 -10.546 1.00 25.48 57 LYS B C 1
ATOM 2383 O O . LYS B 1 55 ? 1.411 0.769 -10.186 1.00 25.38 57 LYS B O 1
ATOM 2389 N N . ILE B 1 56 ? 1.033 -1.405 -10.489 1.00 24.98 58 ILE B N 1
ATOM 2390 C CA . ILE B 1 56 ? -0.340 -1.421 -10.006 1.00 24.26 58 ILE B CA 1
ATOM 2391 C C . ILE B 1 56 ? -0.512 -2.613 -9.057 1.00 24.20 58 ILE B C 1
ATOM 2392 O O . ILE B 1 56 ? -0.110 -3.734 -9.377 1.00 24.40 58 ILE B O 1
ATOM 2397 N N . PHE B 1 57 ? -1.179 -2.374 -7.942 1.00 24.00 59 PHE B N 1
ATOM 2398 C CA . PHE B 1 57 ? -1.356 -3.370 -6.873 1.00 24.11 59 PHE B CA 1
ATOM 2399 C C . PHE B 1 57 ? -2.828 -3.439 -6.543 1.00 23.68 59 PHE B C 1
ATOM 2400 O O . PHE B 1 57 ? -3.466 -2.397 -6.233 1.00 23.53 59 PHE B O 1
ATOM 2408 N N . ILE B 1 58 ? -3.411 -4.598 -6.729 1.00 23.57 60 ILE B N 1
ATOM 2409 C CA . ILE B 1 58 ? -4.847 -4.816 -6.456 1.00 23.35 60 ILE B CA 1
ATOM 2410 C C . ILE B 1 58 ? -5.039 -5.622 -5.166 1.00 23.75 60 ILE B C 1
ATOM 2411 O O . ILE B 1 58 ? -4.529 -6.760 -5.061 1.00 24.05 60 ILE B O 1
ATOM 2416 N N . THR B 1 59 ? -5.790 -5.062 -4.215 1.00 23.88 61 THR B N 1
ATOM 2417 C CA . THR B 1 59 ? -5.947 -5.675 -2.902 1.00 24.43 61 THR B CA 1
ATOM 2418 C C . THR B 1 59 ? -6.833 -6.934 -2.894 1.00 24.63 61 THR B C 1
ATOM 2419 O O . THR B 1 59 ? -6.576 -7.866 -2.146 1.00 25.16 61 THR B O 1
ATOM 2423 N N . HIS B 1 60 ? -7.883 -6.931 -3.714 1.00 24.33 62 HIS B N 1
ATOM 2424 C CA . HIS B 1 60 ? -8.842 -7.997 -3.775 1.00 24.64 62 HIS B CA 1
ATOM 2425 C C . HIS B 1 60 ? -9.746 -7.816 -4.979 1.00 24.28 62 HIS B C 1
ATOM 2426 O O . HIS B 1 60 ? -9.898 -6.706 -5.478 1.00 23.87 62 HIS B O 1
ATOM 2433 N N . LEU B 1 61 ? -10.311 -8.939 -5.394 1.00 24.58 63 LEU B N 1
ATOM 2434 C CA . LEU B 1 61 ? -11.120 -8.954 -6.643 1.00 24.40 63 LEU B CA 1
ATOM 2435 C C . LEU B 1 61 ? -12.602 -8.663 -6.357 1.00 24.76 63 LEU B C 1
ATOM 2436 O O . LEU B 1 61 ? -13.498 -9.403 -6.817 1.00 26.34 63 LEU B O 1
ATOM 2441 N N . HIS B 1 62 ? -12.867 -7.553 -5.665 1.00 24.71 64 HIS B N 1
ATOM 2442 C CA . HIS B 1 62 ? -14.212 -6.951 -5.667 1.00 25.02 64 HIS B CA 1
ATOM 2443 C C . HIS B 1 62 ? -14.188 -5.830 -6.687 1.00 24.42 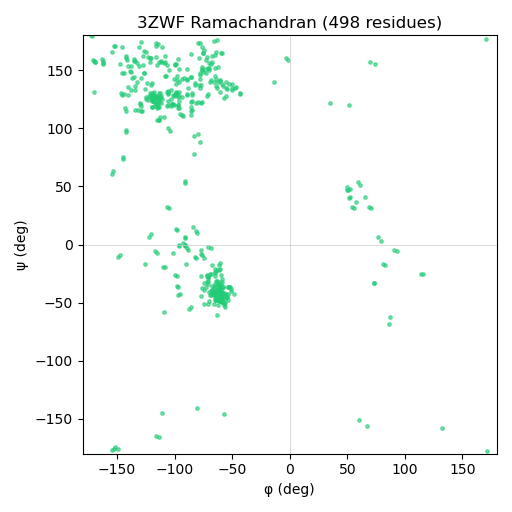64 HIS B C 1
ATOM 2444 O O . HIS B 1 62 ? -13.193 -5.151 -6.821 1.00 23.91 64 HIS B O 1
ATOM 2451 N N . GLY B 1 63 ? -15.291 -5.608 -7.401 1.00 24.62 65 GLY B N 1
ATOM 2452 C CA . GLY B 1 63 ? -15.289 -4.692 -8.532 1.00 24.17 65 GLY B CA 1
ATOM 2453 C C . GLY B 1 63 ? -14.898 -3.240 -8.289 1.00 23.83 65 GLY B C 1
ATOM 2454 O O . GLY B 1 63 ? -14.274 -2.602 -9.147 1.00 24.04 65 GLY B O 1
ATOM 2455 N N . ASP B 1 64 ? -15.222 -2.742 -7.102 1.00 24.19 66 ASP B N 1
ATOM 2456 C CA . ASP B 1 64 ? -14.848 -1.378 -6.670 1.00 24.05 66 ASP B CA 1
ATOM 2457 C C . ASP B 1 64 ? -13.345 -1.193 -6.443 1.00 23.60 66 ASP B C 1
ATOM 2458 O O . ASP B 1 64 ? -12.927 -0.108 -6.153 1.00 23.56 66 ASP B O 1
ATOM 2463 N N . HIS B 1 65 ? -12.580 -2.272 -6.594 1.00 23.41 67 HIS B N 1
ATOM 2464 C CA . HIS B 1 65 ? -11.129 -2.260 -6.529 1.00 23.11 67 HIS B CA 1
ATOM 2465 C C . HIS B 1 65 ? -10.402 -2.619 -7.822 1.00 22.72 67 HIS B C 1
ATOM 2466 O O . HIS B 1 65 ? -9.183 -2.501 -7.880 1.00 22.60 67 HIS B O 1
ATOM 2473 N N . PHE B 1 66 ? -11.125 -3.066 -8.873 1.00 22.68 68 PHE B N 1
ATOM 2474 C CA . PHE B 1 66 ? -10.433 -3.416 -10.118 1.00 22.47 68 PHE B CA 1
ATOM 2475 C C . PHE B 1 66 ? -11.185 -3.187 -11.427 1.00 22.47 68 PHE B C 1
ATOM 2476 O O . PHE B 1 66 ? -10.572 -3.304 -12.464 1.00 22.40 68 PHE B O 1
ATOM 2484 N N . PHE B 1 67 ? -12.464 -2.873 -11.357 1.00 22.66 69 PHE B N 1
ATOM 2485 C CA . PHE B 1 67 ? -13.243 -2.748 -12.627 1.00 22.80 69 PHE B CA 1
ATOM 2486 C C . PHE B 1 67 ? -12.742 -1.594 -13.487 1.00 22.62 69 PHE B C 1
ATOM 2487 O O . PHE B 1 67 ? -13.030 -1.595 -14.700 1.00 22.78 69 PHE B O 1
ATOM 2495 N N . GLY B 1 68 ? -12.038 -0.608 -12.882 1.00 22.42 70 GLY B N 1
ATOM 2496 C CA . GLY B 1 68 ? -11.417 0.468 -13.656 1.00 22.38 70 GLY B CA 1
ATOM 2497 C C . GLY B 1 68 ? -10.129 0.112 -14.379 1.00 22.34 70 GLY B C 1
ATOM 2498 O O . GLY B 1 68 ? -9.587 0.905 -15.166 1.00 22.47 70 GLY B O 1
ATOM 2499 N N . LEU B 1 69 ? -9.614 -1.066 -14.113 1.00 22.31 71 LEU B N 1
ATOM 2500 C CA . LEU B 1 69 ? -8.316 -1.473 -14.680 1.00 22.42 71 LEU B CA 1
ATOM 2501 C C . LEU B 1 69 ? -8.198 -1.603 -16.203 1.00 22.72 71 LEU B C 1
ATOM 2502 O O . LEU B 1 69 ? -7.277 -1.054 -16.812 1.00 22.96 71 LEU B O 1
ATOM 2507 N N . PRO B 1 70 ? -9.171 -2.257 -16.850 1.00 22.86 72 PRO B N 1
ATOM 2508 C CA . PRO B 1 70 ? -9.084 -2.351 -18.316 1.00 23.30 72 PRO B CA 1
ATOM 2509 C C . PRO B 1 70 ? -9.102 -0.968 -18.962 1.00 23.44 72 PRO B C 1
ATOM 2510 O O . PRO B 1 70 ? -8.301 -0.688 -19.874 1.00 23.85 72 PRO B O 1
ATOM 2514 N N . GLY B 1 71 ? -10.019 -0.116 -18.496 1.00 23.24 73 GLY B N 1
ATOM 2515 C CA . GLY B 1 71 ? -10.127 1.262 -18.990 1.00 24.04 73 GLY B CA 1
ATOM 2516 C C . GLY B 1 71 ? -8.872 2.027 -18.808 1.00 23.50 73 GLY B C 1
ATOM 2517 O O . GLY B 1 71 ? -8.411 2.671 -19.733 1.00 23.95 73 GLY B O 1
ATOM 2518 N N . LEU B 1 72 ? -8.261 1.904 -17.612 1.00 23.37 74 LEU B N 1
ATOM 2519 C CA . LEU B 1 72 ? -7.016 2.602 -17.315 1.00 23.41 74 LEU B CA 1
ATOM 2520 C C . LEU B 1 72 ? -5.892 2.181 -18.268 1.00 23.88 74 LEU B C 1
ATOM 2521 O O . LEU B 1 72 ? -5.195 3.025 -18.832 1.00 24.52 74 LEU B O 1
ATOM 2526 N N . LEU B 1 73 ? -5.700 0.877 -18.456 1.00 23.84 75 LEU B N 1
ATOM 2527 C CA . LEU B 1 73 ? -4.649 0.416 -19.371 1.00 24.46 75 LEU B CA 1
ATOM 2528 C C . LEU B 1 73 ? -4.879 0.917 -20.796 1.00 25.77 75 LEU B C 1
ATOM 2529 O O . LEU B 1 73 ? -3.951 1.362 -21.490 1.00 27.04 75 LEU B O 1
ATOM 2534 N N . CYS B 1 74 ? -6.129 0.832 -21.241 1.00 26.96 76 CYS B N 1
ATOM 2535 C CA . CYS B 1 74 ? -6.456 1.246 -22.620 1.00 28.12 76 CYS B CA 1
ATOM 2536 C C . CYS B 1 74 ? -6.106 2.701 -22.856 1.00 30.47 76 CYS B C 1
ATOM 2537 O O . CYS B 1 74 ? -5.542 3.077 -23.880 1.00 38.99 76 CYS B O 1
ATOM 2540 N N . THR B 1 75 ? -6.472 3.524 -21.903 1.00 29.25 77 THR B N 1
ATOM 2541 C CA A THR B 1 75 ? -6.309 4.969 -22.012 0.50 30.92 77 THR B CA 1
ATOM 2542 C CA B THR B 1 75 ? -6.289 4.972 -22.027 0.50 35.62 77 THR B CA 1
ATOM 2543 C C . THR B 1 75 ? -4.822 5.330 -21.944 1.00 37.98 77 THR B C 1
ATOM 2544 O O . THR B 1 75 ? -4.350 6.145 -22.731 1.00 36.14 77 THR B O 1
ATOM 2551 N N . ILE B 1 76 ? -4.082 4.679 -21.034 1.00 35.93 78 ILE B N 1
ATOM 2552 C CA . ILE B 1 76 ? -2.612 4.849 -21.010 1.00 37.53 78 ILE B CA 1
ATOM 2553 C C . ILE B 1 76 ? -2.024 4.532 -22.405 1.00 39.01 78 ILE B C 1
ATOM 2554 O O . ILE B 1 76 ? -1.219 5.282 -22.950 1.00 40.67 78 ILE B O 1
ATOM 2559 N N . SER B 1 77 ? -2.470 3.444 -23.009 1.00 34.53 79 SER B N 1
ATOM 2560 C CA . SER B 1 77 ? -1.956 3.063 -24.318 1.00 33.59 79 SER B CA 1
ATOM 2561 C C . SER B 1 77 ?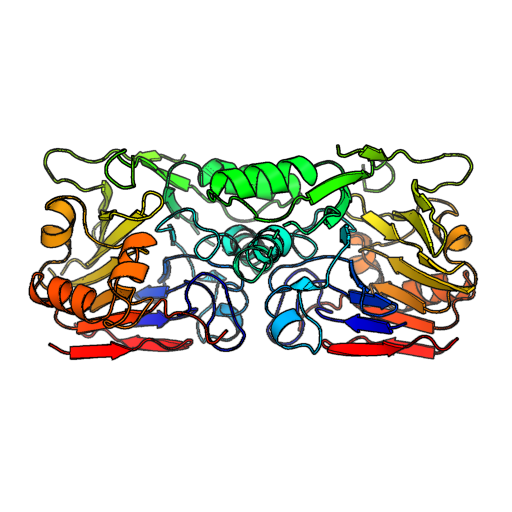 -2.346 4.103 -25.404 1.00 43.74 79 SER B C 1
ATOM 2562 O O . SER B 1 77 ? -1.489 4.579 -26.152 1.00 41.90 79 SER B O 1
ATOM 2565 N N . LEU B 1 78 ? -3.641 4.434 -25.466 1.00 38.55 80 LEU B N 1
ATOM 2566 C CA . LEU B 1 78 ? -4.196 5.416 -26.446 1.00 43.07 80 LEU B CA 1
ATOM 2567 C C . LEU B 1 78 ? -3.455 6.729 -26.409 1.00 44.89 80 LEU B C 1
ATOM 2568 O O . LEU B 1 78 ? -3.277 7.402 -27.445 1.00 49.86 80 LEU B O 1
ATOM 2573 N N . GLN B 1 79 ? -3.053 7.112 -25.205 1.00 38.88 81 GLN B N 1
ATOM 2574 C CA . GLN B 1 79 ? -2.399 8.417 -24.998 1.00 43.04 81 GLN B CA 1
ATOM 2575 C C . GLN B 1 79 ? -0.856 8.394 -24.994 1.00 51.17 81 GLN B C 1
ATOM 2576 O O . GLN B 1 79 ? -0.236 9.455 -24.884 1.00 53.05 81 GLN B O 1
ATOM 2582 N N . SER B 1 80 ? -0.242 7.225 -25.173 1.00 48.56 82 SER B N 1
ATOM 2583 C CA . SER B 1 80 ? 1.239 7.067 -25.025 1.00 51.35 82 SER B CA 1
ATOM 2584 C C . SER B 1 80 ? 2.083 7.984 -25.924 1.00 55.19 82 SER B C 1
ATOM 2585 O O . SER B 1 80 ? 1.998 7.923 -27.152 1.00 65.34 82 SER B O 1
ATOM 2587 N N . VAL B 1 84 ? 9.316 2.434 -27.634 1.00 82.59 86 VAL B N 1
ATOM 2588 C CA . VAL B 1 84 ? 9.148 1.293 -26.742 1.00 75.42 86 VAL B CA 1
ATOM 2589 C C . VAL B 1 84 ? 9.432 1.710 -25.300 1.00 84.89 86 VAL B C 1
ATOM 2590 O O . VAL B 1 84 ? 10.478 2.283 -25.015 1.00 90.57 86 VAL B O 1
ATOM 2592 N N . SER B 1 85 ? 8.497 1.406 -24.398 1.00 100.81 87 SER B N 1
ATOM 2593 C CA . SER B 1 85 ? 8.571 1.864 -22.994 1.00 87.79 87 SER B CA 1
ATOM 2594 C C . SER B 1 85 ? 9.717 1.222 -22.212 1.00 84.68 87 SER B C 1
ATOM 2595 O O . SER B 1 85 ? 10.096 1.717 -21.151 1.00 75.07 87 SER B O 1
ATOM 2597 N N . LYS B 1 86 ? 10.245 0.114 -22.734 1.00 106.91 88 LYS B N 1
ATOM 2598 C CA . LYS B 1 86 ? 11.422 -0.560 -22.174 1.00 106.12 88 LYS B CA 1
ATOM 2599 C C . LYS B 1 86 ? 11.028 -1.548 -21.075 1.00 97.32 88 LYS B C 1
ATOM 2600 O O . LYS B 1 86 ? 11.156 -2.758 -21.260 1.00 99.92 88 LYS B O 1
ATOM 2602 N N . GLN B 1 87 ? 10.545 -1.030 -19.945 1.00 78.79 89 GLN B N 1
ATOM 2603 C CA . GLN B 1 87 ? 10.147 -1.866 -18.810 1.00 63.72 89 GLN B CA 1
ATOM 2604 C C . GLN B 1 87 ? 8.632 -2.061 -18.811 1.00 44.91 89 GLN B C 1
ATOM 2605 O O . GLN B 1 87 ? 7.892 -1.114 -19.070 1.00 41.71 89 GLN B O 1
ATOM 2607 N N . PRO B 1 88 ? 8.160 -3.288 -18.529 1.00 44.86 90 PRO B N 1
ATOM 2608 C CA . PRO B 1 88 ? 6.715 -3.511 -18.500 1.00 38.58 90 PRO B CA 1
ATOM 2609 C C . PRO B 1 88 ? 6.051 -2.893 -17.287 1.00 40.44 90 PRO B C 1
ATOM 2610 O O . PRO B 1 88 ? 6.676 -2.765 -16.222 1.00 41.19 90 PRO B O 1
ATOM 2614 N N . ILE B 1 89 ? 4.787 -2.510 -17.438 1.00 32.42 91 ILE B N 1
ATOM 2615 C CA . ILE B 1 89 ? 4.010 -2.102 -16.273 1.00 30.02 91 ILE B CA 1
ATOM 2616 C C . ILE B 1 89 ? 3.763 -3.388 -15.505 1.00 29.03 91 ILE B C 1
ATOM 2617 O O . ILE B 1 89 ? 3.359 -4.395 -16.089 1.00 27.22 91 ILE B O 1
ATOM 2622 N N . GLU B 1 90 ? 4.059 -3.377 -14.213 1.00 27.52 92 GLU B N 1
ATOM 2623 C CA . GLU B 1 90 ? 3.903 -4.582 -13.394 1.00 28.75 92 GLU B CA 1
ATOM 2624 C C . GLU B 1 90 ? 2.622 -4.498 -12.622 1.00 26.58 92 GLU B C 1
ATOM 2625 O O . GLU B 1 90 ? 2.367 -3.507 -11.939 1.00 29.97 92 GLU B O 1
ATOM 2631 N N . ILE B 1 91 ? 1.822 -5.538 -12.710 1.00 24.01 93 ILE B N 1
ATOM 2632 C CA . ILE B 1 91 ? 0.537 -5.591 -12.028 1.00 23.24 93 ILE B CA 1
ATOM 2633 C C . ILE B 1 91 ? 0.539 -6.728 -11.062 1.00 23.19 93 ILE B C 1
ATOM 2634 O O . ILE B 1 91 ? 0.815 -7.855 -11.452 1.00 24.01 93 ILE B O 1
ATOM 2639 N N . TYR B 1 92 ? 0.276 -6.433 -9.790 1.00 22.99 94 TYR B N 1
ATOM 2640 C CA . TYR B 1 92 ? 0.242 -7.419 -8.718 1.00 23.02 94 TYR B CA 1
ATOM 2641 C C . TYR B 1 92 ? -1.159 -7.563 -8.153 1.00 22.56 94 TYR B C 1
ATOM 2642 O O . TYR B 1 92 ? -1.824 -6.575 -7.855 1.00 22.32 94 TYR B O 1
ATOM 2651 N N . GLY B 1 93 ? -1.696 -8.764 -8.107 1.00 22.51 95 GLY B N 1
ATOM 2652 C CA . GLY B 1 93 ? -3.043 -8.960 -7.542 1.00 22.22 95 GLY B CA 1
ATOM 2653 C C . GLY B 1 93 ? -3.412 -10.411 -7.388 1.00 22.34 95 GLY B C 1
ATOM 2654 O O . GLY B 1 93 ? -2.595 -11.273 -7.656 1.00 22.65 95 GLY B O 1
ATOM 2655 N N . PRO B 1 94 ? -4.622 -10.689 -6.875 1.00 22.21 96 PRO B N 1
ATOM 2656 C CA . PRO B 1 94 ? -4.986 -12.051 -6.646 1.00 22.43 96 PRO B CA 1
ATOM 2657 C C . PRO B 1 94 ? -5.095 -12.890 -7.901 1.00 22.45 96 PRO B C 1
ATOM 2658 O O . PRO B 1 94 ? -5.378 -12.394 -8.990 1.00 23.23 96 PRO B O 1
ATOM 2662 N N . VAL B 1 95 ? -4.856 -14.156 -7.727 1.00 22.80 97 VAL B N 1
ATOM 2663 C CA . VAL B 1 95 ? -5.094 -15.167 -8.732 1.00 22.97 97 VAL B CA 1
ATOM 2664 C C . VAL B 1 95 ? -6.448 -14.901 -9.386 1.00 22.67 97 VAL B C 1
ATOM 2665 O O . VAL B 1 95 ? -7.506 -14.743 -8.723 1.00 22.79 97 VAL B O 1
ATOM 2669 N N . GLY B 1 96 ? -6.429 -14.874 -10.709 1.00 22.85 98 GLY B N 1
ATOM 2670 C CA . GLY B 1 96 ? -7.639 -14.605 -11.505 1.00 22.97 98 GLY B CA 1
ATOM 2671 C C . GLY B 1 96 ? -7.493 -13.324 -12.279 1.00 23.41 98 GLY B C 1
ATOM 2672 O O . GLY B 1 96 ? -8.179 -13.125 -13.327 1.00 23.77 98 GLY B O 1
ATOM 2673 N N . LEU B 1 97 ? -6.641 -12.430 -11.763 1.00 22.07 99 LEU B N 1
ATOM 2674 C CA . LEU B 1 97 ? -6.472 -11.121 -12.354 1.00 21.80 99 LEU B CA 1
ATOM 2675 C C . LEU B 1 97 ? -5.818 -11.187 -13.727 1.00 22.06 99 LEU B C 1
ATOM 2676 O O . LEU B 1 97 ? -6.207 -10.459 -14.635 1.00 22.89 99 LEU B O 1
ATOM 2681 N N . ARG B 1 98 ? -4.840 -12.056 -13.896 1.00 22.47 100 ARG B N 1
ATOM 2682 C CA . ARG B 1 98 ? -4.099 -12.143 -15.173 1.00 22.90 100 ARG B CA 1
ATOM 2683 C C . ARG B 1 98 ? -5.038 -12.518 -16.324 1.00 22.97 100 ARG B C 1
ATOM 2684 O O . ARG B 1 98 ? -5.090 -11.793 -17.341 1.00 23.53 100 ARG B O 1
ATOM 2692 N N . ASP B 1 99 ? -5.845 -13.546 -16.108 1.00 23.04 101 ASP B N 1
ATOM 2693 C CA . ASP B 1 99 ? -6.782 -13.980 -17.178 1.00 25.18 101 ASP B CA 1
ATOM 2694 C C . ASP B 1 99 ? -7.846 -12.932 -17.432 1.00 23.70 101 ASP B C 1
ATOM 2695 O O . ASP B 1 99 ? -8.243 -12.700 -18.607 1.00 23.78 101 ASP B O 1
ATOM 2700 N N . PHE B 1 100 ? -8.303 -12.242 -16.384 1.00 23.01 102 PHE B N 1
ATOM 2701 C CA . PHE B 1 100 ? -9.271 -11.144 -16.559 1.00 22.71 102 PHE B CA 1
ATOM 2702 C C . PHE B 1 100 ? -8.758 -10.066 -17.518 1.00 23.23 102 PHE B C 1
ATOM 2703 O O . PHE B 1 100 ? -9.465 -9.624 -18.421 1.00 22.75 102 PHE B O 1
ATOM 2711 N N . ILE B 1 101 ? -7.536 -9.599 -17.266 1.00 22.69 103 ILE B N 1
ATOM 2712 C CA . ILE B 1 101 ? -6.968 -8.563 -18.103 1.00 22.74 103 ILE B CA 1
ATOM 2713 C C . ILE B 1 101 ? -6.771 -9.056 -19.536 1.00 24.30 103 ILE B C 1
ATOM 2714 O O . ILE B 1 101 ? -7.187 -8.384 -20.500 1.00 23.19 103 ILE B O 1
ATOM 2719 N N . TRP B 1 102 ? -6.183 -10.242 -19.682 1.00 23.78 104 TRP B N 1
ATOM 2720 C CA . TRP B 1 102 ? -5.882 -10.786 -20.997 1.00 25.05 104 TRP B CA 1
ATOM 2721 C C . TRP B 1 102 ? -7.158 -10.944 -21.867 1.00 24.66 104 TRP B C 1
ATOM 2722 O O . TRP B 1 102 ? -7.227 -10.491 -23.012 1.00 26.65 104 TRP B O 1
ATOM 2733 N N . ARG B 1 103 ? -8.172 -11.532 -21.267 1.00 23.81 105 ARG B N 1
ATOM 2734 C CA . ARG B 1 103 ? -9.432 -11.809 -21.946 1.00 25.35 105 ARG B CA 1
ATOM 2735 C C . ARG B 1 103 ? -10.134 -10.498 -22.286 1.00 23.76 105 ARG B C 1
ATOM 2736 O O . ARG B 1 103 ? -10.738 -10.372 -23.377 1.00 24.11 105 ARG B O 1
ATOM 2740 N N . THR B 1 104 ? -10.120 -9.546 -21.363 1.00 22.81 106 THR B N 1
ATOM 2741 C CA . THR B 1 104 ? -10.819 -8.277 -21.580 1.00 22.59 106 THR B CA 1
ATOM 2742 C C . THR B 1 104 ? -10.160 -7.491 -22.700 1.00 23.00 106 THR B C 1
ATOM 2743 O O . THR B 1 104 ? -10.836 -6.913 -23.550 1.00 23.17 106 THR B O 1
ATOM 2747 N N . MET B 1 105 ? -8.834 -7.493 -22.731 1.00 23.27 107 MET B N 1
ATOM 2748 C CA . MET B 1 105 ? -8.086 -6.837 -23.815 1.00 23.84 107 MET B CA 1
ATOM 2749 C C . MET B 1 105 ? -8.340 -7.519 -25.147 1.00 24.60 107 MET B C 1
ATOM 2750 O O . MET B 1 105 ? -8.547 -6.838 -26.166 1.00 25.11 107 MET B O 1
ATOM 2755 N N . GLU B 1 106 ? -8.380 -8.856 -25.147 1.00 24.69 108 GLU B N 1
ATOM 2756 C CA . GLU B 1 106 ? -8.667 -9.604 -26.362 1.00 26.23 108 GLU B CA 1
ATOM 2757 C C . GLU B 1 106 ? -10.094 -9.285 -26.842 1.00 25.81 108 GLU B C 1
ATOM 2758 O O . GLU B 1 106 ? -10.312 -9.026 -28.048 1.00 25.98 108 GLU B O 1
ATOM 2764 N N . LEU B 1 107 ? -11.058 -9.328 -25.922 1.00 24.71 109 LEU B N 1
ATOM 2765 C CA . LEU B 1 107 ? -12.509 -9.117 -26.287 1.00 24.75 109 LEU B CA 1
ATOM 2766 C C . LEU B 1 107 ? -12.758 -7.765 -26.894 1.00 24.91 109 LEU B C 1
ATOM 2767 O O . LEU B 1 107 ? -13.585 -7.604 -27.841 1.00 27.04 109 LEU B O 1
ATOM 2772 N N . SER B 1 108 ? -12.049 -6.760 -26.382 1.00 24.70 110 SER B N 1
ATOM 2773 C CA . SER B 1 108 ? -12.202 -5.387 -26.850 1.00 24.74 110 SER B CA 1
ATOM 2774 C C . SER B 1 108 ? -11.248 -5.027 -27.998 1.00 26.21 110 SER B C 1
ATOM 2775 O O . SER B 1 108 ? -11.196 -3.876 -28.420 1.00 28.55 110 SER B O 1
ATOM 2778 N N . HIS B 1 109 ? -10.510 -6.014 -28.500 1.00 27.25 111 HIS B N 1
ATOM 2779 C CA . HIS B 1 109 ? -9.545 -5.857 -29.603 1.00 30.26 111 HIS B CA 1
ATOM 2780 C C . HIS B 1 109 ? -8.597 -4.694 -29.328 1.00 33.95 111 HIS B C 1
ATOM 2781 O O . HIS B 1 109 ? -8.369 -3.821 -30.167 1.00 34.49 111 HIS B O 1
ATOM 2788 N N . THR B 1 110 ? -8.080 -4.677 -28.107 1.00 30.85 112 THR B N 1
ATOM 2789 C CA . THR B 1 110 ? -7.104 -3.675 -27.665 1.00 29.90 112 THR B CA 1
ATOM 2790 C C . THR B 1 110 ? -5.719 -4.318 -27.814 1.00 32.33 112 THR B C 1
ATOM 2791 O O . THR B 1 110 ? -5.455 -5.402 -27.256 1.00 33.51 112 THR B O 1
ATOM 2795 N N . GLU B 1 111 ? -4.884 -3.687 -28.632 1.00 35.17 113 GLU B N 1
ATOM 2796 C CA . GLU B 1 111 ? -3.457 -4.012 -28.719 1.00 44.58 113 GLU B CA 1
ATOM 2797 C C . GLU B 1 111 ? -2.726 -2.886 -27.970 1.00 39.71 113 GLU B C 1
ATOM 2798 O O . GLU B 1 111 ? -2.553 -1.788 -28.502 1.00 41.99 113 GLU B O 1
ATOM 2800 N N . LEU B 1 112 ? -2.382 -3.134 -26.713 1.00 40.93 114 LEU B N 1
ATOM 2801 C CA . LEU B 1 112 ? -1.730 -2.091 -25.897 1.00 34.42 114 LEU B CA 1
ATOM 2802 C C . LEU B 1 112 ? -0.338 -1.838 -26.454 1.00 34.97 114 LEU B C 1
ATOM 2803 O O . LEU B 1 112 ? 0.326 -2.770 -26.887 1.00 39.19 114 LEU B O 1
ATOM 2808 N N . VAL B 1 113 ? 0.097 -0.585 -26.466 1.00 32.42 115 VAL B N 1
ATOM 2809 C CA . VAL B 1 113 ? 1.383 -0.257 -27.089 1.00 35.43 115 VAL B CA 1
ATOM 2810 C C . VAL B 1 113 ? 2.568 -0.551 -26.153 1.00 36.05 115 VAL B C 1
ATOM 2811 O O . VAL B 1 113 ? 3.719 -0.562 -26.578 1.00 40.11 115 VAL B O 1
ATOM 2815 N N . PHE B 1 114 ? 2.251 -0.802 -24.893 1.00 33.63 116 PHE B N 1
ATOM 2816 C CA . PHE B 1 114 ? 3.255 -1.134 -23.882 1.00 33.40 116 PHE B CA 1
ATOM 2817 C C . PHE B 1 114 ? 3.062 -2.580 -23.479 1.00 33.71 116 PHE B C 1
ATOM 2818 O O . PHE B 1 114 ? 1.995 -3.140 -23.647 1.00 31.35 116 PHE B O 1
ATOM 2826 N N . HIS B 1 115 ? 4.121 -3.167 -22.955 1.00 34.75 117 HIS B N 1
ATOM 2827 C CA . HIS B 1 115 ? 4.061 -4.492 -22.338 1.00 38.63 117 HIS B CA 1
ATOM 2828 C C . HIS B 1 115 ? 3.641 -4.360 -20.889 1.00 33.73 117 HIS B C 1
ATOM 2829 O O . HIS B 1 115 ? 3.983 -3.385 -20.209 1.00 32.04 117 HIS B O 1
ATOM 2836 N N . TYR B 1 116 ? 2.870 -5.336 -20.430 1.00 32.26 118 TYR B N 1
ATOM 2837 C CA . TYR B 1 116 ? 2.568 -5.466 -19.014 1.00 29.70 118 TYR B CA 1
ATOM 2838 C C . TYR B 1 116 ? 2.733 -6.914 -18.591 1.00 28.33 118 TYR B C 1
ATOM 2839 O O . TYR B 1 116 ? 2.673 -7.839 -19.411 1.00 29.29 118 TYR B O 1
ATOM 2848 N N . VAL B 1 117 ? 2.934 -7.094 -17.302 1.00 28.27 119 VAL B N 1
ATOM 2849 C CA . VAL B 1 117 ? 3.042 -8.433 -16.701 1.00 28.46 119 VAL B CA 1
ATOM 2850 C C . VAL B 1 117 ? 2.157 -8.451 -15.457 1.00 26.31 119 VAL B C 1
ATOM 2851 O O . VAL B 1 117 ? 2.075 -7.444 -14.725 1.00 27.12 119 VAL B O 1
ATOM 2855 N N . VAL B 1 118 ? 1.462 -9.555 -15.236 1.00 24.58 120 VAL B N 1
ATOM 2856 C CA . VAL B 1 118 ? 0.616 -9.701 -14.060 1.00 23.94 120 VAL B CA 1
ATOM 2857 C C . VAL B 1 118 ? 1.218 -10.819 -13.158 1.00 24.20 120 VAL B C 1
ATOM 2858 O O . VAL B 1 118 ? 1.372 -11.966 -13.598 1.00 25.85 120 VAL B O 1
ATOM 2862 N N . HIS B 1 119 ? 1.515 -10.436 -11.931 1.00 24.07 121 HIS B N 1
ATOM 2863 C CA . HIS B 1 119 ? 2.073 -11.322 -10.922 1.00 24.34 121 HIS B CA 1
ATOM 2864 C C . HIS B 1 119 ? 0.959 -11.613 -9.939 1.00 24.22 121 HIS B C 1
ATOM 2865 O O . HIS B 1 119 ? 0.366 -10.704 -9.367 1.00 26.42 121 HIS B O 1
ATOM 2872 N N . GLU B 1 120 ? 0.607 -12.885 -9.810 1.00 23.94 122 GLU B N 1
ATOM 2873 C CA . GLU B 1 120 ? -0.571 -13.249 -9.031 1.00 23.58 122 GLU B CA 1
ATOM 2874 C C . GLU B 1 120 ? -0.199 -13.774 -7.640 1.00 24.88 122 GLU B C 1
ATOM 2875 O O . GLU B 1 120 ? 0.563 -14.710 -7.546 1.00 24.37 122 GLU B O 1
ATOM 2881 N N . LEU B 1 121 ? -0.846 -13.186 -6.631 1.00 24.88 123 LEU B N 1
ATOM 2882 C CA . LEU B 1 121 ? -0.761 -13.634 -5.236 1.00 25.68 123 LEU B CA 1
ATOM 2883 C C . LEU B 1 121 ? -1.759 -14.769 -4.959 1.00 24.04 123 LEU B C 1
ATOM 2884 O O . LEU B 1 121 ? -2.957 -14.657 -5.241 1.00 23.58 123 LEU B O 1
ATOM 2889 N N . VAL B 1 122 ? -1.273 -15.842 -4.360 1.00 24.42 124 VAL B N 1
ATOM 2890 C CA . VAL B 1 122 ? -2.118 -16.999 -4.071 1.00 24.69 124 VAL B CA 1
ATOM 2891 C C . VAL B 1 122 ? -2.668 -16.885 -2.674 1.00 24.86 124 VAL B C 1
ATOM 2892 O O . VAL B 1 122 ? -1.894 -17.055 -1.674 1.00 25.25 124 VAL B O 1
ATOM 2896 N N . PRO B 1 123 ? -3.972 -16.666 -2.537 1.00 24.91 125 PRO B N 1
ATOM 2897 C CA . PRO B 1 123 ? -4.554 -16.577 -1.220 1.00 25.65 125 PRO B CA 1
ATOM 2898 C C . PRO B 1 123 ? -4.733 -17.917 -0.529 1.00 27.30 125 PRO B C 1
ATOM 2899 O O . PRO B 1 123 ? -4.648 -18.994 -1.170 1.00 26.40 125 PRO B O 1
ATOM 2903 N N . THR B 1 124 ? -5.070 -17.842 0.747 1.00 26.67 126 THR B N 1
ATOM 2904 C CA . THR B 1 124 ? -5.453 -19.034 1.506 1.00 26.98 126 THR B CA 1
ATOM 2905 C C . THR B 1 124 ? -6.914 -18.951 1.948 1.00 27.48 126 THR B C 1
ATOM 2906 O O . THR B 1 124 ? -7.485 -17.874 2.078 1.00 27.31 126 THR B O 1
ATOM 2910 N N . ALA B 1 125 ? -7.507 -20.109 2.155 1.00 29.48 127 ALA B N 1
ATOM 2911 C CA . ALA B 1 125 ? -8.947 -20.271 2.407 1.00 32.17 127 ALA B CA 1
ATOM 2912 C C . ALA B 1 125 ? -9.369 -19.621 3.725 1.00 32.39 127 ALA B C 1
ATOM 2913 O O . ALA B 1 125 ? -10.519 -19.224 3.875 1.00 34.88 127 ALA B O 1
ATOM 2915 N N . ASP B 1 126 ? -8.440 -19.474 4.668 1.00 33.10 128 ASP B N 1
ATOM 2916 C CA . ASP B 1 126 ? -8.744 -18.833 5.969 1.00 34.03 128 ASP B CA 1
ATOM 2917 C C . ASP B 1 126 ? -8.753 -17.296 5.914 1.00 32.93 128 ASP B C 1
ATOM 2918 O O . ASP B 1 126 ? -8.890 -16.643 6.924 1.00 33.88 128 ASP B O 1
ATOM 2923 N N . GLN B 1 127 ? -8.692 -16.742 4.708 1.00 30.03 129 GLN B N 1
ATOM 2924 C CA . GLN B 1 127 ? -8.825 -15.309 4.498 1.00 28.76 129 GLN B CA 1
ATOM 2925 C C . GLN B 1 127 ? -10.270 -14.899 4.312 1.00 29.60 129 GLN B C 1
ATOM 2926 O O . GLN B 1 127 ? -10.546 -13.717 4.105 1.00 29.80 129 GLN B O 1
ATOM 2932 N N . CYS B 1 128 ? -11.189 -15.861 4.266 1.00 30.58 130 CYS B N 1
ATOM 2933 C CA . CYS B 1 128 ? -12.596 -15.546 4.108 1.00 32.98 130 CYS B CA 1
ATOM 2934 C C . CYS B 1 128 ? -13.479 -16.611 4.745 1.00 35.41 130 CYS B C 1
ATOM 2935 O O . CYS B 1 128 ? -12.971 -17.645 5.177 1.00 35.58 130 CYS B O 1
ATOM 2938 N N . PRO B 1 129 ? -14.795 -16.363 4.840 1.00 38.74 131 PRO B N 1
ATOM 2939 C CA . PRO B 1 129 ? -15.604 -17.306 5.596 1.00 44.08 131 PRO B CA 1
ATOM 2940 C C . PRO B 1 129 ? -15.705 -18.679 4.918 1.00 48.97 131 PRO B C 1
ATOM 2941 O O . PRO B 1 129 ? -15.531 -18.784 3.708 1.00 47.57 131 PRO B O 1
ATOM 2945 N N . ALA B 1 130 ? -15.988 -19.710 5.708 1.00 60.92 132 ALA B N 1
ATOM 2946 C CA . ALA B 1 130 ? -16.149 -21.086 5.183 1.00 64.21 132 ALA B CA 1
ATOM 2947 C C . ALA B 1 130 ? -17.526 -21.292 4.567 1.00 61.11 132 ALA B C 1
ATOM 2948 O O . ALA B 1 130 ? -17.932 -20.560 3.664 1.00 63.06 132 ALA B O 1
ATOM 2950 N N . GLN B 1 150 ? 7.535 -12.667 -18.073 1.00 61.59 152 GLN B N 1
ATOM 2951 C CA . GLN B 1 150 ? 6.489 -13.637 -17.767 1.00 58.84 152 GLN B CA 1
ATOM 2952 C C . GLN B 1 150 ? 6.000 -13.462 -16.326 1.00 55.30 152 GLN B C 1
ATOM 2953 O O . GLN B 1 150 ? 6.801 -13.234 -15.408 1.00 51.09 152 GLN B O 1
ATOM 2955 N N . GLY B 1 151 ? 4.687 -13.578 -16.134 1.00 43.52 153 GLY B N 1
ATOM 2956 C CA . GLY B 1 151 ? 4.082 -13.331 -14.836 1.00 35.42 153 GLY B CA 1
ATOM 2957 C C . GLY B 1 151 ? 4.394 -14.450 -13.864 1.00 32.81 153 GLY B C 1
ATOM 2958 O O . GLY B 1 151 ? 4.471 -15.610 -14.250 1.00 32.18 153 GLY B O 1
ATOM 2959 N N . ARG B 1 152 ? 4.513 -14.080 -12.601 1.00 30.00 154 ARG B N 1
ATOM 2960 C CA . ARG B 1 152 ? 4.845 -14.988 -11.540 1.00 31.63 154 ARG B CA 1
ATOM 2961 C C . ARG B 1 152 ? 3.594 -15.395 -10.799 1.00 27.82 154 ARG B C 1
ATOM 2962 O O . ARG B 1 152 ? 2.613 -14.672 -10.745 1.00 26.92 154 ARG B O 1
ATOM 2970 N N . THR B 1 153 ? 3.689 -16.568 -10.189 1.00 26.56 155 THR B N 1
ATOM 2971 C CA . THR B 1 153 ? 2.805 -16.959 -9.109 1.00 26.15 155 THR B CA 1
ATOM 2972 C C . THR B 1 153 ? 3.562 -16.752 -7.807 1.00 26.12 155 THR B C 1
ATOM 2973 O O . THR B 1 153 ? 4.556 -17.476 -7.527 1.00 28.53 155 THR B O 1
ATOM 2977 N N . ILE B 1 154 ? 3.008 -15.905 -6.956 1.00 25.61 156 ILE B N 1
ATOM 2978 C CA . ILE B 1 154 ? 3.656 -15.474 -5.689 1.00 25.83 156 ILE B CA 1
ATOM 2979 C C . ILE B 1 154 ? 2.976 -16.155 -4.511 1.00 25.83 156 ILE B C 1
ATOM 2980 O O . ILE B 1 154 ? 1.759 -16.041 -4.309 1.00 25.42 156 ILE B O 1
ATOM 2985 N N . LEU B 1 155 ? 3.771 -16.924 -3.760 1.00 26.58 157 LEU B N 1
ATOM 2986 C CA . LEU B 1 155 ? 3.275 -17.786 -2.694 1.00 26.94 157 LEU B CA 1
ATOM 2987 C C . LEU B 1 155 ? 3.631 -17.241 -1.321 1.00 26.94 157 LEU B C 1
ATOM 2988 O O . LEU B 1 155 ? 4.684 -16.639 -1.139 1.00 28.03 157 LEU B O 1
ATOM 2993 N N . LEU B 1 156 ? 2.733 -17.440 -0.371 1.00 26.92 158 LEU B N 1
ATOM 2994 C CA . LEU B 1 156 ? 3.000 -17.076 1.017 1.00 27.31 158 LEU B CA 1
ATOM 2995 C C . LEU B 1 156 ? 4.222 -17.816 1.503 1.00 28.11 158 LEU B C 1
ATOM 2996 O O . LEU B 1 156 ? 4.386 -18.981 1.184 1.00 28.45 158 LEU B O 1
ATOM 3001 N N . ASP B 1 157 ? 5.076 -17.113 2.248 1.00 28.47 159 ASP B N 1
ATOM 3002 C CA . ASP B 1 157 ? 6.119 -17.743 3.085 1.00 29.37 159 ASP B CA 1
ATOM 3003 C C . ASP B 1 157 ? 5.535 -17.846 4.486 1.00 29.72 159 ASP B C 1
ATOM 3004 O O . ASP B 1 157 ? 5.238 -16.841 5.124 1.00 29.60 159 ASP B O 1
ATOM 3009 N N . SER B 1 158 ? 5.390 -19.079 4.972 1.00 30.26 160 SER B N 1
ATOM 3010 C CA . SER B 1 158 ? 4.674 -19.338 6.194 1.00 30.68 160 SER B CA 1
ATOM 3011 C C . SER B 1 158 ? 5.499 -18.852 7.406 1.00 31.40 160 SER B C 1
ATOM 3012 O O . SER B 1 158 ? 4.943 -18.607 8.429 1.00 31.72 160 SER B O 1
ATOM 3015 N N . GLU B 1 159 ? 6.808 -18.836 7.256 1.00 31.79 161 GLU B N 1
ATOM 3016 C CA . GLU B 1 159 ? 7.691 -18.374 8.360 1.00 32.58 161 GLU B CA 1
ATOM 3017 C C . GLU B 1 159 ? 7.542 -16.846 8.515 1.00 32.17 161 GLU B C 1
ATOM 3018 O O . GLU B 1 159 ? 7.320 -16.339 9.597 1.00 32.59 161 GLU B O 1
ATOM 3024 N N . GLU B 1 160 ? 7.679 -16.146 7.410 1.00 31.46 162 GLU B N 1
ATOM 3025 C CA . GLU B 1 160 ? 7.591 -14.691 7.411 1.00 31.10 162 GLU B CA 1
ATOM 3026 C C . GLU B 1 160 ? 6.150 -14.217 7.512 1.00 30.49 162 GLU B C 1
ATOM 3027 O O . GLU B 1 160 ? 5.894 -13.098 7.936 1.00 30.47 162 GLU B O 1
ATOM 3033 N N . ASN B 1 161 ? 5.234 -15.044 7.030 1.00 30.08 163 ASN B N 1
ATOM 3034 C CA . ASN B 1 161 ? 3.819 -14.757 6.973 1.00 29.54 163 ASN B CA 1
ATOM 3035 C C . ASN B 1 161 ? 3.554 -13.610 6.022 1.00 28.74 163 ASN B C 1
ATOM 3036 O O . ASN B 1 161 ? 2.739 -12.736 6.315 1.00 29.18 163 ASN B O 1
ATOM 3041 N N . SER B 1 162 ? 4.261 -13.608 4.891 1.00 28.40 164 SER B N 1
ATOM 3042 C CA . SER B 1 162 ? 4.125 -12.569 3.906 1.00 27.73 164 SER B CA 1
ATOM 3043 C C . SER B 1 162 ? 4.517 -13.080 2.528 1.00 27.41 164 SER B C 1
ATOM 3044 O O . SER B 1 162 ? 5.068 -14.166 2.365 1.00 27.78 164 SER B O 1
ATOM 3047 N N . TYR B 1 163 ? 4.144 -12.289 1.534 1.00 26.79 165 TYR B N 1
ATOM 3048 C CA . TYR B 1 163 ? 4.511 -12.499 0.149 1.00 26.57 165 TYR B CA 1
ATOM 3049 C C . TYR B 1 163 ? 5.574 -11.464 -0.205 1.00 27.76 165 TYR B C 1
ATOM 3050 O O . TYR B 1 163 ? 5.376 -10.296 0.057 1.00 29.19 165 TYR B O 1
ATOM 3059 N N . LEU B 1 164 ? 6.683 -11.890 -0.800 1.00 28.67 166 LEU B N 1
ATOM 3060 C CA . LEU B 1 164 ? 7.677 -10.968 -1.361 1.00 29.15 166 LEU B CA 1
ATOM 3061 C C . LEU B 1 164 ? 7.255 -10.598 -2.788 1.00 29.86 166 LEU B C 1
ATOM 3062 O O . LEU B 1 164 ? 7.196 -11.455 -3.676 1.00 29.26 166 LEU B O 1
ATOM 3067 N N . LEU B 1 165 ? 6.937 -9.320 -2.997 1.00 28.23 167 LEU B N 1
ATOM 3068 C CA . LEU B 1 165 ? 6.585 -8.860 -4.328 1.00 28.77 167 LEU B CA 1
ATOM 3069 C C . LEU B 1 165 ? 7.846 -8.497 -5.092 1.00 32.17 167 LEU B C 1
ATOM 3070 O O . LEU B 1 165 ? 8.062 -8.951 -6.210 1.00 32.37 167 LEU B O 1
ATOM 3075 N N . PHE B 1 166 ? 8.659 -7.632 -4.499 1.00 33.30 168 PHE B N 1
ATOM 3076 C CA . PHE B 1 166 ? 9.972 -7.313 -5.066 1.00 36.29 168 PHE B CA 1
ATOM 3077 C C . PHE B 1 166 ? 10.872 -6.668 -4.049 1.00 37.40 168 PHE B C 1
ATOM 3078 O O . PHE B 1 166 ? 10.411 -6.106 -3.064 1.00 36.14 168 PHE B O 1
ATOM 3086 N N . ASP B 1 167 ? 12.165 -6.808 -4.311 1.00 42.07 169 ASP B N 1
ATOM 3087 C CA . ASP B 1 167 ? 13.227 -6.310 -3.449 1.00 47.93 169 ASP B CA 1
ATOM 3088 C C . ASP B 1 167 ? 14.330 -5.789 -4.348 1.00 56.47 169 ASP B C 1
ATOM 3089 O O . ASP B 1 167 ? 15.156 -6.563 -4.829 1.00 59.02 169 ASP B O 1
ATOM 3094 N N . ASP B 1 168 ? 14.344 -4.480 -4.583 1.00 49.74 170 ASP B N 1
ATOM 3095 C CA . ASP B 1 168 ? 15.450 -3.863 -5.338 1.00 50.39 170 ASP B CA 1
ATOM 3096 C C . ASP B 1 168 ? 16.289 -2.904 -4.463 1.00 50.40 170 ASP B C 1
ATOM 3097 O O . ASP B 1 168 ? 16.191 -2.921 -3.238 1.00 56.05 170 ASP B O 1
ATOM 3102 N N . GLU B 1 169 ? 17.115 -2.086 -5.107 1.00 59.31 171 GLU B N 1
ATOM 3103 C CA . GLU B 1 169 ? 18.041 -1.187 -4.404 1.00 64.30 171 GLU B CA 1
ATOM 3104 C C . GLU B 1 169 ? 17.312 -0.059 -3.655 1.00 51.88 171 GLU B C 1
ATOM 3105 O O . GLU B 1 169 ? 17.805 0.446 -2.655 1.00 54.74 171 GLU B O 1
ATOM 3107 N N . GLN B 1 170 ? 16.116 0.285 -4.119 1.00 43.52 172 GLN B N 1
ATOM 3108 C CA . GLN B 1 170 ? 15.340 1.404 -3.546 1.00 44.16 172 GLN B CA 1
ATOM 3109 C C . GLN B 1 170 ? 14.289 0.960 -2.518 1.00 43.39 172 GLN B C 1
ATOM 3110 O O . GLN B 1 170 ? 14.124 1.578 -1.458 1.00 43.21 172 GLN B O 1
ATOM 3112 N N . PHE B 1 171 ? 13.573 -0.119 -2.848 1.00 37.76 173 PHE B N 1
ATOM 3113 C CA . PHE B 1 171 ? 12.382 -0.535 -2.091 1.00 36.53 173 PHE B CA 1
ATOM 3114 C C . PHE B 1 171 ? 12.300 -2.040 -1.865 1.00 35.13 173 PHE B C 1
ATOM 3115 O O . PHE B 1 171 ? 12.776 -2.832 -2.680 1.00 40.08 173 PHE B O 1
ATOM 3123 N N . VAL B 1 172 ? 11.709 -2.412 -0.737 1.00 33.02 174 VAL B N 1
ATOM 3124 C CA . VAL B 1 172 ? 11.225 -3.796 -0.544 1.00 33.63 174 VAL B CA 1
ATOM 3125 C C . VAL B 1 172 ? 9.718 -3.677 -0.391 1.00 31.59 174 VAL B C 1
ATOM 3126 O O . VAL B 1 172 ? 9.231 -2.900 0.457 1.00 32.12 174 VAL B O 1
ATOM 3130 N N . VAL B 1 173 ? 8.987 -4.420 -1.218 1.00 30.18 175 VAL B N 1
ATOM 3131 C CA . VAL B 1 173 ? 7.532 -4.432 -1.152 1.00 27.69 175 VAL B CA 1
ATOM 3132 C C . VAL B 1 173 ? 7.017 -5.855 -0.902 1.00 27.87 175 VAL B C 1
ATOM 3133 O O . VAL B 1 173 ? 7.394 -6.800 -1.590 1.00 27.86 175 VAL B O 1
ATOM 3137 N N . LYS B 1 174 ? 6.139 -5.981 0.087 1.00 27.53 176 LYS B N 1
ATOM 3138 C CA . LYS B 1 174 ? 5.601 -7.257 0.533 1.00 27.50 176 LYS B CA 1
ATOM 3139 C C . LYS B 1 174 ? 4.126 -7.123 0.716 1.00 28.62 176 LYS B C 1
ATOM 3140 O O . LYS B 1 174 ? 3.580 -5.991 0.748 1.00 28.45 176 LYS B O 1
ATOM 3146 N N . ALA B 1 175 ? 3.454 -8.262 0.677 1.00 26.42 177 ALA B N 1
ATOM 3147 C CA . ALA B 1 175 ? 2.033 -8.342 0.961 1.00 26.04 177 ALA B CA 1
ATOM 3148 C C . ALA B 1 175 ? 1.749 -9.261 2.108 1.00 26.32 177 ALA B C 1
ATOM 3149 O O . ALA B 1 175 ? 2.548 -10.149 2.428 1.00 26.27 177 ALA B O 1
ATOM 3151 N N . PHE B 1 176 ? 0.600 -9.049 2.726 1.00 26.83 178 PHE B N 1
ATOM 3152 C CA . PHE B 1 176 ? 0.160 -9.903 3.820 1.00 27.37 178 PHE B CA 1
ATOM 3153 C C . PHE B 1 176 ? -1.347 -10.106 3.732 1.00 26.43 178 PHE B C 1
ATOM 3154 O O . PHE B 1 176 ? -2.073 -9.345 3.079 1.00 25.41 178 PHE B O 1
ATOM 3162 N N . ARG B 1 177 ? -1.787 -11.164 4.408 1.00 26.39 179 ARG B N 1
ATOM 3163 C CA . ARG B 1 177 ? -3.169 -11.668 4.235 1.00 26.17 179 ARG B CA 1
ATOM 3164 C C . ARG B 1 177 ? -4.110 -10.987 5.217 1.00 26.55 179 ARG B C 1
ATOM 3165 O O . ARG B 1 177 ? -3.798 -10.861 6.422 1.00 27.26 179 ARG B O 1
ATOM 3173 N N . LEU B 1 178 ? -5.213 -10.476 4.654 1.00 26.12 180 LEU B N 1
ATOM 3174 C CA . LEU B 1 178 ? -6.315 -9.928 5.416 1.00 26.51 180 LEU B CA 1
ATOM 3175 C C . LEU B 1 178 ? -7.508 -10.852 5.354 1.00 26.67 180 LEU B C 1
ATOM 3176 O O . LEU B 1 178 ? -7.613 -11.703 4.468 1.00 26.97 180 LEU B O 1
ATOM 3181 N N . PHE B 1 179 ? -8.434 -10.667 6.278 1.00 27.32 181 PHE B N 1
ATOM 3182 C CA . PHE B 1 179 ? -9.717 -11.366 6.271 1.00 27.88 181 PHE B CA 1
ATOM 3183 C C . PHE B 1 179 ? -10.828 -10.449 5.720 1.00 27.44 181 PHE B C 1
ATOM 3184 O O . PHE B 1 179 ? -11.044 -9.363 6.228 1.00 27.55 181 PHE B O 1
ATOM 3192 N N . HIS B 1 180 ? -11.562 -10.934 4.732 1.00 26.88 182 HIS B N 1
ATOM 3193 C CA . HIS B 1 180 ? -12.644 -10.159 4.113 1.00 26.94 182 HIS B CA 1
ATOM 3194 C C . HIS B 1 180 ? -13.669 -11.166 3.569 1.00 28.23 182 HIS B C 1
ATOM 3195 O O . HIS B 1 180 ? -13.518 -12.380 3.770 1.00 30.39 182 HIS B O 1
ATOM 3202 N N . ARG B 1 181 ? -14.714 -10.691 2.890 1.00 27.98 183 ARG B N 1
ATOM 3203 C CA . ARG B 1 181 ? -15.745 -11.609 2.310 1.00 29.67 183 ARG B CA 1
ATOM 3204 C C . ARG B 1 181 ? -15.129 -12.493 1.248 1.00 28.74 183 ARG B C 1
ATOM 3205 O O . ARG B 1 181 ? -15.568 -13.605 1.016 1.00 31.85 183 ARG B O 1
ATOM 3213 N N . ILE B 1 182 ? -14.131 -11.961 0.557 1.00 28.41 184 ILE B N 1
ATOM 3214 C CA . ILE B 1 182 ? -13.253 -12.729 -0.312 1.00 27.96 184 ILE B CA 1
ATOM 3215 C C . ILE B 1 182 ? -11.843 -12.435 0.186 1.00 29.64 184 ILE B C 1
ATOM 3216 O O . ILE B 1 182 ? -11.656 -11.465 0.940 1.00 28.86 184 ILE B O 1
ATOM 3221 N N . PRO B 1 183 ? -10.852 -13.233 -0.229 1.00 26.96 185 PRO B N 1
ATOM 3222 C CA . PRO B 1 183 ? -9.507 -12.901 0.235 1.00 26.93 185 PRO B CA 1
ATOM 3223 C C . PRO B 1 183 ? -9.032 -11.502 -0.202 1.00 24.49 185 PRO B C 1
ATOM 3224 O O . PRO B 1 183 ? -9.239 -11.081 -1.337 1.00 23.89 185 PRO B O 1
ATOM 3228 N N . SER B 1 184 ? -8.332 -10.851 0.727 1.00 24.23 186 SER B N 1
ATOM 3229 C CA . SER B 1 184 ? -7.892 -9.501 0.548 1.00 23.94 186 SER B CA 1
ATOM 3230 C C . SER B 1 184 ? -6.480 -9.370 1.126 1.00 24.17 186 SER B C 1
ATOM 3231 O O . SER B 1 184 ? -6.100 -10.129 2.028 1.00 24.69 186 SER B O 1
ATOM 3234 N N . PHE B 1 185 ? -5.735 -8.407 0.579 1.00 23.85 187 PHE B N 1
ATOM 3235 C CA . PHE B 1 185 ? -4.323 -8.240 0.878 1.00 24.06 187 PHE B CA 1
ATOM 3236 C C . PHE B 1 185 ? -4.018 -6.843 1.317 1.00 24.19 187 PHE B C 1
ATOM 3237 O O . PHE B 1 185 ? -4.665 -5.880 0.861 1.00 23.90 187 PHE B O 1
ATOM 3245 N N . GLY B 1 186 ? -3.028 -6.760 2.195 1.00 24.69 188 GLY B N 1
ATOM 3246 C CA . GLY B 1 186 ? -2.401 -5.509 2.467 1.00 24.88 188 GLY B CA 1
ATOM 3247 C C . GLY B 1 186 ? -0.999 -5.487 1.893 1.00 25.16 188 GLY B C 1
ATOM 3248 O O . GLY B 1 186 ? -0.345 -6.534 1.718 1.00 26.65 188 GLY B O 1
ATOM 3249 N N . PHE B 1 187 ? -0.510 -4.270 1.647 1.00 24.91 189 PHE B N 1
ATOM 3250 C CA . PHE B 1 187 ? 0.792 -4.093 1.057 1.00 25.01 189 PHE B CA 1
ATOM 3251 C C . PHE B 1 187 ? 1.646 -3.207 1.967 1.00 25.67 189 PHE B C 1
ATOM 3252 O O . PHE B 1 187 ? 1.171 -2.199 2.532 1.00 25.87 189 PHE B O 1
ATOM 3260 N N . SER B 1 188 ? 2.894 -3.610 2.082 1.00 26.10 190 SER B N 1
ATOM 3261 C CA A SER B 1 188 ? 3.906 -2.881 2.853 0.50 26.82 190 SER B CA 1
ATOM 3262 C CA B SER B 1 188 ? 3.898 -2.856 2.848 0.50 27.51 190 SER B CA 1
ATOM 3263 C C . SER B 1 188 ? 4.998 -2.391 1.904 1.00 27.21 190 SER B C 1
ATOM 3264 O O . SER B 1 188 ? 5.637 -3.197 1.218 1.00 29.23 190 SER B O 1
ATOM 3269 N N . VAL B 1 189 ? 5.234 -1.093 1.873 1.00 27.18 191 VAL B N 1
ATOM 3270 C CA . VAL B 1 189 ? 6.304 -0.521 1.067 1.00 27.49 191 VAL B CA 1
ATOM 3271 C C . VAL B 1 189 ? 7.378 0.098 1.984 1.00 28.81 191 VAL B C 1
ATOM 3272 O O . VAL B 1 189 ? 7.094 0.992 2.765 1.00 29.58 191 VAL B O 1
ATOM 3276 N N . VAL B 1 190 ? 8.579 -0.441 1.893 1.00 29.78 192 VAL B N 1
ATOM 3277 C CA . VAL B 1 190 ? 9.700 0.025 2.682 1.00 31.72 192 VAL B CA 1
ATOM 3278 C C . VAL B 1 190 ? 10.810 0.596 1.805 1.00 33.82 192 VAL B C 1
ATOM 3279 O O . VAL B 1 190 ? 11.379 -0.065 0.937 1.00 33.44 192 VAL B O 1
ATOM 3283 N N . GLU B 1 191 ? 11.123 1.847 2.077 1.00 37.27 193 GLU B N 1
ATOM 3284 C CA . GLU B 1 191 ? 12.245 2.493 1.446 1.00 41.15 193 GLU B CA 1
ATOM 3285 C C . GLU B 1 191 ? 13.521 1.996 2.144 1.00 43.96 193 GLU B C 1
ATOM 3286 O O . GLU B 1 191 ? 13.585 1.916 3.378 1.00 43.15 193 GLU B O 1
ATOM 3292 N N . LYS B 1 192 ? 14.523 1.649 1.348 1.00 41.02 194 LYS B N 1
ATOM 3293 C CA . LYS B 1 192 ? 15.818 1.240 1.876 1.00 48.18 194 LYS B CA 1
ATOM 3294 C C . LYS B 1 192 ? 16.693 2.453 2.194 1.00 53.37 194 LYS B C 1
ATOM 3295 O O . LYS B 1 192 ? 16.616 3.450 1.486 1.00 54.27 194 LYS B O 1
ATOM 3301 N N . GLY B 1 243 ? 14.436 3.354 6.232 1.00 57.74 245 GLY B N 1
ATOM 3302 C CA . GLY B 1 243 ? 13.719 4.475 5.669 1.00 43.77 245 GLY B CA 1
ATOM 3303 C C . GLY B 1 243 ? 12.236 4.452 5.963 1.00 45.60 245 GLY B C 1
ATOM 3304 O O . GLY B 1 243 ? 11.763 3.826 6.914 1.00 41.13 245 GLY B O 1
ATOM 3305 N N . ARG B 1 244 ? 11.493 5.156 5.115 1.00 38.72 246 ARG B N 1
ATOM 3306 C CA . ARG B 1 244 ? 10.068 5.334 5.319 1.00 36.41 246 ARG B CA 1
ATOM 3307 C C . ARG B 1 244 ? 9.299 4.045 4.966 1.00 35.62 246 ARG B C 1
ATOM 3308 O O . ARG B 1 244 ? 9.735 3.246 4.138 1.00 35.15 246 ARG B O 1
ATOM 3316 N N . LYS B 1 245 ? 8.195 3.849 5.676 1.00 34.75 247 LYS B N 1
ATOM 3317 C CA . LYS B 1 245 ? 7.341 2.681 5.548 1.00 32.40 247 LYS B CA 1
ATOM 3318 C C . LYS B 1 245 ? 5.885 3.101 5.388 1.00 31.59 247 LYS B C 1
ATOM 3319 O O . LYS B 1 245 ? 5.314 3.797 6.242 1.00 31.65 247 LYS B O 1
ATOM 3325 N N . ILE B 1 246 ? 5.301 2.682 4.264 1.00 30.85 248 ILE B N 1
ATOM 3326 C CA . ILE B 1 246 ? 3.929 2.968 3.940 1.00 31.28 248 ILE B CA 1
ATOM 3327 C C . ILE B 1 246 ? 3.190 1.656 3.805 1.00 30.34 248 ILE B C 1
ATOM 3328 O O . ILE B 1 246 ? 3.618 0.780 3.046 1.00 29.26 248 ILE B O 1
ATOM 3333 N N . CYS B 1 247 ? 2.117 1.514 4.578 1.00 30.28 249 CYS B N 1
ATOM 3334 C CA . CYS B 1 247 ? 1.283 0.302 4.550 1.00 30.51 249 CYS B CA 1
ATOM 3335 C C . CYS B 1 247 ? -0.138 0.641 4.134 1.00 27.27 249 CYS B C 1
ATOM 3336 O O . CYS B 1 247 ? -0.748 1.590 4.641 1.00 26.96 249 CYS B O 1
ATOM 3339 N N . ILE B 1 248 ? -0.643 -0.100 3.155 1.00 27.16 250 ILE B N 1
ATOM 3340 C CA . ILE B 1 248 ? -1.928 0.152 2.546 1.00 25.90 250 ILE B CA 1
ATOM 3341 C C . ILE B 1 248 ? -2.732 -1.161 2.551 1.00 25.62 250 ILE B C 1
ATOM 3342 O O . ILE B 1 248 ? -2.345 -2.127 1.885 1.00 25.18 250 ILE B O 1
ATOM 3347 N N . LEU B 1 249 ? -3.835 -1.190 3.304 1.00 25.93 251 LEU B N 1
ATOM 3348 C CA . LEU B 1 249 ? -4.615 -2.398 3.511 1.00 25.84 251 LEU B CA 1
ATOM 3349 C C . LEU B 1 249 ? -5.905 -2.382 2.724 1.00 26.24 251 LEU B C 1
ATOM 3350 O O . LEU B 1 249 ? -6.632 -1.381 2.736 1.00 29.45 251 LEU B O 1
ATOM 3355 N N . GLY B 1 250 ? -6.166 -3.476 2.036 1.00 25.87 252 GLY B N 1
ATOM 3356 C CA . GLY B 1 250 ? -7.468 -3.713 1.401 1.00 24.70 252 GLY B CA 1
ATOM 3357 C C . GLY B 1 250 ? -8.611 -3.821 2.399 1.00 25.05 252 GLY B C 1
ATOM 3358 O O . GLY B 1 250 ? -8.403 -3.838 3.632 1.00 27.30 252 GLY B O 1
ATOM 3359 N N . ASP B 1 251 ? -9.824 -3.950 1.871 1.00 24.41 253 ASP B N 1
ATOM 3360 C CA . ASP B 1 251 ? -11.013 -4.168 2.712 1.00 25.02 253 ASP B CA 1
ATOM 3361 C C . ASP B 1 251 ? -10.757 -5.347 3.627 1.00 25.52 253 ASP B C 1
ATOM 3362 O O . ASP B 1 251 ? -10.173 -6.351 3.208 1.00 25.22 253 ASP B O 1
ATOM 3367 N N . CYS B 1 252 ? -11.172 -5.205 4.878 1.00 26.39 254 CYS B N 1
ATOM 3368 C CA . CYS B 1 252 ? -10.933 -6.233 5.875 1.00 27.50 254 CYS B CA 1
ATOM 3369 C C . CYS B 1 252 ? -11.702 -5.981 7.134 1.00 29.32 254 CYS B C 1
ATOM 3370 O O . CYS B 1 252 ? -12.054 -4.847 7.450 1.00 29.85 254 CYS B O 1
ATOM 3373 N N . SER B 1 253 ? -11.918 -7.071 7.862 1.00 30.96 255 SER B N 1
ATOM 3374 C CA A SER B 1 253 ? -12.444 -7.073 9.230 0.50 33.97 255 SER B CA 1
ATOM 3375 C CA B SER B 1 253 ? -12.434 -7.019 9.234 0.50 31.61 255 SER B CA 1
ATOM 3376 C C . SER B 1 253 ? -11.371 -7.534 10.230 1.00 35.75 255 SER B C 1
ATOM 3377 O O . SER B 1 253 ? -11.613 -7.614 11.435 1.00 37.24 255 SER B O 1
ATOM 3382 N N . GLY B 1 254 ? -10.191 -7.859 9.716 1.00 36.18 256 GLY B N 1
ATOM 3383 C CA . GLY B 1 254 ? -9.090 -8.371 10.529 1.00 37.95 256 GLY B CA 1
ATOM 3384 C C . GLY B 1 254 ? -7.929 -8.859 9.676 1.00 35.95 256 GLY B C 1
ATOM 3385 O O . GLY B 1 254 ? -7.959 -8.789 8.454 1.00 31.39 256 GLY B O 1
ATOM 3386 N N . VAL B 1 255 ? -6.903 -9.379 10.345 1.00 34.30 257 VAL B N 1
ATOM 3387 C CA . VAL B 1 255 ? -5.650 -9.760 9.696 1.00 34.87 257 VAL B CA 1
ATOM 3388 C C . VAL B 1 255 ? -5.330 -11.184 10.124 1.00 34.39 257 VAL B C 1
ATOM 3389 O O . VAL B 1 255 ? -5.594 -11.550 11.256 1.00 37.34 257 VAL B O 1
ATOM 3393 N N . VAL B 1 256 ? -4.773 -11.981 9.223 1.00 33.27 258 VAL B N 1
ATOM 3394 C CA . VAL B 1 256 ? -4.612 -13.409 9.494 1.00 35.04 258 VAL B CA 1
ATOM 3395 C C . VAL B 1 256 ? -3.291 -13.596 10.261 1.00 36.82 258 VAL B C 1
ATOM 3396 O O . VAL B 1 256 ? -2.209 -13.345 9.716 1.00 35.35 258 VAL B O 1
ATOM 3400 N N . GLY B 1 257 ? -3.403 -13.976 11.529 1.00 47.63 259 GLY B N 1
ATOM 3401 C CA . GLY B 1 257 ? -2.240 -14.040 12.453 1.00 41.96 259 GLY B CA 1
ATOM 3402 C C . GLY B 1 257 ? -1.527 -12.715 12.658 1.00 43.80 259 GLY B C 1
ATOM 3403 O O . GLY B 1 257 ? -2.136 -11.634 12.555 1.00 46.25 259 GLY B O 1
ATOM 3404 N N . ASP B 1 258 ? -0.222 -12.773 12.944 1.00 41.99 260 ASP B N 1
ATOM 3405 C CA . ASP B 1 258 ? 0.579 -11.554 13.156 1.00 43.25 260 ASP B CA 1
ATOM 3406 C C . ASP B 1 258 ? 1.129 -10.867 11.893 1.00 47.96 260 ASP B C 1
ATOM 3407 O O . ASP B 1 258 ? 1.994 -10.000 11.997 1.00 45.99 260 ASP B O 1
ATOM 3409 N N . GLY B 1 259 ? 0.611 -11.206 10.709 1.00 38.69 261 GLY B N 1
ATOM 3410 C CA . GLY B 1 259 ? 1.200 -10.686 9.476 1.00 36.86 261 GLY B CA 1
ATOM 3411 C C . GLY B 1 259 ? 1.213 -9.171 9.417 1.00 39.71 261 GLY B C 1
ATOM 3412 O O . GLY B 1 259 ? 2.172 -8.554 8.944 1.00 39.07 261 GLY B O 1
ATOM 3413 N N . GLY B 1 260 ? 0.157 -8.580 9.950 1.00 43.11 262 GLY B N 1
ATOM 3414 C CA . GLY B 1 260 ? -0.002 -7.121 9.916 1.00 47.37 262 GLY B CA 1
ATOM 3415 C C . GLY B 1 260 ? 0.926 -6.430 10.899 1.00 48.96 262 GLY B C 1
ATOM 3416 O O . GLY B 1 260 ? 1.661 -5.518 10.528 1.00 44.63 262 GLY B O 1
ATOM 3417 N N . VAL B 1 261 ? 0.910 -6.864 12.156 1.00 45.30 263 VAL B N 1
ATOM 3418 C CA . VAL B 1 261 ? 1.714 -6.155 13.182 1.00 45.86 263 VAL B CA 1
ATOM 3419 C C . VAL B 1 261 ? 3.202 -6.216 12.845 1.00 47.58 263 VAL B C 1
ATOM 3420 O O . VAL B 1 261 ? 3.948 -5.284 13.117 1.00 49.84 263 VAL B O 1
ATOM 3424 N N . LYS B 1 262 ? 3.618 -7.336 12.263 1.00 43.13 264 LYS B N 1
ATOM 3425 C CA . LYS B 1 262 ? 5.004 -7.545 11.852 1.00 43.43 264 LYS B CA 1
ATOM 3426 C C . LYS B 1 262 ? 5.410 -6.547 10.775 1.00 39.06 264 LYS B C 1
ATOM 3427 O O . LYS B 1 262 ? 6.305 -5.700 10.983 1.00 49.19 264 LYS B O 1
ATOM 3429 N N . LEU B 1 263 ? 4.701 -6.603 9.648 1.00 41.81 265 LEU B N 1
ATOM 3430 C CA . LEU B 1 263 ? 5.050 -5.785 8.486 1.00 42.08 265 LEU B CA 1
ATOM 3431 C C . LEU B 1 263 ? 4.766 -4.328 8.658 1.00 38.63 265 LEU B C 1
ATOM 3432 O O . LEU B 1 263 ? 5.448 -3.491 8.061 1.00 44.55 265 LEU B O 1
ATOM 3437 N N . CYS B 1 264 ? 3.736 -4.029 9.440 1.00 38.42 266 CYS B N 1
ATOM 3438 C CA . CYS B 1 264 ? 3.235 -2.653 9.561 1.00 37.50 266 CYS B CA 1
ATOM 3439 C C . CYS B 1 264 ? 3.859 -1.887 10.719 1.00 33.75 266 CYS B C 1
ATOM 3440 O O . CYS B 1 264 ? 3.516 -0.750 10.967 1.00 34.14 266 CYS B O 1
ATOM 3443 N N . PHE B 1 265 ? 4.778 -2.544 11.444 1.00 38.01 267 PHE B N 1
ATOM 3444 C CA . PHE B 1 265 ? 5.360 -1.976 12.630 1.00 39.64 267 PHE B CA 1
ATOM 3445 C C . PHE B 1 265 ? 6.016 -0.638 12.353 1.00 37.40 267 PHE B C 1
ATOM 3446 O O . PHE B 1 265 ? 6.867 -0.523 11.477 1.00 40.81 267 PHE B O 1
ATOM 3454 N N . GLU B 1 266 ? 5.608 0.353 13.130 1.00 36.39 268 GLU B N 1
ATOM 3455 C CA . GLU B 1 266 ? 6.103 1.724 13.047 1.00 37.87 268 GLU B CA 1
ATOM 3456 C C . GLU B 1 266 ? 5.949 2.341 11.642 1.00 35.38 268 GLU B C 1
ATOM 3457 O O . GLU B 1 266 ? 6.755 3.177 11.199 1.00 34.03 268 GLU B O 1
ATOM 3463 N N . ALA B 1 267 ? 4.892 1.911 10.951 1.00 34.73 269 ALA B N 1
ATOM 3464 C CA . ALA B 1 267 ? 4.551 2.567 9.678 1.00 33.34 269 ALA B CA 1
ATOM 3465 C C . ALA B 1 267 ? 4.489 4.045 9.832 1.00 33.57 269 ALA B C 1
ATOM 3466 O O . ALA B 1 267 ? 3.833 4.570 10.730 1.00 35.74 269 ALA B O 1
ATOM 3468 N N . ASP B 1 268 ? 5.098 4.736 8.875 1.00 34.65 270 ASP B N 1
ATOM 3469 C CA . ASP B 1 268 ? 5.023 6.180 8.775 1.00 35.06 270 ASP B CA 1
ATOM 3470 C C . ASP B 1 268 ? 3.645 6.651 8.320 1.00 35.26 270 ASP B C 1
ATOM 3471 O O . ASP B 1 268 ? 3.179 7.707 8.710 1.00 35.60 270 ASP B O 1
ATOM 3476 N N . LEU B 1 269 ? 3.006 5.822 7.487 1.00 33.22 271 LEU B N 1
ATOM 3477 C CA . LEU B 1 269 ? 1.623 6.010 7.079 1.00 31.45 271 LEU B CA 1
ATOM 3478 C C . LEU B 1 269 ? 0.941 4.653 6.950 1.00 29.93 271 LEU B C 1
ATOM 3479 O O . LEU B 1 269 ? 1.453 3.753 6.313 1.00 28.89 271 LEU B O 1
ATOM 3484 N N . LEU B 1 270 ? -0.210 4.538 7.590 1.00 29.95 272 LEU B N 1
ATOM 3485 C CA . LEU B 1 270 ? -1.055 3.354 7.522 1.00 29.11 272 LEU B CA 1
ATOM 3486 C C . LEU B 1 270 ? -2.416 3.767 6.951 1.00 28.53 272 LEU B C 1
ATOM 3487 O O . LEU B 1 270 ? -3.116 4.578 7.552 1.00 29.07 272 LEU B O 1
ATOM 3492 N N . ILE B 1 271 ? -2.772 3.198 5.799 1.00 27.63 273 ILE B N 1
ATOM 3493 C CA . ILE B 1 271 ? -4.077 3.411 5.144 1.00 27.14 273 ILE B CA 1
ATOM 3494 C C . ILE B 1 271 ? -4.958 2.207 5.406 1.00 26.98 273 ILE B C 1
ATOM 3495 O O . ILE B 1 271 ? -4.600 1.053 5.097 1.00 26.60 273 ILE B O 1
ATOM 3500 N N . HIS B 1 272 ? -6.093 2.471 6.042 1.00 27.43 274 HIS B N 1
ATOM 3501 C CA . HIS B 1 272 ? -6.991 1.412 6.518 1.00 27.64 274 HIS B CA 1
ATOM 3502 C C . HIS B 1 272 ? -8.436 1.795 6.200 1.00 27.68 274 HIS B C 1
ATOM 3503 O O . HIS B 1 272 ? -8.822 2.962 6.281 1.00 27.81 274 HIS B O 1
ATOM 3510 N N . GLU B 1 273 ? -9.243 0.798 5.849 1.00 27.17 275 GLU B N 1
ATOM 3511 C CA . GLU B 1 273 ? -10.660 1.079 5.686 1.00 27.29 275 GLU B CA 1
ATOM 3512 C C . GLU B 1 273 ? -11.398 1.378 6.989 1.00 28.41 275 GLU B C 1
ATOM 3513 O O . GLU B 1 273 ? -11.046 0.908 8.078 1.00 29.13 275 GLU B O 1
ATOM 3519 N N . ALA B 1 274 ? -12.452 2.173 6.856 1.00 28.68 276 ALA B N 1
ATOM 3520 C CA . ALA B 1 274 ? -13.399 2.329 7.943 1.00 29.80 276 ALA B CA 1
ATOM 3521 C C . ALA B 1 274 ? -14.772 2.490 7.348 1.00 29.88 276 ALA B C 1
ATOM 3522 O O . ALA B 1 274 ? -15.331 3.582 7.309 1.00 30.92 276 ALA B O 1
ATOM 3524 N N . THR B 1 275 ? -15.307 1.380 6.842 1.00 29.71 277 THR B N 1
ATOM 3525 C CA . THR B 1 275 ? -16.538 1.433 6.029 1.00 31.06 277 THR B CA 1
ATOM 3526 C C . THR B 1 275 ? -17.745 2.001 6.798 1.00 33.55 277 THR B C 1
ATOM 3527 O O . THR B 1 275 ? -18.510 2.842 6.275 1.00 33.34 277 THR B O 1
ATOM 3531 N N . LEU B 1 276 ? -17.923 1.526 8.021 1.00 35.87 278 LEU B N 1
ATOM 3532 C CA . LEU B 1 276 ? -19.060 1.936 8.829 1.00 39.75 278 LEU B CA 1
ATOM 3533 C C . LEU B 1 276 ? -18.561 2.526 10.128 1.00 40.15 278 LEU B C 1
ATOM 3534 O O . LEU B 1 276 ? -17.433 2.275 10.540 1.00 39.03 278 LEU B O 1
ATOM 3539 N N . ASP B 1 277 ? -19.432 3.286 10.779 1.00 41.33 279 ASP B N 1
ATOM 3540 C CA . ASP B 1 277 ? -19.115 3.898 12.073 1.00 44.91 279 ASP B CA 1
ATOM 3541 C C . ASP B 1 277 ? -19.155 2.837 13.175 1.00 45.19 279 ASP B C 1
ATOM 3542 O O . ASP B 1 277 ? -19.682 1.737 12.985 1.00 45.36 279 ASP B O 1
ATOM 3547 N N . ASP B 1 278 ? -18.585 3.181 14.322 1.00 46.40 280 ASP B N 1
ATOM 3548 C CA . ASP B 1 278 ? -18.406 2.218 15.426 1.00 50.94 280 ASP B CA 1
ATOM 3549 C C . ASP B 1 278 ? -19.707 1.609 15.951 1.00 52.07 280 ASP B C 1
ATOM 3550 O O . ASP B 1 278 ? -19.737 0.432 16.333 1.00 53.15 280 ASP B O 1
ATOM 3555 N N . ALA B 1 279 ? -20.774 2.403 15.940 1.00 53.21 281 ALA B N 1
ATOM 3556 C CA . ALA B 1 279 ? -22.105 1.915 16.335 1.00 55.95 281 ALA B CA 1
ATOM 3557 C C . ALA B 1 279 ? -22.615 0.751 15.446 1.00 52.86 281 ALA B C 1
ATOM 3558 O O . ALA B 1 279 ? -23.468 -0.028 15.863 1.00 56.32 281 ALA B O 1
ATOM 3560 N N . GLN B 1 280 ? -22.064 0.610 14.244 1.00 49.59 282 GLN B N 1
ATOM 3561 C CA . GLN B 1 280 ? -22.436 -0.501 13.335 1.00 49.46 282 GLN B CA 1
ATOM 3562 C C . GLN B 1 280 ? -21.373 -1.601 13.196 1.00 47.94 282 GLN B C 1
ATOM 3563 O O . GLN B 1 280 ? -21.252 -2.243 12.136 1.00 46.60 282 GLN B O 1
ATOM 3569 N N . MET B 1 281 ? -20.623 -1.833 14.268 1.00 48.86 283 MET B N 1
ATOM 3570 C CA . MET B 1 281 ? -19.510 -2.795 14.227 1.00 48.24 283 MET B CA 1
ATOM 3571 C C . MET B 1 281 ? -19.947 -4.202 13.810 1.00 45.58 283 MET B C 1
ATOM 3572 O O . MET B 1 281 ? -19.274 -4.866 13.020 1.00 41.81 283 MET B O 1
ATOM 3577 N N . ASP B 1 282 ? -21.078 -4.647 14.343 1.00 48.12 284 ASP B N 1
ATOM 3578 C CA . ASP B 1 282 ? -21.611 -5.973 14.000 1.00 46.87 284 ASP B CA 1
ATOM 3579 C C . ASP B 1 282 ? -21.900 -6.077 12.505 1.00 45.36 284 ASP B C 1
ATOM 3580 O O . ASP B 1 282 ? -21.487 -7.029 11.851 1.00 43.63 284 ASP B O 1
ATOM 3585 N N . LYS B 1 283 ? -22.588 -5.086 11.963 1.00 46.95 285 LYS B N 1
ATOM 3586 C CA . LYS B 1 283 ? -22.838 -5.060 10.517 1.00 46.45 285 LYS B CA 1
ATOM 3587 C C . LYS B 1 283 ? -21.534 -5.003 9.710 1.00 45.47 285 LYS B C 1
ATOM 3588 O O . LYS B 1 283 ? -21.383 -5.676 8.681 1.00 44.88 285 LYS B O 1
ATOM 3594 N N . ALA B 1 284 ? -20.594 -4.186 10.170 1.00 43.45 286 ALA B N 1
ATOM 3595 C CA . ALA B 1 284 ? -19.296 -4.083 9.504 1.00 39.54 286 ALA B CA 1
ATOM 3596 C C . ALA B 1 284 ? -18.624 -5.451 9.399 1.00 40.60 286 ALA B C 1
ATOM 3597 O O . ALA B 1 284 ? -18.234 -5.889 8.320 1.00 38.92 286 ALA B O 1
ATOM 3599 N N . LYS B 1 285 ? -18.491 -6.125 10.530 1.00 41.45 287 LYS B N 1
ATOM 3600 C CA . LYS B 1 285 ? -17.807 -7.424 10.576 1.00 40.81 287 LYS B CA 1
ATOM 3601 C C . LYS B 1 285 ? -18.531 -8.441 9.706 1.00 40.76 287 LYS B C 1
ATOM 3602 O O . LYS B 1 285 ? -17.904 -9.224 9.006 1.00 37.99 287 LYS B O 1
ATOM 3608 N N . GLU B 1 286 ? -19.858 -8.387 9.733 1.00 44.66 288 GLU B N 1
ATOM 3609 C CA . GLU B 1 286 ? -20.714 -9.213 8.859 1.00 43.83 288 GLU B CA 1
ATOM 3610 C C . GLU B 1 286 ? -20.275 -9.177 7.410 1.00 44.12 288 GLU B C 1
ATOM 3611 O O . GLU B 1 286 ? -20.290 -10.194 6.709 1.00 42.37 288 GLU B O 1
ATOM 3617 N N . HIS B 1 287 ? -19.932 -7.976 6.956 1.00 37.89 289 HIS B N 1
ATOM 3618 C CA . HIS B 1 287 ? -19.578 -7.732 5.555 1.00 36.86 289 HIS B CA 1
ATOM 3619 C C . HIS B 1 287 ? -18.076 -7.687 5.306 1.00 33.67 289 HIS B C 1
ATOM 3620 O O . HIS B 1 287 ? -17.637 -7.259 4.242 1.00 35.26 289 HIS B O 1
ATOM 3627 N N . GLY B 1 288 ? -17.298 -8.136 6.278 1.00 32.69 290 GLY B N 1
ATOM 3628 C CA . GLY B 1 288 ? -15.813 -8.178 6.170 1.00 31.76 290 GLY B CA 1
ATOM 3629 C C . GLY B 1 288 ? -15.153 -6.807 6.205 1.00 29.60 290 GLY B C 1
ATOM 3630 O O . GLY B 1 288 ? -14.109 -6.562 5.574 1.00 28.73 290 GLY B O 1
ATOM 3631 N N . HIS B 1 289 ? -15.796 -5.912 6.928 1.00 29.48 291 HIS B N 1
ATOM 3632 C CA . HIS B 1 289 ? -15.363 -4.527 7.034 1.00 29.07 291 HIS B CA 1
ATOM 3633 C C . HIS B 1 289 ? -14.969 -4.154 8.463 1.00 30.10 291 HIS B C 1
ATOM 3634 O O . HIS B 1 289 ? -15.152 -4.933 9.416 1.00 31.25 291 HIS B O 1
ATOM 3641 N N . SER B 1 290 ? -14.393 -2.970 8.569 1.00 30.02 292 SER B N 1
ATOM 3642 C CA . SER B 1 290 ? -13.924 -2.395 9.824 1.00 31.21 292 SER B CA 1
ATOM 3643 C C . SER B 1 290 ? -14.611 -1.066 10.129 1.00 32.77 292 SER B C 1
ATOM 3644 O O . SER B 1 290 ? -15.139 -0.377 9.252 1.00 32.33 292 SER B O 1
ATOM 3647 N N . THR B 1 291 ? -14.548 -0.698 11.401 1.00 35.27 293 THR B N 1
ATOM 3648 C CA . THR B 1 291 ? -14.996 0.600 11.865 1.00 36.37 293 THR B CA 1
ATOM 3649 C C . THR B 1 291 ? -13.775 1.428 12.312 1.00 35.82 293 THR B C 1
ATOM 3650 O O . THR B 1 291 ? -12.664 0.899 12.378 1.00 34.53 293 THR B O 1
ATOM 3654 N N . PRO B 1 292 ? -13.957 2.739 12.576 1.00 37.18 294 PRO B N 1
ATOM 3655 C CA . PRO B 1 292 ? -12.769 3.485 12.983 1.00 38.44 294 PRO B CA 1
ATOM 3656 C C . PRO B 1 292 ? -12.070 2.942 14.227 1.00 39.89 294 PRO B C 1
ATOM 3657 O O . PRO B 1 292 ? -10.837 2.953 14.298 1.00 40.91 294 PRO B O 1
ATOM 3661 N N . GLN B 1 293 ? -12.827 2.449 15.199 1.00 43.29 295 GLN B N 1
ATOM 3662 C CA . GLN B 1 293 ? -12.207 1.895 16.418 1.00 44.49 295 GLN B CA 1
ATOM 3663 C C . GLN B 1 293 ? -11.366 0.652 16.119 1.00 41.62 295 GLN B C 1
ATOM 3664 O O . GLN B 1 293 ? -10.325 0.426 16.718 1.00 40.77 295 GLN B O 1
ATOM 3667 N N . MET B 1 294 ? -11.815 -0.153 15.169 1.00 39.34 296 MET B N 1
ATOM 3668 C CA . MET B 1 294 ? -11.059 -1.348 14.805 1.00 37.94 296 MET B CA 1
ATOM 3669 C C . MET B 1 294 ? -9.745 -0.949 14.131 1.00 35.40 296 MET B C 1
ATOM 3670 O O . MET B 1 294 ? -8.679 -1.543 14.386 1.00 34.61 296 MET B O 1
ATOM 3675 N N . ALA B 1 295 ? -9.835 0.029 13.238 1.00 33.48 297 ALA B N 1
ATOM 3676 C CA . ALA B 1 295 ? -8.657 0.491 12.512 1.00 32.44 297 ALA B CA 1
ATOM 3677 C C . ALA B 1 295 ? -7.651 1.099 13.490 1.00 33.40 297 ALA B C 1
ATOM 3678 O O . ALA B 1 295 ? -6.444 0.863 13.405 1.00 33.57 297 ALA B O 1
ATOM 3680 N N . ALA B 1 296 ? -8.181 1.895 14.408 1.00 34.85 298 ALA B N 1
ATOM 3681 C CA . ALA B 1 296 ? -7.380 2.608 15.413 1.00 36.31 298 ALA B CA 1
ATOM 3682 C C . ALA B 1 296 ? -6.659 1.634 16.351 1.00 38.48 298 ALA B C 1
ATOM 3683 O O . ALA B 1 296 ? -5.520 1.858 16.741 1.00 40.07 298 ALA B O 1
ATOM 3685 N N . THR B 1 297 ? -7.345 0.563 16.722 1.00 40.63 299 THR B N 1
ATOM 3686 C CA . THR B 1 297 ? -6.785 -0.478 17.592 1.00 39.97 299 THR B CA 1
ATOM 3687 C C . THR B 1 297 ? -5.625 -1.173 16.867 1.00 38.39 299 THR B C 1
ATOM 3688 O O . THR B 1 297 ? -4.577 -1.395 17.443 1.00 39.57 299 THR B O 1
ATOM 3692 N N . PHE B 1 298 ? -5.818 -1.481 15.593 1.00 36.63 300 PHE B N 1
ATOM 3693 C CA . PHE B 1 298 ? -4.729 -2.053 14.777 1.00 35.61 300 PHE B CA 1
ATOM 3694 C C . PHE B 1 298 ? -3.548 -1.072 14.646 1.00 36.45 300 PHE B C 1
ATOM 3695 O O . PHE B 1 298 ? -2.391 -1.458 14.762 1.00 38.05 300 PHE B O 1
ATOM 3703 N N . ALA B 1 299 ? -3.846 0.197 14.398 1.00 35.38 301 ALA B N 1
ATOM 3704 C CA . ALA B 1 299 ? -2.814 1.233 14.266 1.00 35.71 301 ALA B CA 1
ATOM 3705 C C . ALA B 1 299 ? -1.965 1.360 15.540 1.00 38.18 301 ALA B C 1
ATOM 3706 O O . ALA B 1 299 ? -0.741 1.529 15.485 1.00 38.51 301 ALA B O 1
ATOM 3708 N N . LYS B 1 300 ? -2.644 1.335 16.675 1.00 39.33 302 LYS B N 1
ATOM 3709 C CA . LYS B 1 300 ? -1.994 1.464 17.992 1.00 43.02 302 LYS B CA 1
ATOM 3710 C C . LYS B 1 300 ? -1.136 0.227 18.263 1.00 44.85 302 LYS B C 1
ATOM 3711 O O . LYS B 1 300 ? -0.008 0.319 18.770 1.00 44.28 302 LYS B O 1
ATOM 3715 N N . LEU B 1 301 ? -1.673 -0.932 17.928 1.00 44.52 303 LEU B N 1
ATOM 3716 C CA . LEU B 1 301 ? -0.951 -2.186 18.073 1.00 44.97 303 LEU B CA 1
ATOM 3717 C C . LEU B 1 301 ? 0.351 -2.193 17.238 1.00 48.79 303 LEU B C 1
ATOM 3718 O O . LEU B 1 301 ? 1.376 -2.690 17.700 1.00 49.16 303 LEU B O 1
ATOM 3723 N N . CYS B 1 302 ? 0.330 -1.613 16.030 1.00 44.18 304 CYS B N 1
ATOM 3724 C CA A CYS B 1 302 ? 1.504 -1.517 15.129 0.50 40.90 304 CYS B CA 1
ATOM 3725 C CA B CYS B 1 302 ? 1.580 -1.620 15.237 0.50 42.55 304 CYS B CA 1
ATOM 3726 C C . CYS B 1 302 ? 2.392 -0.330 15.345 1.00 40.61 304 CYS B C 1
ATOM 3727 O O . CYS B 1 302 ? 3.384 -0.158 14.631 1.00 42.50 304 CYS B O 1
ATOM 3732 N N . ARG B 1 303 ? 1.994 0.538 16.265 1.00 40.99 305 ARG B N 1
ATOM 3733 C CA . ARG B 1 303 ? 2.666 1.817 16.514 1.00 43.21 305 ARG B CA 1
ATOM 3734 C C . ARG B 1 303 ? 2.851 2.646 15.244 1.00 41.14 305 ARG B C 1
ATOM 3735 O O . ARG B 1 303 ? 3.898 3.267 15.037 1.00 41.93 305 ARG B O 1
ATOM 3743 N N . ALA B 1 304 ? 1.829 2.656 14.394 1.00 39.07 306 ALA B N 1
ATOM 3744 C CA . ALA B 1 304 ? 1.827 3.543 13.236 1.00 37.63 306 ALA B CA 1
ATOM 3745 C C . ALA B 1 304 ? 1.897 5.009 13.634 1.00 39.62 306 ALA B C 1
ATOM 3746 O O . ALA B 1 304 ? 1.242 5.446 14.576 1.00 40.83 306 ALA B O 1
ATOM 3748 N N . LYS B 1 305 ? 2.654 5.778 12.872 1.00 39.30 307 LYS B N 1
ATOM 3749 C CA . LYS B 1 305 ? 2.795 7.210 13.134 1.00 40.04 307 LYS B CA 1
ATOM 3750 C C . LYS B 1 305 ? 1.585 8.011 12.708 1.00 39.84 307 LYS B C 1
ATOM 3751 O O . LYS B 1 305 ? 1.203 8.976 13.373 1.00 39.16 307 LYS B O 1
ATOM 3757 N N . ARG B 1 306 ? 0.992 7.611 11.575 1.00 35.78 308 ARG B N 1
ATOM 3758 C CA . ARG B 1 306 ? -0.159 8.271 10.991 1.00 35.57 308 ARG B CA 1
ATOM 3759 C C . ARG B 1 306 ? -1.146 7.224 10.500 1.00 33.58 308 ARG B C 1
ATOM 3760 O O . ARG B 1 306 ? -0.751 6.272 9.863 1.00 33.06 308 ARG B O 1
ATOM 3768 N N . LEU B 1 307 ? -2.413 7.429 10.836 1.00 32.70 309 LEU B N 1
ATOM 3769 C CA . LEU B 1 307 ? -3.491 6.599 10.370 1.00 31.74 309 LEU B CA 1
ATOM 3770 C C . LEU B 1 307 ? -4.401 7.420 9.451 1.00 31.25 309 LEU B C 1
ATOM 3771 O O . LEU B 1 307 ? -4.875 8.499 9.820 1.00 31.92 309 LEU B O 1
ATOM 3776 N N . VAL B 1 308 ? -4.614 6.909 8.244 1.00 30.16 310 VAL B N 1
ATOM 3777 C CA . VAL B 1 308 ? -5.571 7.495 7.301 1.00 29.65 310 VAL B CA 1
ATOM 3778 C C . VAL B 1 308 ? -6.689 6.490 7.024 1.00 29.13 310 VAL B C 1
ATOM 3779 O O . VAL B 1 308 ? -6.435 5.353 6.615 1.00 28.50 310 VAL B O 1
ATOM 3783 N N . LEU B 1 309 ? -7.905 6.893 7.353 1.00 29.55 311 LEU B N 1
ATOM 3784 C CA . LEU B 1 309 ? -9.092 6.083 7.151 1.00 29.25 311 LEU B CA 1
ATOM 3785 C C . LEU B 1 309 ? -9.698 6.398 5.778 1.00 28.43 311 LEU B C 1
ATOM 3786 O O . LEU B 1 309 ? -9.705 7.555 5.317 1.00 28.47 311 LEU B O 1
ATOM 3791 N N . THR B 1 310 ? -10.218 5.365 5.126 1.00 27.75 312 THR B N 1
ATOM 3792 C CA . THR B 1 310 ? -10.766 5.508 3.765 1.00 26.97 312 THR B CA 1
ATOM 3793 C C . THR B 1 310 ? -11.811 4.425 3.515 1.00 26.69 312 THR B C 1
ATOM 3794 O O . THR B 1 310 ? -12.189 3.703 4.435 1.00 27.19 312 THR B O 1
ATOM 3798 N N . HIS B 1 311 ? -12.354 4.373 2.291 1.00 26.09 313 HIS B N 1
ATOM 3799 C CA . HIS B 1 311 ? -13.386 3.384 1.940 1.00 25.79 313 HIS B CA 1
ATOM 3800 C C . HIS B 1 311 ? -14.617 3.562 2.806 1.00 26.65 313 HIS B C 1
ATOM 3801 O O . HIS B 1 311 ? -15.140 2.605 3.397 1.00 26.99 313 HIS B O 1
ATOM 3808 N N . PHE B 1 312 ? -15.101 4.800 2.846 1.00 27.58 314 PHE B N 1
ATOM 3809 C CA . PHE B 1 312 ? -16.309 5.139 3.589 1.00 29.02 314 PHE B CA 1
ATOM 3810 C C . PHE B 1 312 ? -17.586 4.756 2.869 1.00 30.84 314 PHE B C 1
ATOM 3811 O O . PHE B 1 312 ? -17.726 4.986 1.669 1.00 29.94 314 PHE B O 1
ATOM 3819 N N . SER B 1 313 ? -18.529 4.203 3.626 1.00 33.76 315 SER B N 1
ATOM 3820 C CA . SER B 1 313 ? -19.892 3.985 3.135 1.00 36.83 315 SER B CA 1
ATOM 3821 C C . SER B 1 313 ? -20.426 5.247 2.442 1.00 35.48 315 SER B C 1
ATOM 3822 O O . SER B 1 313 ? -20.249 6.374 2.930 1.00 33.32 315 SER B O 1
ATOM 3825 N N . GLN B 1 314 ? -21.047 5.042 1.280 1.00 34.52 316 GLN B N 1
ATOM 3826 C CA . GLN B 1 314 ? -21.536 6.151 0.439 1.00 37.86 316 GLN B CA 1
ATOM 3827 C C . GLN B 1 314 ? -22.827 6.716 1.045 1.00 47.90 316 GLN B C 1
ATOM 3828 O O . GLN B 1 314 ? -23.577 6.007 1.719 1.00 52.15 316 GLN B O 1
ATOM 3834 N N . ARG B 1 315 ? -23.050 8.003 0.811 1.00 58.82 317 ARG B N 1
ATOM 3835 C CA . ARG B 1 315 ? -24.139 8.760 1.469 1.00 84.74 317 ARG B CA 1
ATOM 3836 C C . ARG B 1 315 ? -25.483 8.728 0.722 1.00 84.48 317 ARG B C 1
ATOM 3837 O O . ARG B 1 315 ? -25.549 8.739 -0.509 1.00 89.88 317 ARG B O 1
ATOM 3839 N N . GLN B 1 344 ? -0.671 9.648 17.774 1.00 66.60 346 GLN B N 1
ATOM 3840 C CA . GLN B 1 344 ? -0.954 9.288 16.387 1.00 72.63 346 GLN B CA 1
ATOM 3841 C C . GLN B 1 344 ? -2.070 10.168 15.787 1.00 78.72 346 GLN B C 1
ATOM 3842 O O . GLN B 1 344 ? -3.183 10.226 16.318 1.00 83.37 346 GLN B O 1
ATOM 3844 N N . GLU B 1 345 ? -1.758 10.867 14.695 1.00 60.88 347 GLU B N 1
ATOM 3845 C CA . GLU B 1 345 ? -2.743 11.692 13.991 1.00 59.75 347 GLU B CA 1
ATOM 3846 C C . GLU B 1 345 ? -3.633 10.765 13.161 1.00 45.34 347 GLU B C 1
ATOM 3847 O O . GLU B 1 345 ? -3.125 9.765 12.594 1.00 46.40 347 GLU B O 1
ATOM 3849 N N . VAL B 1 346 ? -4.941 11.042 13.179 1.00 41.79 348 VAL B N 1
ATOM 3850 C CA . VAL B 1 346 ? -5.941 10.288 12.335 1.00 39.06 348 VAL B CA 1
ATOM 3851 C C . VAL B 1 346 ? -6.609 11.232 11.356 1.00 38.19 348 VAL B C 1
ATOM 3852 O O . VAL B 1 346 ? -7.152 12.280 11.730 1.00 44.02 348 VAL B O 1
ATOM 3856 N N . THR B 1 347 ? -6.577 10.841 10.098 1.00 34.94 349 THR B N 1
ATOM 3857 C CA . THR B 1 347 ? -7.097 11.669 9.026 1.00 33.79 349 THR B CA 1
ATOM 3858 C C . THR B 1 347 ? -8.193 10.882 8.344 1.00 32.28 349 THR B C 1
ATOM 3859 O O . THR B 1 347 ? -8.037 9.672 8.116 1.00 31.14 349 THR B O 1
ATOM 3863 N N . LEU B 1 348 ? -9.293 11.573 8.028 1.00 32.41 350 LEU B N 1
ATOM 3864 C CA . LEU B 1 348 ? -10.345 10.957 7.209 1.00 32.20 350 LEU B CA 1
ATOM 3865 C C . LEU B 1 348 ? -10.144 11.396 5.771 1.00 30.29 350 LEU B C 1
ATOM 3866 O O . LEU B 1 348 ? -10.188 12.596 5.452 1.00 30.60 350 LEU B O 1
ATOM 3871 N N . ALA B 1 349 ? -9.883 10.416 4.921 1.00 29.27 351 ALA B N 1
ATOM 3872 C CA . ALA B 1 349 ? -9.545 10.675 3.525 1.00 28.47 351 ALA B CA 1
ATOM 3873 C C . ALA B 1 349 ? -10.692 11.303 2.758 1.00 28.33 351 ALA B C 1
ATOM 3874 O O . ALA B 1 349 ? -11.848 10.995 2.991 1.00 28.48 351 ALA B O 1
ATOM 3876 N N . GLU B 1 350 ? -10.325 12.178 1.851 1.00 28.87 352 GLU B N 1
ATOM 3877 C CA . GLU B 1 350 ? -11.2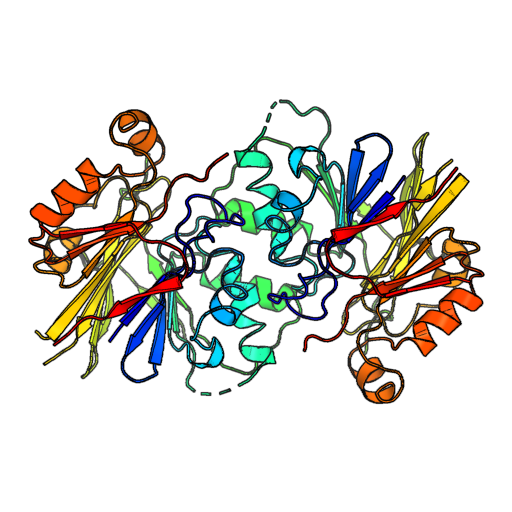64 12.703 0.840 1.00 28.68 352 GLU B CA 1
ATOM 3878 C C . GLU B 1 350 ? -10.597 12.597 -0.505 1.00 27.59 352 GLU B C 1
ATOM 3879 O O . GLU B 1 350 ? -9.372 12.580 -0.625 1.00 27.03 352 GLU B O 1
ATOM 3885 N N . ASP B 1 351 ? -11.401 12.501 -1.569 1.00 26.90 353 ASP B N 1
ATOM 3886 C CA . ASP B 1 351 ? -10.782 12.459 -2.870 1.00 26.07 353 ASP B CA 1
ATOM 3887 C C . ASP B 1 351 ? -9.859 13.685 -3.059 1.00 26.49 353 ASP B C 1
ATOM 3888 O O . ASP B 1 351 ? -10.214 14.825 -2.715 1.00 27.62 353 ASP B O 1
ATOM 3893 N N . PHE B 1 352 ? -8.716 13.403 -3.672 1.00 26.17 354 PHE B N 1
ATOM 3894 C CA . PHE B 1 352 ? -7.693 14.294 -4.163 1.00 26.51 354 PHE B CA 1
ATOM 3895 C C . PHE B 1 352 ? -6.799 14.857 -3.035 1.00 27.26 354 PHE B C 1
ATOM 3896 O O . PHE B 1 352 ? -5.913 15.660 -3.286 1.00 27.71 354 PHE B O 1
ATOM 3904 N N . MET B 1 353 ? -7.027 14.344 -1.841 1.00 27.42 355 MET B N 1
ATOM 3905 C CA . MET B 1 353 ? -6.146 14.668 -0.681 1.00 28.85 355 MET B CA 1
ATOM 3906 C C . MET B 1 353 ? -4.751 14.110 -0.983 1.00 27.93 355 MET B C 1
ATOM 3907 O O . MET B 1 353 ? -4.617 12.985 -1.483 1.00 27.21 355 MET B O 1
ATOM 3912 N N . VAL B 1 354 ? -3.712 14.909 -0.690 1.00 29.20 356 VAL B N 1
ATOM 3913 C CA . VAL B 1 354 ? -2.313 14.491 -0.831 1.00 28.69 356 VAL B CA 1
ATOM 3914 C C . VAL B 1 354 ? -1.645 14.526 0.517 1.00 29.41 356 VAL B C 1
ATOM 3915 O O . VAL B 1 354 ? -1.640 15.603 1.148 1.00 30.32 356 VAL B O 1
ATOM 3919 N N . ILE B 1 355 ? -1.101 13.387 0.922 1.00 29.14 357 ILE B N 1
ATOM 3920 C CA . ILE B 1 355 ? -0.343 13.277 2.183 1.00 29.86 357 ILE B CA 1
ATOM 3921 C C . ILE B 1 355 ? 1.082 12.931 1.831 1.00 29.96 357 ILE B C 1
ATOM 3922 O O . ILE B 1 355 ? 1.325 11.924 1.189 1.00 29.29 357 ILE B O 1
ATOM 3927 N N . SER B 1 356 ? 2.022 13.715 2.355 1.00 31.11 358 SER B N 1
ATOM 3928 C CA . SER B 1 356 ? 3.452 13.540 2.080 1.00 31.88 358 SER B CA 1
ATOM 3929 C C . SER B 1 356 ? 4.062 12.926 3.315 1.00 34.12 358 SER B C 1
ATOM 3930 O O . SER B 1 356 ? 3.612 13.183 4.423 1.00 39.63 358 SER B O 1
ATOM 3933 N N . ILE B 1 357 ? 5.101 12.155 3.094 1.00 32.31 359 ILE B N 1
ATOM 3934 C CA . ILE B 1 357 ? 5.874 11.601 4.210 1.00 34.13 359 ILE B CA 1
ATOM 3935 C C . ILE B 1 357 ? 7.244 12.210 4.122 1.00 36.07 359 ILE B C 1
ATOM 3936 O O . ILE B 1 357 ? 8.026 11.859 3.232 1.00 34.74 359 ILE B O 1
ATOM 3941 N N . PRO B 1 358 ? 7.550 13.144 5.057 1.00 40.43 360 PRO B N 1
ATOM 3942 C CA . PRO B 1 358 ? 8.851 13.747 5.045 1.00 44.59 360 PRO B CA 1
ATOM 3943 C C . PRO B 1 358 ? 9.946 12.755 5.464 1.00 48.59 360 PRO B C 1
ATOM 3944 O O . PRO B 1 358 ? 9.693 11.721 6.100 1.00 42.59 360 PRO B O 1
ATOM 3948 N N . ILE B 1 359 ? 11.136 13.094 4.995 1.00 37.68 361 ILE B N 1
ATOM 3949 C CA . ILE B 1 359 ? 12.315 12.259 5.040 1.00 47.35 361 ILE B CA 1
ATOM 3950 C C . ILE B 1 359 ? 12.958 12.420 6.406 1.00 42.34 361 ILE B C 1
ATOM 3951 O O . ILE B 1 359 ? 12.247 12.706 7.376 1.00 41.75 361 ILE B O 1
#

Secondary structure (DSSP, 8-state):
-EEEEEE-BSSS--SSSPSSEEEEEETTEEEEE---TTHHHHHHHSSS-GGGEEEEE---SSGGGTTTHHHHHHHHHHH--PEEEEEETTHHHHHHHHHHHTT---SS-EEEEEE---GGGS-----EEPPBTTTTBEEEEE-SSEEEEEEEEESSS-EEEEEEEE-----EEEEE-S-SEE-SSHHHHHTTT-SEEEEE--S-GGGHHHHHHTT---HHHHHHHHHHTT-SEEEEE-BPP---EEEE--TT-EEE---/-EEEEEE-BSSS--SSSPSSEEEEEETTEEEEE---TTHHHHHHHSS--GGGEEEEE---SSGGGTTTHHHHHHHHHHH---SSPEEEEEETTHHHHHHHHHHHTT---SS-EEEEEE---GGGS---PPEE--BTTTTBEEEEE-SSEEEEEEEEESSS-EEEEEEEE---EEEEE-S-SEESTTHHHHHTTT-SEEEEE--S-GGGHHHHHHTT---HHHHHHHHHHTT-SEEEEE-BPP--EEEE--TT-EEE---

Organism: Homo sapiens (NCBI:txid9606)

Solvent-accessible surface area: 20635 Å² total; per-residue (Å²): 40,24,0,5,0,0,2,0,0,4,43,16,8,12,66,108,60,7,3,12,0,10,0,2,75,24,115,44,71,1,9,0,2,9,0,0,4,12,2,5,22,19,2,71,114,19,106,15,52,14,59,72,5,43,30,0,0,0,1,0,10,14,11,16,3,0,10,0,0,3,2,0,0,20,4,8,10,112,100,96,130,72,10,42,0,4,0,7,72,16,0,72,74,18,0,156,125,2,10,119,37,2,121,39,94,32,106,34,68,48,38,3,16,14,0,47,42,41,98,85,0,29,87,155,130,32,100,84,10,120,41,68,99,104,107,39,4,0,87,2,31,80,74,166,50,27,25,0,37,0,0,20,0,67,0,100,12,29,0,0,0,0,2,1,29,30,80,157,107,17,41,35,0,0,8,9,3,5,0,28,30,39,22,53,74,5,0,44,72,29,0,111,98,0,37,2,0,3,7,2,3,13,20,75,62,100,71,50,124,107,0,105,80,78,4,18,2,0,48,99,34,0,31,79,21,6,86,121,0,50,15,94,58,4,0,4,14,4,34,58,20,110,175,122,103,77,25,104,0,105,29,72,51,84,10,82,10,110,157,42,14,1,10,0,0,2,0,0,3,48,35,6,14,72,109,59,7,3,12,1,10,1,2,97,21,116,38,68,4,10,0,2,9,0,0,4,14,2,5,22,19,2,70,116,16,180,18,132,16,65,89,5,52,26,0,0,0,2,0,11,14,10,16,3,0,12,0,0,4,3,0,0,18,5,13,13,112,42,104,145,75,97,75,50,16,40,0,3,0,8,73,18,0,76,95,17,0,160,67,3,10,117,38,2,122,38,93,31,103,19,136,48,28,3,16,15,0,49,41,43,93,85,0,28,86,155,130,35,99,84,6,119,42,66,101,162,102,29,7,0,88,2,29,81,68,102,51,26,26,0,55,0,0,26,0,68,0,102,11,30,0,0,0,0,1,2,42,39,122,87,34,36,1,0,8,10,3,6,1,26,29,38,24,62,70,1,0,45,64,25,0,82,78,0,17,0,0,2,6,2,2,14,25,74,68,102,69,52,120,105,0,105,135,70,3,18,2,0,43,60,33,0,46,86,21,5,128,110,0,159,8,100,70,8,2,4,16,6,30,59,28,147,118,69,94,49,106,0,105,30,73,50,87,28,68,4,91,187

Foldseek 3Di:
DKKAWLFFAADAQDPFGAFGWMWDDDPLAIEIEFFAACSQVSCVVAPHDLLRYQEYEFFAPRRSGPVRPLVSQQVNQVPDQAREYEEAPPVVVVNVVVCVVVVHDRPGHYCYEHEYDDPQQAPVCYHYWYQDPVLQWTFPDDDPFWTKIWHWAHFNGTTIKMWIDGPVVPAIEIAGDFAPGGDPDNVLVRCAQHQEYEFEAADAPVCQVVQVVGGHHHPVSQVVSCVSRVYCPYEYGHYYDVCVHYHYDGHRDMDDRDD/DKKAWLFFAADAQDPFGAFGWMWDDDPLAIEIEFFAACSQVSCVVAPHDLLRYQEYEFFAPRRSGPVRPLVSQQVSQVPYCPPHAREYEEAPPVVVVNVVVCVVVVHDRNYHYCYAHEYDDPVQAPVVHHDWYADVVLQWTFPDDDPFWTKIWHWAHFNGTTIKMWIDGVPAIEIEGDFAPGGDPCNCLNRCAQHQEYEFEAADAPVCQVVQVVGGHHHPVSQVVSCVSRVYCVYEYGRYYPVVHYHDDGHRDMDDRDD

Radius of gyration: 23.98 Å; Cα contacts (8 Å, |Δi|>4): 1462; chains: 2; bounding box: 68×41×65 Å

InterPro domains:
  IPR013471 Ribonuclease Z/BN [MF_01818] (3-359)
  IPR013471 Ribonuclease Z/BN [TIGR02651] (5-322)
  IPR013471 Ribonuclease Z/BN [cd07717] (5-358)
  IPR036866 Ribonuclease Z/Hydroxyacylglutathione hydrolase-like [G3DSA:3.60.15.10] (3-363)
  IPR036866 Ribonuclease Z/Hydroxyacylglutathione hydrolase-like [SSF56281] (3-359)